Protein AF-0000000078876757 (afdb_homodimer)

Solvent-accessible surface area (backbone atoms only — not comparable to full-atom values): 39541 Å² total; per-residue (Å²): 136,83,80,78,78,80,78,71,71,75,78,81,67,54,73,62,61,52,65,45,79,47,78,39,29,64,59,44,20,57,41,38,52,50,45,84,80,40,67,88,52,38,46,27,33,30,34,22,31,94,86,46,46,77,45,71,38,46,57,52,55,44,28,59,64,14,67,51,46,26,49,72,75,57,61,70,75,78,78,68,70,75,80,66,67,74,87,60,65,72,76,56,68,78,54,65,88,70,84,47,101,62,93,73,88,78,74,100,69,81,93,70,77,76,80,73,86,48,55,77,44,78,47,67,90,42,48,50,69,18,49,50,39,50,50,39,25,63,56,16,18,32,36,73,42,34,64,88,34,37,59,48,32,38,49,47,23,60,72,36,59,30,64,74,62,33,53,53,42,51,53,56,49,62,74,52,68,41,76,88,37,41,47,60,51,51,51,56,33,59,75,41,50,87,36,70,71,35,41,54,50,46,52,51,50,50,52,52,42,22,68,41,25,64,64,41,52,70,36,73,58,47,36,70,45,51,69,70,57,50,38,57,58,53,47,42,87,74,44,51,56,54,45,54,56,50,49,53,32,49,49,53,25,22,56,49,47,27,72,77,35,76,89,47,50,55,39,68,62,31,48,75,45,56,74,41,49,54,58,55,71,32,57,66,68,51,44,62,67,51,48,55,71,64,64,50,60,59,64,66,59,57,49,50,19,52,40,30,66,73,36,60,79,73,36,71,83,64,77,71,71,70,66,74,60,72,74,47,75,59,73,74,52,75,59,80,82,70,73,76,73,121,136,84,79,79,78,81,77,72,73,75,77,80,70,54,72,64,62,51,65,46,79,47,76,40,28,63,60,44,22,56,43,37,52,49,47,84,79,39,69,89,51,38,47,28,36,29,34,22,31,93,86,47,46,78,47,71,39,48,55,52,55,44,29,59,67,14,67,51,46,28,48,73,74,58,61,71,75,79,77,63,67,75,80,63,68,74,84,60,68,71,69,61,65,68,68,61,50,76,81,57,65,78,78,52,73,97,69,98,73,79,89,71,73,77,80,75,85,49,53,76,44,78,47,66,89,42,48,50,70,18,48,50,40,51,50,39,26,64,57,17,18,30,38,74,42,35,63,88,34,36,60,48,31,40,50,47,24,60,70,37,58,29,63,73,60,32,53,52,41,50,54,54,49,62,74,53,68,40,75,89,39,40,45,59,51,50,51,56,33,59,76,42,50,87,36,69,71,36,41,55,50,46,52,52,51,50,52,51,44,23,68,42,24,63,64,43,53,69,37,76,59,48,36,71,46,52,70,70,57,52,39,56,57,53,46,42,86,73,44,50,55,54,45,54,56,50,49,53,33,49,49,53,26,21,53,48,46,27,70,77,35,76,87,48,50,54,40,68,60,31,48,75,45,56,74,41,47,55,57,55,70,34,57,66,67,51,44,61,67,51,48,56,72,66,65,53,60,60,64,66,60,55,48,50,20,52,41,30,66,74,36,60,78,72,36,72,82,64,77,69,70,67,65,75,58,71,73,48,76,60,73,72,52,76,57,83,81,69,76,74,72,119

pLDDT: mean 79.73, std 26.43, range [18.52, 98.75]

Sequence (684 aa):
MEARGADGTPDKGSKLDASRKHDNPAGLARDLSQLSSMPQLYDVYFTVGKAGTCIGGVKAILAMRSRVFFKMFYPNPDHAGRTASTNQSAQSKTQVIKHAFMLLKKEVSPKRDQKTDASTFHVGDLEPLAFSRLMEFLHGGSCDLDARTAVGLLAATDYFAIDDLQAAVLSFLETRITIELACYLLSEAEKYIQFKKIKALLSRLLEFTAKNACEILRLPAFCSLSRSVVRLILSRGDFNASEWDKFKAAQAWGVAYCRKNKETSLKEALEPLVECIAFNEVPAVLLMQNVRKLDVVPPHVIMEALAYQADPTSVASTPERGTNIRQTTDALDTREERSYKGMEARGADGTPDKGSKLDASRKHDNPAGLARDLSQLSSMPQLYDVYFTVGKAGTCIGGVKAILAMRSRVFFKMFYPNPDHAGRTASTNQSAQSKTQVIKHAFMLLKKEVSPKRDQKTDASTFHVGDLEPLAFSRLMEFLHGGSCDLDARTAVGLLAATDYFAIDDLQAAVLSFLETRITIELACYLLSEAEKYIQFKKIKALLSRLLEFTAKNACEILRLPAFCSLSRSVVRLILSRGDFNASEWDKFKAAQAWGVAYCRKNKETSLKEALEPLVECIAFNEVPAVLLMQNVRKLDVVPPHVIMEALAYQADPTSVASTPERGTNIRQTTDALDTREERSYKG

Organism: Nematostella vectensis (NCBI:txid45351)

Radius of gyration: 40.78 Å; Cα contacts (8 Å, |Δi|>4): 811; chains: 2; bounding box: 90×139×104 Å

Nearest PDB structures (foldseek):
  4j8z-assembly1_A  TM=6.776E-01  e=5.066E-07  Homo sapiens
  8vpq-assembly1_B  TM=5.629E-01  e=9.788E-06  Homo sapiens
  9etx-assembly1_A  TM=7.151E-01  e=5.672E-04  Homo sapiens
  9ety-assembly1_B  TM=6.516E-01  e=3.871E-04  Homo sapiens
  9etx-assembly1_B  TM=6.684E-01  e=4.259E-04  Homo sapiens

InterPro domains:
  IPR000210 BTB/POZ domain [PF00651] (112-175)
  IPR000210 BTB/POZ domain [PS50097] (42-147)
  IPR000210 BTB/POZ domain [SM00225] (42-177)
  IPR011333 SKP1/BTB/POZ domain superfamily [G3DSA:3.30.710.10] (14-209)
  IPR011333 SKP1/BTB/POZ domain superfamily [SSF54695] (25-174)
  IPR051481 BTB/POZ domain-containing protein and Galectin-3-binding [PTHR24410] (18-327)

Structure (mmCIF, N/CA/C/O backbone):
data_AF-0000000078876757-model_v1
#
loop_
_entity.id
_entity.type
_entity.pdbx_description
1 polymer 'BTB domain-containing protein'
#
loop_
_atom_site.group_PDB
_atom_site.id
_atom_site.type_symbol
_atom_site.label_atom_id
_atom_site.label_alt_id
_atom_site.label_comp_id
_atom_site.label_asym_id
_atom_site.label_entity_id
_atom_site.label_seq_id
_atom_site.pdbx_PDB_ins_code
_atom_site.Cartn_x
_atom_site.Cartn_y
_atom_site.Cartn_z
_atom_site.occupancy
_atom_site.B_iso_or_equiv
_atom_site.auth_seq_id
_atom_site.auth_comp_id
_atom_site.auth_asym_id
_atom_site.auth_atom_id
_atom_site.pdbx_PDB_model_num
ATOM 1 N N . MET A 1 1 ? -51.906 36.594 21.641 1 25.09 1 MET A N 1
ATOM 2 C CA . MET A 1 1 ? -51.062 36.5 20.438 1 25.09 1 MET A CA 1
ATOM 3 C C . MET A 1 1 ? -49.594 36.438 20.797 1 25.09 1 MET A C 1
ATOM 5 O O . MET A 1 1 ? -48.969 37.438 21.109 1 25.09 1 MET A O 1
ATOM 9 N N . GLU A 1 2 ? -49.094 35.406 21.531 1 27.88 2 GLU A N 1
ATOM 10 C CA . GLU A 1 2 ? -47.812 35.281 22.234 1 27.88 2 GLU A CA 1
ATOM 11 C C . GLU A 1 2 ? -46.688 35.062 21.25 1 27.88 2 GLU A C 1
ATOM 13 O O . GLU A 1 2 ? -46.75 34.219 20.375 1 27.88 2 GLU A O 1
ATOM 18 N N . ALA A 1 3 ? -45.812 36.125 20.953 1 25.42 3 ALA A N 1
ATOM 19 C CA . ALA A 1 3 ? -44.656 36.219 20.078 1 25.42 3 ALA A CA 1
ATOM 20 C C . ALA A 1 3 ? -43.625 35.156 20.406 1 25.42 3 ALA A C 1
ATOM 22 O O . ALA A 1 3 ? -43.031 35.188 21.484 1 25.42 3 ALA A O 1
ATOM 23 N N . ARG A 1 4 ? -43.75 33.969 19.922 1 30.05 4 ARG A N 1
ATOM 24 C CA . ARG A 1 4 ? -42.812 32.844 20.047 1 30.05 4 ARG A CA 1
ATOM 25 C C . ARG A 1 4 ? -41.406 33.25 19.531 1 30.05 4 ARG A C 1
ATOM 27 O O . ARG A 1 4 ? -41.25 33.656 18.375 1 30.05 4 ARG A O 1
ATOM 34 N N . GLY A 1 5 ? -40.594 33.906 20.469 1 25.23 5 GLY A N 1
ATOM 35 C CA . GLY A 1 5 ? -39.25 34.406 20.234 1 25.23 5 GLY A CA 1
ATOM 36 C C . GLY A 1 5 ? -38.344 33.375 19.625 1 25.23 5 GLY A C 1
ATOM 37 O O . GLY A 1 5 ? -38.156 32.281 20.156 1 25.23 5 GLY A O 1
ATOM 38 N N . ALA A 1 6 ? -38.156 33.219 18.234 1 33 6 ALA A N 1
ATOM 39 C CA . ALA A 1 6 ? -37.312 32.438 17.359 1 33 6 ALA A CA 1
ATOM 40 C C . ALA A 1 6 ? -35.844 32.594 17.75 1 33 6 ALA A C 1
ATOM 42 O O . ALA A 1 6 ? -35.188 33.594 17.391 1 33 6 ALA A O 1
ATOM 43 N N . ASP A 1 7 ? -35.469 32.375 19 1 30.23 7 ASP A N 1
ATOM 44 C CA . ASP A 1 7 ? -34.031 32.438 19.344 1 30.23 7 ASP A CA 1
ATOM 45 C C . ASP A 1 7 ? -33.25 31.422 18.531 1 30.23 7 ASP A C 1
ATOM 47 O O . ASP A 1 7 ? -33.156 30.25 18.906 1 30.23 7 ASP A O 1
ATOM 51 N N . GLY A 1 8 ? -33.344 31.312 17.203 1 33.28 8 GLY A N 1
ATOM 52 C CA . GLY A 1 8 ? -32.531 30.453 16.344 1 33.28 8 GLY A CA 1
ATOM 53 C C . GLY A 1 8 ? -31.047 30.656 16.547 1 33.28 8 GLY A C 1
ATOM 54 O O . GLY A 1 8 ? -30.438 31.5 15.891 1 33.28 8 GLY A O 1
ATOM 55 N N . THR A 1 9 ? -30.5 30.5 17.719 1 35.12 9 THR A N 1
ATOM 56 C CA . THR A 1 9 ? -29.047 30.5 17.797 1 35.12 9 THR A CA 1
ATOM 57 C C . THR A 1 9 ? -28.438 29.578 16.766 1 35.12 9 THR A C 1
ATOM 59 O O . THR A 1 9 ? -28.75 28.375 16.734 1 35.12 9 THR A O 1
ATOM 62 N N . PRO A 1 10 ? -28.109 30.016 15.602 1 38.06 10 PRO A N 1
ATOM 63 C CA . PRO A 1 10 ? -27.516 29.125 14.602 1 38.06 10 PRO A CA 1
ATOM 64 C C . PRO A 1 10 ? -26.453 28.203 15.195 1 38.06 10 PRO A C 1
ATOM 66 O O . PRO A 1 10 ? -25.75 28.578 16.141 1 38.06 10 PRO A O 1
ATOM 69 N N . ASP A 1 11 ? -26.469 26.906 15.141 1 38.16 11 ASP A N 1
ATOM 70 C CA . ASP A 1 11 ? -25.641 25.766 15.539 1 38.16 11 ASP A CA 1
ATOM 71 C C . ASP A 1 11 ? -24.188 25.984 15.141 1 38.16 11 ASP A C 1
ATOM 73 O O . ASP A 1 11 ? -23.844 25.891 13.953 1 38.16 11 ASP A O 1
ATOM 77 N N . LYS A 1 12 ? -23.344 26.922 15.602 1 43.22 12 LYS A N 1
ATOM 78 C CA . LYS A 1 12 ? -21.938 27.328 15.586 1 43.22 12 LYS A CA 1
ATOM 79 C C . LYS A 1 12 ? -21.016 26.109 15.438 1 43.22 12 LYS A C 1
ATOM 81 O O . LYS A 1 12 ? -19.844 26.25 15.109 1 43.22 12 LYS A O 1
ATOM 86 N N . GLY A 1 13 ? -21.281 24.859 15.914 1 44.16 13 GLY A N 1
ATOM 87 C CA . GLY A 1 13 ? -20.578 23.578 16.016 1 44.16 13 GLY A CA 1
ATOM 88 C C . GLY A 1 13 ? -20.344 22.922 14.68 1 44.16 13 GLY A C 1
ATOM 89 O O . GLY A 1 13 ? -19.609 21.938 14.594 1 44.16 13 GLY A O 1
ATOM 90 N N . SER A 1 14 ? -21.141 23.203 13.695 1 50.94 14 SER A N 1
ATOM 91 C CA . SER A 1 14 ? -21.344 22.344 12.539 1 50.94 14 SER A CA 1
ATOM 92 C C . SER A 1 14 ? -20.172 22.438 11.578 1 50.94 14 SER A C 1
ATOM 94 O O . SER A 1 14 ? -19.719 21.422 11.039 1 50.94 14 SER A O 1
ATOM 96 N N . LYS A 1 15 ? -19.578 23.609 11.391 1 55.19 15 LYS A N 1
ATOM 97 C CA . LYS A 1 15 ? -18.609 23.75 10.312 1 55.19 15 LYS A CA 1
ATOM 98 C C . LYS A 1 15 ? -17.234 23.203 10.734 1 55.19 15 LYS A C 1
ATOM 100 O O . LYS A 1 15 ? -16.453 22.797 9.883 1 55.19 15 LYS A O 1
ATOM 105 N N . LEU A 1 16 ? -16.938 23.375 11.977 1 57.97 16 LEU A N 1
ATOM 106 C CA . LEU A 1 16 ? -15.727 22.75 12.469 1 57.97 16 LEU A CA 1
ATOM 107 C C . LEU A 1 16 ? -15.82 21.219 12.383 1 57.97 16 LEU A C 1
ATOM 109 O O . LEU A 1 16 ? -14.805 20.531 12.297 1 57.97 16 LEU A O 1
ATOM 113 N N . ASP A 1 17 ? -17.016 20.766 12.25 1 63.62 17 ASP A N 1
ATOM 114 C CA . ASP A 1 17 ? -17.25 19.328 12.398 1 63.62 17 ASP A CA 1
ATOM 115 C C . ASP A 1 17 ? -17.188 18.609 11.055 1 63.62 17 ASP A C 1
ATOM 117 O O . ASP A 1 17 ? -17.156 17.391 10.992 1 63.62 17 ASP A O 1
ATOM 121 N N . ALA A 1 18 ? -17.047 19.469 10.031 1 80.5 18 ALA A N 1
ATOM 122 C CA . ALA A 1 18 ? -17.094 18.75 8.758 1 80.5 18 ALA A CA 1
ATOM 123 C C . ALA A 1 18 ? -15.75 18.109 8.43 1 80.5 18 ALA A C 1
ATOM 125 O O . ALA A 1 18 ? -14.711 18.75 8.555 1 80.5 18 ALA A O 1
ATOM 126 N N . SER A 1 19 ? -15.758 16.828 8.367 1 89.31 19 SER A N 1
ATOM 127 C CA . SER A 1 19 ? -14.57 16.062 7.984 1 89.31 19 SER A CA 1
ATOM 128 C C . SER A 1 19 ? -14.688 15.547 6.555 1 89.31 19 SER A C 1
ATOM 130 O O . SER A 1 19 ? -15.797 15.414 6.027 1 89.31 19 SER A O 1
ATOM 132 N N . ARG A 1 20 ? -13.578 15.547 5.871 1 94.12 20 ARG A N 1
ATOM 133 C CA . ARG A 1 20 ? -13.477 15.023 4.512 1 94.12 20 ARG A CA 1
ATOM 134 C C . ARG A 1 20 ? -12.406 13.945 4.418 1 94.12 20 ARG A C 1
ATOM 136 O O . ARG A 1 20 ? -11.305 14.109 4.949 1 94.12 20 ARG A O 1
ATOM 143 N N . LYS A 1 21 ? -12.812 12.883 3.775 1 96 21 LYS A N 1
ATOM 144 C CA . LYS A 1 21 ? -11.836 11.812 3.602 1 96 21 LYS A CA 1
ATOM 145 C C . LYS A 1 21 ? -10.992 12.039 2.346 1 96 21 LYS A C 1
ATOM 147 O O . LYS A 1 21 ? -11.531 12.359 1.283 1 96 21 LYS A O 1
ATOM 152 N N . HIS A 1 22 ? -9.695 12.023 2.498 1 97.62 22 HIS A N 1
ATOM 153 C CA . HIS A 1 22 ? -8.789 12.023 1.351 1 97.62 22 HIS A CA 1
ATOM 154 C C . HIS A 1 22 ? -8.234 10.625 1.097 1 97.62 22 HIS A C 1
ATOM 156 O O . HIS A 1 22 ? -7.676 10 2.004 1 97.62 22 HIS A O 1
ATOM 162 N N . ASP A 1 23 ? -8.414 10.117 -0.109 1 97.06 23 ASP A N 1
ATOM 163 C CA . ASP A 1 23 ? -8.031 8.758 -0.467 1 97.06 23 ASP A CA 1
ATOM 164 C C . ASP A 1 23 ? -7.203 8.742 -1.752 1 97.06 23 ASP A C 1
ATOM 166 O O . ASP A 1 23 ? -7.605 9.328 -2.76 1 97.06 23 ASP A O 1
ATOM 170 N N . ASN A 1 24 ? -6.008 8.102 -1.694 1 97.62 24 ASN A N 1
ATOM 171 C CA . ASN A 1 24 ? -5.156 7.941 -2.867 1 97.62 24 ASN A CA 1
ATOM 172 C C . ASN A 1 24 ? -4.488 6.57 -2.891 1 97.62 24 ASN A C 1
ATOM 174 O O . ASN A 1 24 ? -3.258 6.473 -2.871 1 97.62 24 ASN A O 1
ATOM 178 N N . PRO A 1 25 ? -5.309 5.488 -3.043 1 97.94 25 PRO A N 1
ATOM 179 C CA . PRO A 1 25 ? -4.738 4.141 -3.082 1 97.94 25 PRO A CA 1
ATOM 180 C C . PRO A 1 25 ? -3.777 3.938 -4.25 1 97.94 25 PRO A C 1
ATOM 182 O O . PRO A 1 25 ? -2.795 3.199 -4.125 1 97.94 25 PRO A O 1
ATOM 185 N N . ALA A 1 26 ? -4.051 4.535 -5.387 1 97.69 26 ALA A N 1
ATOM 186 C CA . ALA A 1 26 ? -3.178 4.406 -6.551 1 97.69 26 ALA A CA 1
ATOM 187 C C . ALA A 1 26 ? -1.782 4.945 -6.254 1 97.69 26 ALA A C 1
ATOM 189 O O . ALA A 1 26 ? -0.782 4.371 -6.691 1 97.69 26 ALA A O 1
ATOM 190 N N . GLY A 1 27 ? -1.718 6.129 -5.527 1 97.75 27 GLY A N 1
ATOM 191 C CA . GLY A 1 27 ? -0.43 6.68 -5.141 1 97.75 27 GLY A CA 1
ATOM 192 C C . GLY A 1 27 ? 0.35 5.777 -4.203 1 97.75 27 GLY A C 1
ATOM 193 O O . GLY A 1 27 ? 1.564 5.629 -4.348 1 97.75 27 GLY A O 1
ATOM 194 N N . LEU A 1 28 ? -0.368 5.191 -3.283 1 98.38 28 LEU A N 1
ATOM 195 C CA . LEU A 1 28 ? 0.249 4.23 -2.375 1 98.38 28 LEU A CA 1
ATOM 196 C C . LEU A 1 28 ? 0.848 3.061 -3.148 1 98.38 28 LEU A C 1
ATOM 198 O O . LEU A 1 28 ? 2.006 2.695 -2.932 1 98.38 28 LEU A O 1
ATOM 202 N N . ALA A 1 29 ? 0.064 2.469 -4.043 1 98.56 29 ALA A N 1
ATOM 203 C CA . ALA A 1 29 ? 0.493 1.318 -4.832 1 98.56 29 ALA A CA 1
ATOM 204 C C . ALA A 1 29 ? 1.697 1.669 -5.703 1 98.56 29 ALA A C 1
ATOM 206 O O . ALA A 1 29 ? 2.648 0.89 -5.801 1 98.56 29 ALA A O 1
ATOM 207 N N . ARG A 1 30 ? 1.645 2.824 -6.309 1 97.94 30 ARG A N 1
ATOM 208 C CA . ARG A 1 30 ? 2.736 3.279 -7.16 1 97.94 30 ARG A CA 1
ATOM 209 C C . ARG A 1 30 ? 4.039 3.379 -6.375 1 97.94 30 ARG A C 1
ATOM 211 O O . ARG A 1 30 ? 5.082 2.908 -6.832 1 97.94 30 ARG A O 1
ATOM 218 N N . ASP A 1 31 ? 3.998 3.945 -5.258 1 98.12 31 ASP A N 1
ATOM 219 C CA . ASP A 1 31 ? 5.191 4.105 -4.434 1 98.12 31 ASP A CA 1
ATOM 220 C C . ASP A 1 31 ? 5.746 2.748 -4.004 1 98.12 31 ASP A C 1
ATOM 222 O O . ASP A 1 31 ? 6.941 2.486 -4.141 1 98.12 31 ASP A O 1
ATOM 226 N N . LEU A 1 32 ? 4.879 1.876 -3.549 1 98.56 32 LEU A N 1
ATOM 227 C CA . LEU A 1 32 ? 5.324 0.612 -2.973 1 98.56 32 LEU A CA 1
ATOM 228 C C . LEU A 1 32 ? 5.758 -0.361 -4.062 1 98.56 32 LEU A C 1
ATOM 230 O O . LEU A 1 32 ? 6.508 -1.304 -3.799 1 98.56 32 LEU A O 1
ATOM 234 N N . SER A 1 33 ? 5.27 -0.195 -5.277 1 98.06 33 SER A N 1
ATOM 235 C CA . SER A 1 33 ? 5.699 -1.03 -6.395 1 98.06 33 SER A CA 1
ATOM 236 C C . SER A 1 33 ? 7.184 -0.842 -6.684 1 98.06 33 SER A C 1
ATOM 238 O O . SER A 1 33 ? 7.809 -1.688 -7.328 1 98.06 33 SER A O 1
ATOM 240 N N . GLN A 1 34 ? 7.754 0.26 -6.18 1 97.62 34 GLN A N 1
ATOM 241 C CA . GLN A 1 34 ? 9.164 0.558 -6.422 1 97.62 34 GLN A CA 1
ATOM 242 C C . GLN A 1 34 ? 10.055 -0.133 -5.395 1 97.62 34 GLN A C 1
ATOM 244 O O . GLN A 1 34 ? 11.281 -0.095 -5.504 1 97.62 34 GLN A O 1
ATOM 249 N N . LEU A 1 35 ? 9.484 -0.79 -4.461 1 97 35 LEU A N 1
ATOM 250 C CA . LEU A 1 35 ? 10.227 -1.453 -3.396 1 97 35 LEU A CA 1
ATOM 251 C C . LEU A 1 35 ? 11.234 -2.445 -3.975 1 97 35 LEU A C 1
ATOM 253 O O . LEU A 1 35 ? 12.32 -2.627 -3.42 1 97 35 LEU A O 1
ATOM 257 N N . SER A 1 36 ? 10.891 -3.133 -5.074 1 94.25 36 SER A N 1
ATOM 258 C CA . SER A 1 36 ? 11.758 -4.145 -5.672 1 94.25 36 SER A CA 1
ATOM 259 C C . SER A 1 36 ? 13.094 -3.545 -6.102 1 94.25 36 SER A C 1
ATOM 261 O O . SER A 1 36 ? 14.094 -4.258 -6.215 1 94.25 36 SER A O 1
ATOM 263 N N . SER A 1 37 ? 13.094 -2.252 -6.293 1 94.69 37 SER A N 1
ATOM 264 C CA . SER A 1 37 ? 14.32 -1.571 -6.707 1 94.69 37 SER A CA 1
ATOM 265 C C . SER A 1 37 ? 15.094 -1.043 -5.504 1 94.69 37 SER A C 1
ATOM 267 O O . SER A 1 37 ? 16.125 -0.398 -5.664 1 94.69 37 SER A O 1
ATOM 269 N N . MET A 1 38 ? 14.633 -1.312 -4.332 1 94.69 38 MET A N 1
ATOM 270 C CA . MET A 1 38 ? 15.266 -0.797 -3.121 1 94.69 38 MET A CA 1
ATOM 271 C C . MET A 1 38 ? 15.469 -1.909 -2.1 1 94.69 38 MET A C 1
ATOM 273 O O . MET A 1 38 ? 14.898 -1.867 -1.008 1 94.69 38 MET A O 1
ATOM 277 N N . PRO A 1 39 ? 16.422 -2.834 -2.363 1 93.25 39 PRO A N 1
ATOM 278 C CA . PRO A 1 39 ? 16.609 -3.996 -1.496 1 93.25 39 PRO A CA 1
ATOM 279 C C . PRO A 1 39 ? 17.07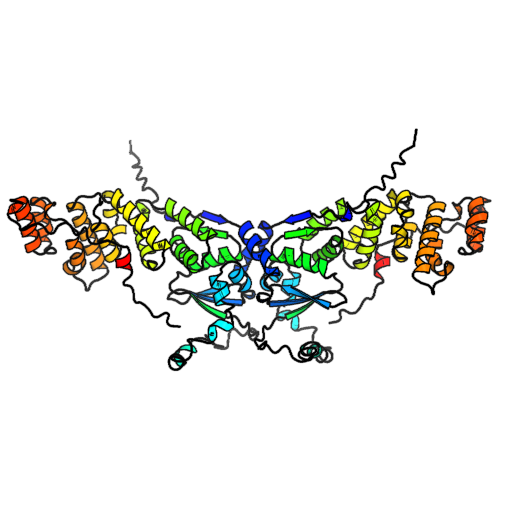8 -3.615 -0.092 1 93.25 39 PRO A C 1
ATOM 281 O O . PRO A 1 39 ? 16.922 -4.395 0.85 1 93.25 39 PRO A O 1
ATOM 284 N N . GLN A 1 40 ? 17.656 -2.387 0.106 1 92.25 40 GLN A N 1
ATOM 285 C CA . GLN A 1 40 ? 18.109 -1.937 1.421 1 92.25 40 GLN A CA 1
ATOM 286 C C . GLN A 1 40 ? 16.922 -1.821 2.389 1 92.25 40 GLN A C 1
ATOM 288 O O . GLN A 1 40 ? 17.125 -1.778 3.605 1 92.25 40 GLN A O 1
ATOM 293 N N . LEU A 1 41 ? 15.734 -1.833 1.818 1 95.25 41 LEU A N 1
ATOM 294 C CA . LEU A 1 41 ? 14.555 -1.661 2.658 1 95.25 41 LEU A CA 1
ATOM 295 C C . LEU A 1 41 ? 14.008 -3.012 3.111 1 95.25 41 LEU A C 1
ATOM 297 O O . LEU A 1 41 ? 13.133 -3.072 3.975 1 95.25 41 LEU A O 1
ATOM 301 N N . TYR A 1 42 ? 14.531 -4.082 2.557 1 95.12 42 TYR A N 1
ATOM 302 C CA . TYR A 1 42 ? 14.047 -5.41 2.908 1 95.12 42 TYR A CA 1
ATOM 303 C C . TYR A 1 42 ? 14.5 -5.801 4.312 1 95.12 42 TYR A C 1
ATOM 305 O O . TYR A 1 42 ? 15.594 -5.438 4.742 1 95.12 42 TYR A O 1
ATOM 313 N N . ASP A 1 43 ? 13.648 -6.441 4.984 1 94.12 43 ASP A N 1
ATOM 314 C CA . ASP A 1 43 ? 14.016 -6.914 6.312 1 94.12 43 ASP A CA 1
ATOM 315 C C . ASP A 1 43 ? 13.758 -8.414 6.457 1 94.12 43 ASP A C 1
ATOM 317 O O . ASP A 1 43 ? 13.844 -8.961 7.555 1 94.12 43 ASP A O 1
ATOM 321 N N . VAL A 1 44 ? 13.43 -9.102 5.383 1 95.56 44 VAL A N 1
ATOM 322 C CA . VAL A 1 44 ? 13.266 -10.555 5.359 1 95.56 44 VAL A CA 1
ATOM 323 C C . VAL A 1 44 ? 13.695 -11.102 4 1 95.56 44 VAL A C 1
ATOM 325 O O . VAL A 1 44 ? 13.57 -10.414 2.982 1 95.56 44 VAL A O 1
ATOM 328 N N . TYR A 1 45 ? 14.188 -12.273 3.975 1 95.31 45 TYR A N 1
ATOM 329 C CA . TYR A 1 45 ? 14.625 -12.922 2.744 1 95.31 45 TYR A CA 1
ATOM 330 C C . TYR A 1 45 ? 14.141 -14.367 2.686 1 95.31 45 TYR A C 1
ATOM 332 O O . TYR A 1 45 ? 14 -15.023 3.721 1 95.31 45 TYR A O 1
ATOM 340 N N . PHE A 1 46 ? 13.945 -14.859 1.46 1 94.94 46 PHE A N 1
ATOM 341 C CA . PHE A 1 46 ? 13.469 -16.219 1.196 1 94.94 46 PHE A CA 1
ATOM 342 C C . PHE A 1 46 ? 14.406 -16.938 0.236 1 94.94 46 PHE A C 1
ATOM 344 O O . PHE A 1 46 ? 14.891 -16.344 -0.732 1 94.94 46 PHE A O 1
ATOM 351 N N . THR A 1 47 ? 14.688 -18.125 0.56 1 94.5 47 THR A N 1
ATOM 352 C CA . THR A 1 47 ? 15.352 -19.016 -0.388 1 94.5 47 THR A CA 1
ATOM 353 C C . THR A 1 47 ? 14.328 -19.875 -1.137 1 94.5 47 THR A C 1
ATOM 355 O O . THR A 1 47 ? 13.602 -20.656 -0.526 1 94.5 47 THR A O 1
ATOM 358 N N . VAL A 1 48 ? 14.297 -19.703 -2.473 1 94.62 48 VAL A N 1
ATOM 359 C CA . VAL A 1 48 ? 13.211 -20.281 -3.252 1 94.62 48 VAL A CA 1
ATOM 360 C C . VAL A 1 48 ? 13.773 -21.203 -4.332 1 94.62 48 VAL A C 1
ATOM 362 O O . VAL A 1 48 ? 14.758 -20.859 -4.992 1 94.62 48 VAL A O 1
ATOM 365 N N . GLY A 1 49 ? 13.094 -22.344 -4.516 1 90.25 49 GLY A N 1
ATOM 366 C CA . GLY A 1 49 ? 13.453 -23.281 -5.562 1 90.25 49 GLY A CA 1
ATOM 367 C C . GLY A 1 49 ? 14.602 -24.188 -5.18 1 90.25 49 GLY A C 1
ATOM 368 O O . GLY A 1 49 ? 15.18 -24.047 -4.098 1 90.25 49 GLY A O 1
ATOM 369 N N . LYS A 1 50 ? 14.977 -25.047 -6.109 1 84.81 50 LYS A N 1
ATOM 370 C CA . LYS A 1 50 ? 16.031 -26.016 -5.895 1 84.81 50 LYS A CA 1
ATOM 371 C C . LYS A 1 50 ? 17.406 -25.344 -5.844 1 84.81 50 LYS A C 1
ATOM 373 O O . LYS A 1 50 ? 18.266 -25.734 -5.055 1 84.81 50 LYS A O 1
ATOM 378 N N . ALA A 1 51 ? 17.531 -24.266 -6.633 1 87.06 51 ALA A N 1
ATOM 379 C CA . ALA A 1 51 ? 18.797 -23.547 -6.691 1 87.06 51 ALA A CA 1
ATOM 380 C C . ALA A 1 51 ? 18.969 -22.609 -5.5 1 87.06 51 ALA A C 1
ATOM 382 O O . ALA A 1 51 ? 20.062 -22.094 -5.25 1 87.06 51 ALA A O 1
ATOM 383 N N . GLY A 1 52 ? 17.922 -22.422 -4.789 1 89.81 52 GLY A N 1
ATOM 384 C CA . GLY A 1 52 ? 17.984 -21.562 -3.615 1 89.81 52 GLY A CA 1
ATOM 385 C C . GLY A 1 52 ? 18.078 -20.094 -3.953 1 89.81 52 GLY A C 1
ATOM 386 O O . GLY A 1 52 ? 18.938 -19.391 -3.416 1 89.81 52 GLY A O 1
ATOM 387 N N . THR A 1 53 ? 17.281 -19.609 -4.828 1 93.38 53 THR A N 1
ATOM 388 C CA . THR A 1 53 ? 17.266 -18.188 -5.191 1 93.38 53 THR A CA 1
ATOM 389 C C . THR A 1 53 ? 16.797 -17.328 -4.02 1 93.38 53 THR A C 1
ATOM 391 O O . THR A 1 53 ? 15.781 -17.641 -3.389 1 93.38 53 THR A O 1
ATOM 394 N N . CYS A 1 54 ? 17.547 -16.297 -3.76 1 93.94 54 CYS A N 1
ATOM 395 C CA . CYS A 1 54 ? 17.234 -15.43 -2.637 1 93.94 54 CYS A CA 1
ATOM 396 C C . CYS A 1 54 ? 16.312 -14.289 -3.074 1 93.94 54 CYS A C 1
ATOM 398 O O . CYS A 1 54 ? 16.656 -13.547 -3.994 1 93.94 54 CYS A O 1
ATOM 400 N N . ILE A 1 55 ? 15.164 -14.172 -2.436 1 96.12 55 ILE A N 1
ATOM 401 C CA . ILE A 1 55 ? 14.203 -13.117 -2.729 1 96.12 55 ILE A CA 1
ATOM 402 C C . ILE A 1 55 ? 13.844 -12.375 -1.445 1 96.12 55 ILE A C 1
ATOM 404 O O . ILE A 1 55 ? 13.531 -12.992 -0.427 1 96.12 55 ILE A O 1
ATOM 408 N N . GLY A 1 56 ? 13.906 -11.062 -1.511 1 96.44 56 GLY A N 1
ATOM 409 C CA . GLY A 1 56 ? 13.672 -10.25 -0.329 1 96.44 56 GLY A CA 1
ATOM 410 C C . GLY A 1 56 ? 12.305 -9.594 -0.315 1 96.44 56 GLY A C 1
ATOM 411 O O . GLY A 1 56 ? 11.594 -9.609 -1.32 1 96.44 56 GLY A O 1
ATOM 412 N N . GLY A 1 57 ? 11.922 -9.094 0.892 1 97.5 57 GLY A N 1
ATOM 413 C CA . GLY A 1 57 ? 10.664 -8.383 1.062 1 97.5 57 GLY A CA 1
ATOM 414 C C . GLY A 1 57 ? 10.586 -7.617 2.367 1 97.5 57 GLY A C 1
ATOM 415 O O . GLY A 1 57 ? 11.578 -7.504 3.088 1 97.5 57 GLY A O 1
ATOM 416 N N . VAL A 1 58 ? 9.469 -7.008 2.559 1 97.88 58 VAL A N 1
ATOM 417 C CA . VAL A 1 58 ? 9.18 -6.27 3.783 1 97.88 58 VAL A CA 1
ATOM 418 C C . VAL A 1 58 ? 8.211 -7.074 4.652 1 97.88 58 VAL A C 1
ATOM 420 O O . VAL A 1 58 ? 7.059 -7.293 4.27 1 97.88 58 VAL A O 1
ATOM 423 N N . LYS A 1 59 ? 8.688 -7.414 5.789 1 97.19 59 LYS A N 1
ATOM 424 C CA . LYS A 1 59 ? 8.023 -8.352 6.688 1 97.19 59 LYS A CA 1
ATOM 425 C C . LYS A 1 59 ? 6.613 -7.875 7.027 1 97.19 59 LYS A C 1
ATOM 427 O O . LYS A 1 59 ? 5.652 -8.641 6.93 1 97.19 59 LYS A O 1
ATOM 432 N N . ALA A 1 60 ? 6.461 -6.645 7.434 1 97.81 60 ALA A N 1
ATOM 433 C CA . ALA A 1 60 ? 5.184 -6.105 7.891 1 97.81 60 ALA A CA 1
ATOM 434 C C . ALA A 1 60 ? 4.152 -6.125 6.766 1 97.81 60 ALA A C 1
ATOM 436 O O . ALA A 1 60 ? 2.979 -6.43 6.996 1 97.81 60 ALA A O 1
ATOM 437 N N . ILE A 1 61 ? 4.547 -5.758 5.512 1 98.62 61 ILE A N 1
ATOM 438 C CA . ILE A 1 61 ? 3.641 -5.75 4.371 1 98.62 61 ILE A CA 1
ATOM 439 C C . ILE A 1 61 ? 3.164 -7.172 4.078 1 98.62 61 ILE A C 1
ATOM 441 O O . ILE A 1 61 ? 1.968 -7.41 3.9 1 98.62 61 ILE A O 1
ATOM 445 N N . LEU A 1 62 ? 4.133 -8.102 4.07 1 98.25 62 LEU A N 1
ATOM 446 C CA . LEU A 1 62 ? 3.803 -9.492 3.791 1 98.25 62 LEU A CA 1
ATOM 447 C C . LEU A 1 62 ? 2.854 -10.047 4.848 1 98.25 62 LEU A C 1
ATOM 449 O O . LEU A 1 62 ? 1.871 -10.719 4.516 1 98.25 62 LEU A O 1
ATOM 453 N N . ALA A 1 63 ? 3.123 -9.727 6.109 1 97.81 63 ALA A N 1
ATOM 454 C CA . ALA A 1 63 ? 2.305 -10.203 7.219 1 97.81 63 ALA A CA 1
ATOM 455 C C . ALA A 1 63 ? 0.892 -9.633 7.145 1 97.81 63 ALA A C 1
ATOM 457 O O . ALA A 1 63 ? -0.078 -10.305 7.5 1 97.81 63 ALA A O 1
ATOM 458 N N . MET A 1 64 ? 0.736 -8.414 6.68 1 98 64 MET A N 1
ATOM 459 C CA . MET A 1 64 ? -0.568 -7.758 6.605 1 98 64 MET A CA 1
ATOM 460 C C . MET A 1 64 ? -1.424 -8.375 5.504 1 98 64 MET A C 1
ATOM 462 O O . MET A 1 64 ? -2.652 -8.398 5.605 1 98 64 MET A O 1
ATOM 466 N N . ARG A 1 65 ? -0.757 -8.938 4.473 1 98.25 65 ARG A N 1
ATOM 467 C CA . ARG A 1 65 ? -1.517 -9.289 3.279 1 98.25 65 ARG A CA 1
ATOM 468 C C . ARG A 1 65 ? -1.576 -10.805 3.1 1 98.25 65 ARG A C 1
ATOM 470 O O . ARG A 1 65 ? -2.129 -11.297 2.115 1 98.25 65 ARG A O 1
ATOM 477 N N . SER A 1 66 ? -1.017 -11.578 3.98 1 97.75 66 SER A N 1
ATOM 478 C CA . SER A 1 66 ? -1.072 -13.031 3.996 1 97.75 66 SER A CA 1
ATOM 479 C C . SER A 1 66 ? -1.033 -13.57 5.422 1 97.75 66 SER A C 1
ATOM 481 O O . SER A 1 66 ? -0.045 -13.383 6.137 1 97.75 66 SER A O 1
ATOM 483 N N . ARG A 1 67 ? -2.047 -14.305 5.848 1 96.25 67 ARG A N 1
ATOM 484 C CA . ARG A 1 67 ? -2.098 -14.898 7.18 1 96.25 67 ARG A CA 1
ATOM 485 C C . ARG A 1 67 ? -0.958 -15.891 7.383 1 96.25 67 ARG A C 1
ATOM 487 O O . ARG A 1 67 ? -0.439 -16.031 8.492 1 96.25 67 ARG A O 1
ATOM 494 N N . VAL A 1 68 ? -0.559 -16.562 6.34 1 95.94 68 VAL A N 1
ATOM 495 C CA . VAL A 1 68 ? 0.525 -17.547 6.41 1 95.94 68 VAL A CA 1
ATOM 496 C C . VAL A 1 68 ? 1.842 -16.828 6.715 1 95.94 68 VAL A C 1
ATOM 498 O O . VAL A 1 68 ? 2.586 -17.234 7.605 1 95.94 68 VAL A O 1
ATOM 501 N N . PHE A 1 69 ? 2.09 -15.727 6.027 1 96.56 69 PHE A N 1
ATOM 502 C CA . PHE A 1 69 ? 3.283 -14.945 6.328 1 96.56 69 PHE A CA 1
ATOM 503 C C . PHE A 1 69 ? 3.219 -14.383 7.746 1 96.56 69 PHE A C 1
ATOM 505 O O . PHE A 1 69 ? 4.234 -14.336 8.445 1 96.56 69 PHE A O 1
ATOM 512 N N . PHE A 1 70 ? 2.021 -13.922 8.164 1 96.5 70 PHE A N 1
ATOM 513 C CA . PHE A 1 70 ? 1.872 -13.406 9.516 1 96.5 70 PHE A CA 1
ATOM 514 C C . PHE A 1 70 ? 2.287 -14.453 10.547 1 96.5 70 PHE A C 1
ATOM 516 O O . PHE A 1 70 ? 3.084 -14.164 11.445 1 96.5 70 PHE A O 1
ATOM 523 N N . LYS A 1 71 ? 1.801 -15.648 10.414 1 94.12 71 LYS A N 1
ATOM 524 C CA . LYS A 1 71 ? 2.113 -16.734 11.344 1 94.12 71 LYS A CA 1
ATOM 525 C C . LYS A 1 71 ? 3.592 -17.109 11.273 1 94.12 71 LYS A C 1
ATOM 527 O O . LYS A 1 71 ? 4.199 -17.453 12.289 1 94.12 71 LYS A O 1
ATOM 532 N N . MET A 1 72 ? 4.141 -17.047 10.086 1 91.44 72 MET A N 1
ATOM 533 C CA . MET A 1 72 ? 5.547 -17.375 9.867 1 91.44 72 MET A CA 1
ATOM 534 C C . MET A 1 72 ? 6.457 -16.406 10.609 1 91.44 72 MET A C 1
ATOM 536 O O . MET A 1 72 ? 7.465 -16.812 11.188 1 91.44 72 MET A O 1
ATOM 540 N N . PHE A 1 73 ? 6.066 -15.125 10.625 1 92.25 73 PHE A N 1
ATOM 541 C CA . PHE A 1 73 ? 6.941 -14.086 11.156 1 92.25 73 PHE A CA 1
ATOM 542 C C . PHE A 1 73 ? 6.629 -13.812 12.617 1 92.25 73 PHE A C 1
ATOM 544 O O . PHE A 1 73 ? 7.508 -13.398 13.375 1 92.25 73 PHE A O 1
ATOM 551 N N . TYR A 1 74 ? 5.379 -13.93 12.992 1 89.56 74 TYR A N 1
ATOM 552 C CA . TYR A 1 74 ? 4.93 -13.555 14.328 1 89.56 74 TYR A CA 1
ATOM 553 C C . TYR A 1 74 ? 4.188 -14.711 14.992 1 89.56 74 TYR A C 1
ATOM 555 O O . TYR A 1 74 ? 2.998 -14.594 15.297 1 89.56 74 TYR A O 1
ATOM 563 N N . PRO A 1 75 ? 4.926 -15.734 15.312 1 82.06 75 PRO A N 1
ATOM 564 C CA . PRO A 1 75 ? 4.293 -16.906 15.914 1 82.06 75 PRO A CA 1
ATOM 565 C C . PRO A 1 75 ? 3.777 -16.641 17.328 1 82.06 75 PRO A C 1
ATOM 567 O O . PRO A 1 75 ? 4.344 -15.812 18.047 1 82.06 75 PRO A O 1
ATOM 570 N N . ASN A 1 76 ? 2.52 -16.938 17.719 1 70.56 76 ASN A N 1
ATOM 571 C CA . ASN A 1 76 ? 1.972 -16.812 19.078 1 70.56 76 ASN A CA 1
ATOM 572 C C . ASN A 1 76 ? 2.834 -17.547 20.094 1 70.56 76 ASN A C 1
ATOM 574 O O . ASN A 1 76 ? 3.213 -18.703 19.875 1 70.56 76 ASN A O 1
ATOM 578 N N . PRO A 1 77 ? 3.4 -16.859 21.109 1 59.12 77 PRO A N 1
ATOM 579 C CA . PRO A 1 77 ? 4.199 -17.547 22.125 1 59.12 77 PRO A CA 1
ATOM 580 C C . PRO A 1 77 ? 3.471 -18.75 22.734 1 59.12 77 PRO A C 1
ATOM 582 O O . PRO A 1 77 ? 4.109 -19.719 23.125 1 59.12 77 PRO A O 1
ATOM 585 N N . ASP A 1 78 ? 2.219 -18.812 23.094 1 51.94 78 ASP A N 1
ATOM 586 C CA . ASP A 1 78 ? 1.582 -19.828 23.922 1 51.94 78 ASP A CA 1
ATOM 587 C C . ASP A 1 78 ? 1.554 -21.172 23.188 1 51.94 78 ASP A C 1
ATOM 589 O O . ASP A 1 78 ? 1.378 -22.219 23.812 1 51.94 78 ASP A O 1
ATOM 593 N N . HIS A 1 79 ? 1.545 -21.422 21.969 1 42.78 79 HIS A N 1
ATOM 594 C CA . HIS A 1 79 ? 1.479 -22.766 21.391 1 42.78 79 HIS A CA 1
ATOM 595 C C . HIS A 1 79 ? 2.855 -23.422 21.375 1 42.78 79 HIS A C 1
ATOM 597 O O . HIS A 1 79 ? 3 -24.547 20.891 1 42.78 79 HIS A O 1
ATOM 603 N N . ALA A 1 80 ? 3.922 -22.922 21.734 1 38 80 ALA A N 1
ATOM 604 C CA . ALA A 1 80 ? 5.219 -23.578 21.859 1 38 80 ALA A CA 1
ATOM 605 C C . ALA A 1 80 ? 5.246 -24.5 23.078 1 38 80 ALA A C 1
ATOM 607 O O . ALA A 1 80 ? 6.227 -25.203 23.297 1 38 80 ALA A O 1
ATOM 608 N N . GLY A 1 81 ? 4.379 -24.609 24.125 1 35.72 81 GLY A N 1
ATOM 609 C CA . GLY A 1 81 ? 4.551 -25.469 25.281 1 35.72 81 GLY A CA 1
ATOM 610 C C . GLY A 1 81 ? 4.316 -26.938 24.984 1 35.72 81 GLY A C 1
ATOM 611 O O . GLY A 1 81 ? 4.707 -27.812 25.766 1 35.72 81 GLY A O 1
ATOM 612 N N . ARG A 1 82 ? 3.199 -27.484 24.422 1 32.56 82 ARG A N 1
ATOM 613 C CA . ARG A 1 82 ? 2.941 -28.906 24.656 1 32.56 82 ARG A CA 1
ATOM 614 C C . ARG A 1 82 ? 3.932 -29.781 23.906 1 32.56 82 ARG A C 1
ATOM 616 O O . ARG A 1 82 ? 4.379 -30.812 24.406 1 32.56 82 ARG A O 1
ATOM 623 N N . THR A 1 83 ? 3.906 -29.953 22.609 1 30.55 83 THR A N 1
ATOM 624 C CA . THR A 1 83 ? 4.453 -31.125 21.938 1 30.55 83 THR A CA 1
ATOM 625 C C . THR A 1 83 ? 5.969 -31.016 21.797 1 30.55 83 THR A C 1
ATOM 627 O O . THR A 1 83 ? 6.609 -31.891 21.219 1 30.55 83 THR A O 1
ATOM 630 N N . ALA A 1 84 ? 6.66 -29.953 22.047 1 32.78 84 ALA A N 1
ATOM 631 C CA . ALA A 1 84 ? 8.078 -29.953 21.703 1 32.78 84 ALA A CA 1
ATOM 632 C C . ALA A 1 84 ? 8.898 -30.688 22.75 1 32.78 84 ALA A C 1
ATOM 634 O O . ALA A 1 84 ? 10.133 -30.562 22.781 1 32.78 84 ALA A O 1
ATOM 635 N N . SER A 1 85 ? 8.43 -31.547 23.656 1 30.36 85 SER A N 1
ATOM 636 C CA . SER A 1 85 ? 9.461 -32.156 24.484 1 30.36 85 SER A CA 1
ATOM 637 C C . SER A 1 85 ? 10.445 -32.969 23.641 1 30.36 85 SER A C 1
ATOM 639 O O . SER A 1 85 ? 11.648 -32.969 23.906 1 30.36 85 SER A O 1
ATOM 641 N N . THR A 1 86 ? 9.93 -34.156 23 1 28.42 86 THR A N 1
ATOM 642 C CA . THR A 1 86 ? 10.875 -35.219 22.797 1 28.42 86 THR A CA 1
ATOM 643 C C . THR A 1 86 ? 11.984 -34.812 21.844 1 28.42 86 THR A C 1
ATOM 645 O O . THR A 1 86 ? 13.148 -35.156 22.047 1 28.42 86 THR A O 1
ATOM 648 N N . ASN A 1 87 ? 11.57 -34.812 20.531 1 26.41 87 ASN A N 1
ATOM 649 C CA . ASN A 1 87 ? 12.594 -35.031 19.5 1 26.41 87 ASN A CA 1
ATOM 650 C C . ASN A 1 87 ? 13.516 -33.812 19.375 1 26.41 87 ASN A C 1
ATOM 652 O O . ASN A 1 87 ? 13.336 -33 18.469 1 26.41 87 ASN A O 1
ATOM 656 N N . GLN A 1 88 ? 13.734 -33.156 20.5 1 27.97 88 GLN A N 1
ATOM 657 C CA . GLN A 1 88 ? 14.539 -31.938 20.516 1 27.97 88 GLN A CA 1
ATOM 658 C C . GLN A 1 88 ? 15.977 -32.219 20.078 1 27.97 88 GLN A C 1
ATOM 660 O O . GLN A 1 88 ? 16.781 -31.297 19.953 1 27.97 88 GLN A O 1
ATOM 665 N N . SER A 1 89 ? 16.422 -33.469 20.266 1 26.66 89 SER A N 1
ATOM 666 C CA . SER A 1 89 ? 17.859 -33.781 20.297 1 26.66 89 SER A CA 1
ATOM 667 C C . SER A 1 89 ? 18.484 -33.625 18.922 1 26.66 89 SER A C 1
ATOM 669 O O . SER A 1 89 ? 19.594 -33.156 18.781 1 26.66 89 SER A O 1
ATOM 671 N N . ALA A 1 90 ? 17.922 -34.531 18.047 1 25.58 90 ALA A N 1
ATOM 672 C CA . ALA A 1 90 ? 18.781 -34.875 16.906 1 25.58 90 ALA A CA 1
ATOM 673 C C . ALA A 1 90 ? 19.031 -33.656 16.047 1 25.58 90 ALA A C 1
ATOM 675 O O . ALA A 1 90 ? 20.125 -33.469 15.477 1 25.58 90 ALA A O 1
ATOM 676 N N . GLN A 1 91 ? 17.906 -33.156 15.586 1 24.98 91 GLN A N 1
ATOM 677 C CA . GLN A 1 91 ? 17.984 -32.312 14.391 1 24.98 91 GLN A CA 1
ATOM 678 C C . GLN A 1 91 ? 18.578 -30.938 14.727 1 24.98 91 GLN A C 1
ATOM 680 O O . GLN A 1 91 ? 17.984 -29.906 14.391 1 24.98 91 GLN A O 1
ATOM 685 N N . SER A 1 92 ? 19.234 -30.812 15.758 1 26.25 92 SER A N 1
ATOM 686 C CA . SER A 1 92 ? 20.016 -29.734 16.359 1 26.25 92 SER A CA 1
ATOM 687 C C . SER A 1 92 ? 21.047 -29.203 15.391 1 26.25 92 SER A C 1
ATOM 689 O O . SER A 1 92 ? 21.359 -28 15.406 1 26.25 92 SER A O 1
ATOM 691 N N . LYS A 1 93 ? 21.781 -30.25 14.883 1 25.08 93 LYS A N 1
ATOM 692 C CA . LYS A 1 93 ? 23.062 -30.078 14.195 1 25.08 93 LYS A CA 1
ATOM 693 C C . LYS A 1 93 ? 22.875 -29.438 12.828 1 25.08 93 LYS A C 1
ATOM 695 O O . LYS A 1 93 ? 23.766 -28.766 12.32 1 25.08 93 LYS A O 1
ATOM 700 N N . THR A 1 94 ? 21.969 -30.094 12.039 1 26.48 94 THR A N 1
ATOM 701 C CA . THR A 1 94 ? 21.812 -29.734 10.633 1 26.48 94 THR A CA 1
ATOM 702 C C . THR A 1 94 ? 21.094 -28.406 10.484 1 26.48 94 THR A C 1
ATOM 704 O O . THR A 1 94 ? 20.797 -27.969 9.375 1 26.48 94 THR A O 1
ATOM 707 N N . GLN A 1 95 ? 20.703 -27.766 11.5 1 25.56 95 GLN A N 1
ATOM 708 C CA . GLN A 1 95 ? 20 -26.594 12.008 1 25.56 95 GLN A CA 1
ATOM 709 C C . GLN A 1 95 ? 20.688 -25.297 11.57 1 25.56 95 GLN A C 1
ATOM 711 O O . GLN A 1 95 ? 20.016 -24.312 11.234 1 25.56 95 GLN A O 1
ATOM 716 N N . VAL A 1 96 ? 21.969 -25.406 11.906 1 24.3 96 VAL A N 1
ATOM 717 C CA . VAL A 1 96 ? 22.953 -24.328 11.836 1 24.3 96 VAL A CA 1
ATOM 718 C C . VAL A 1 96 ? 23.297 -24.031 10.383 1 24.3 96 VAL A C 1
ATOM 720 O O . VAL A 1 96 ? 24.219 -23.25 10.102 1 24.3 96 VAL A O 1
ATOM 723 N N . ILE A 1 97 ? 22.953 -24.891 9.398 1 27.69 97 ILE A N 1
ATOM 724 C CA . ILE A 1 97 ? 23.234 -24.75 7.977 1 27.69 97 ILE A CA 1
ATOM 725 C C . ILE A 1 97 ? 22.5 -23.547 7.414 1 27.69 97 ILE A C 1
ATOM 727 O O . ILE A 1 97 ? 22.078 -23.547 6.254 1 27.69 97 ILE A O 1
ATOM 731 N N . LYS A 1 98 ? 21.891 -22.375 8.016 1 27.67 98 LYS A N 1
ATOM 732 C CA . LYS A 1 98 ? 21.234 -21.344 8.797 1 27.67 98 LYS A CA 1
ATOM 733 C C . LYS A 1 98 ? 21.812 -19.969 8.477 1 27.67 98 LYS A C 1
ATOM 735 O O . LYS A 1 98 ? 21.062 -19.016 8.219 1 27.67 98 LYS A O 1
ATOM 740 N N . HIS A 1 99 ? 23.016 -19.281 9.531 1 22.72 99 HIS A N 1
ATOM 741 C CA . HIS A 1 99 ? 23.5 -17.953 9.914 1 22.72 99 HIS A CA 1
ATOM 742 C C . HIS A 1 99 ? 24.203 -17.266 8.742 1 22.72 99 HIS A C 1
ATOM 744 O O . HIS A 1 99 ? 23.953 -16.094 8.477 1 22.72 99 HIS A O 1
ATOM 750 N N . ALA A 1 100 ? 25.391 -17.969 8.391 1 20.66 100 ALA A N 1
ATOM 751 C CA . ALA A 1 100 ? 26.328 -17.266 7.512 1 20.66 100 ALA A CA 1
ATOM 752 C C . ALA A 1 100 ? 25.766 -17.125 6.102 1 20.66 100 ALA A C 1
ATOM 754 O O . ALA A 1 100 ? 25.938 -16.094 5.453 1 20.66 100 ALA A O 1
ATOM 755 N N . PHE A 1 101 ? 25.281 -17.828 5.086 1 24.33 101 PHE A N 1
ATOM 756 C CA . PHE A 1 101 ? 26.25 -17.797 3.994 1 24.33 101 PHE A CA 1
ATOM 757 C C . PHE A 1 101 ? 27.172 -16.578 4.133 1 24.33 101 PHE A C 1
ATOM 759 O O . PHE A 1 101 ? 26.719 -15.438 4.066 1 24.33 101 PHE A O 1
ATOM 766 N N . MET A 1 102 ? 28.109 -16.484 5.176 1 25.05 102 MET A N 1
ATOM 767 C CA . MET A 1 102 ? 28.969 -15.805 6.133 1 25.05 102 MET A CA 1
ATOM 768 C C . MET A 1 102 ? 29.422 -14.453 5.598 1 25.05 102 MET A C 1
ATOM 770 O O . MET A 1 102 ? 29.438 -14.234 4.383 1 25.05 102 MET A O 1
ATOM 774 N N . LEU A 1 103 ? 30.641 -13.812 6.129 1 25.19 103 LEU A N 1
ATOM 775 C CA . LEU A 1 103 ? 31.578 -12.703 6.09 1 25.19 103 LEU A CA 1
ATOM 776 C C . LEU A 1 103 ? 32.125 -12.492 4.676 1 25.19 103 LEU A C 1
ATOM 778 O O . LEU A 1 103 ? 32.219 -11.352 4.211 1 25.19 103 LEU A O 1
ATOM 782 N N . LEU A 1 104 ? 32.656 -13.508 3.949 1 27.52 104 LEU A N 1
ATOM 783 C CA . LEU A 1 104 ? 34 -13.781 3.426 1 27.52 104 LEU A CA 1
ATOM 784 C C . LEU A 1 104 ? 34.062 -13.461 1.938 1 27.52 104 LEU A C 1
ATOM 786 O O . LEU A 1 104 ? 33.094 -13.609 1.216 1 27.52 104 LEU A O 1
ATOM 790 N N . LYS A 1 105 ? 35.062 -13.672 1.366 1 27.73 105 LYS A N 1
ATOM 791 C CA . LYS A 1 105 ? 36.406 -13.062 1.448 1 27.73 105 LYS A CA 1
ATOM 792 C C . LYS A 1 105 ? 36.312 -11.539 1.372 1 27.73 105 LYS A C 1
ATOM 794 O O . LYS A 1 105 ? 35.312 -10.992 0.925 1 27.73 105 LYS A O 1
ATOM 799 N N . LYS A 1 106 ? 37.469 -10.414 1.433 1 27.91 106 LYS A N 1
ATOM 800 C CA . LYS A 1 106 ? 38.406 -9.312 1.396 1 27.91 106 LYS A CA 1
ATOM 801 C C . LYS A 1 106 ? 37.938 -8.211 0.454 1 27.91 106 LYS A C 1
ATOM 803 O O . LYS A 1 106 ? 38.219 -7.027 0.68 1 27.91 106 LYS A O 1
ATOM 808 N N . GLU A 1 107 ? 38.188 -8.336 -0.956 1 27.62 107 GLU A N 1
ATOM 809 C CA . GLU A 1 107 ? 38.656 -7.223 -1.767 1 27.62 107 GLU A CA 1
ATOM 810 C C . GLU A 1 107 ? 37.562 -6.223 -2.055 1 27.62 107 GLU A C 1
ATOM 812 O O . GLU A 1 107 ? 37.812 -5.055 -2.346 1 27.62 107 GLU A O 1
ATOM 817 N N . VAL A 1 108 ? 36.562 -6.465 -2.877 1 28.39 108 VAL A N 1
ATOM 818 C CA . VAL A 1 108 ? 35.844 -5.227 -3.168 1 28.39 108 VAL A CA 1
ATOM 819 C C . VAL A 1 108 ? 35 -4.82 -1.959 1 28.39 108 VAL A C 1
ATOM 821 O O . VAL A 1 108 ? 34.062 -5.535 -1.57 1 28.39 108 VAL A O 1
ATOM 824 N N . SER A 1 109 ? 35.531 -3.986 -0.615 1 29.06 109 SER A N 1
ATOM 825 C CA . SER A 1 109 ? 35.875 -3.42 0.69 1 29.06 109 SER A CA 1
ATOM 826 C C . SER A 1 109 ? 34.625 -2.785 1.336 1 29.06 109 SER A C 1
ATOM 828 O O . SER A 1 109 ? 34.719 -2.234 2.436 1 29.06 109 SER A O 1
ATOM 830 N N . PRO A 1 110 ? 33.406 -2.215 0.721 1 29.34 110 PRO A N 1
ATOM 831 C CA . PRO A 1 110 ? 32.812 -1.091 1.468 1 29.34 110 PRO A CA 1
ATOM 832 C C . PRO A 1 110 ? 32.156 -1.526 2.764 1 29.34 110 PRO A C 1
ATOM 834 O O . PRO A 1 110 ? 31.812 -2.703 2.924 1 29.34 110 PRO A O 1
ATOM 837 N N . LYS A 1 111 ? 31.844 -0.768 4.035 1 30.97 111 LYS A N 1
ATOM 838 C CA . LYS A 1 111 ? 31.531 -0.84 5.461 1 30.97 111 LYS A CA 1
ATOM 839 C C . LYS A 1 111 ? 30.234 -1.599 5.703 1 30.97 111 LYS A C 1
ATOM 841 O O . LYS A 1 111 ? 29.141 -1.033 5.57 1 30.97 111 LYS A O 1
ATOM 846 N N . ARG A 1 112 ? 29.875 -2.83 5.359 1 30.61 112 ARG A N 1
ATOM 847 C CA . ARG A 1 112 ? 28.797 -3.801 5.418 1 30.61 112 ARG A CA 1
ATOM 848 C C . ARG A 1 112 ? 28.375 -4.07 6.859 1 30.61 112 ARG A C 1
ATOM 850 O O . ARG A 1 112 ? 27.625 -5.012 7.129 1 30.61 112 ARG A O 1
ATOM 857 N N . ASP A 1 113 ? 29.094 -3.652 7.949 1 33.5 113 ASP A N 1
ATOM 858 C CA . ASP A 1 113 ? 28.812 -4.098 9.312 1 33.5 113 ASP A CA 1
ATOM 859 C C . ASP A 1 113 ? 27.344 -3.84 9.688 1 33.5 113 ASP A C 1
ATOM 861 O O . ASP A 1 113 ? 26.984 -3.91 10.859 1 33.5 113 ASP A O 1
ATOM 865 N N . GLN A 1 114 ? 26.547 -3.014 9.055 1 33.16 114 GLN A N 1
ATOM 866 C CA . GLN A 1 114 ? 25.297 -2.754 9.758 1 33.16 114 GLN A CA 1
ATOM 867 C C . GLN A 1 114 ? 24.422 -4.012 9.82 1 33.16 114 GLN A C 1
ATOM 869 O O . GLN A 1 114 ? 24.094 -4.59 8.789 1 33.16 114 GLN A O 1
ATOM 874 N N . LYS A 1 115 ? 24.438 -5.008 10.82 1 36.28 115 LYS A N 1
ATOM 875 C CA . LYS A 1 115 ? 23.688 -6.168 11.297 1 36.28 115 LYS A CA 1
ATOM 876 C C . LYS A 1 115 ? 22.219 -6.078 10.898 1 36.28 115 LYS A C 1
ATOM 878 O O . LYS A 1 115 ? 21.422 -5.422 11.578 1 36.28 115 LYS A O 1
ATOM 883 N N . THR A 1 116 ? 21.766 -5.875 9.688 1 42.22 116 THR A N 1
ATOM 884 C CA . THR A 1 116 ? 20.344 -5.941 9.383 1 42.22 116 THR A CA 1
ATOM 885 C C . THR A 1 116 ? 19.781 -7.312 9.742 1 42.22 116 THR A C 1
ATOM 887 O O . THR A 1 116 ? 20.25 -8.336 9.25 1 42.22 116 THR A O 1
ATOM 890 N N . ASP A 1 117 ? 19.344 -7.762 10.992 1 48.19 117 ASP A N 1
ATOM 891 C CA . ASP A 1 117 ? 18.672 -8.93 11.531 1 48.19 117 ASP A CA 1
ATOM 892 C C . ASP A 1 117 ? 17.578 -9.414 10.586 1 48.19 117 ASP A C 1
ATOM 894 O O . ASP A 1 117 ? 16.391 -9.391 10.93 1 48.19 117 ASP A O 1
ATOM 898 N N . ALA A 1 118 ? 17.922 -9.43 9.336 1 61.88 118 ALA A N 1
ATOM 899 C CA . ALA A 1 118 ? 16.859 -9.93 8.469 1 61.88 118 ALA A CA 1
ATOM 900 C C . ALA A 1 118 ? 16.719 -11.445 8.57 1 61.88 118 ALA A C 1
ATOM 902 O O . ALA A 1 118 ? 17.719 -12.164 8.594 1 61.88 118 ALA A O 1
ATOM 903 N N . SER A 1 119 ? 15.461 -12.062 8.797 1 70.56 119 SER A N 1
ATOM 904 C CA . SER A 1 119 ? 15.109 -13.477 8.859 1 70.56 119 SER A CA 1
ATOM 905 C C . SER A 1 119 ? 15.07 -14.102 7.469 1 70.56 119 SER A C 1
ATOM 907 O O . SER A 1 119 ? 14.734 -13.43 6.492 1 70.56 119 SER A O 1
ATOM 909 N N . THR A 1 120 ? 15.727 -15.297 7.336 1 72.81 120 THR A N 1
ATOM 910 C CA . THR A 1 120 ? 15.664 -16.031 6.078 1 72.81 120 THR A CA 1
ATOM 911 C C . THR A 1 120 ? 14.75 -17.25 6.207 1 72.81 120 THR A C 1
ATOM 913 O O . THR A 1 120 ? 14.836 -18 7.191 1 72.81 120 THR A O 1
ATOM 916 N N . PHE A 1 121 ? 13.797 -17.359 5.293 1 82.44 121 PHE A N 1
ATOM 917 C CA . PHE A 1 121 ? 12.836 -18.469 5.281 1 82.44 121 PHE A CA 1
ATOM 918 C C . PHE A 1 121 ? 12.977 -19.281 4.004 1 82.44 121 PHE A C 1
ATOM 920 O O . PHE A 1 121 ? 13.32 -18.75 2.949 1 82.44 121 PHE A O 1
ATOM 927 N N . HIS A 1 122 ? 12.805 -20.578 4.09 1 81.44 122 HIS A N 1
ATOM 928 C CA . HIS A 1 122 ? 12.773 -21.453 2.918 1 81.44 122 HIS A CA 1
ATOM 929 C C . HIS A 1 122 ? 11.344 -21.672 2.441 1 81.44 122 HIS A C 1
ATOM 931 O O . HIS A 1 122 ? 10.461 -22 3.242 1 81.44 122 HIS A O 1
ATOM 937 N N . VAL A 1 123 ? 11.172 -21.328 1.174 1 82.38 123 VAL A N 1
ATOM 938 C CA . VAL A 1 123 ? 9.852 -21.5 0.591 1 82.38 123 VAL A CA 1
ATOM 939 C C . VAL A 1 123 ? 9.844 -22.734 -0.313 1 82.38 123 VAL A C 1
ATOM 941 O O . VAL A 1 123 ? 10.523 -22.766 -1.339 1 82.38 123 VAL A O 1
ATOM 944 N N . GLY A 1 124 ? 9.484 -23.891 0.151 1 73.81 124 GLY A N 1
ATOM 945 C CA . GLY A 1 124 ? 9.32 -25.188 -0.495 1 73.81 124 GLY A CA 1
ATOM 946 C C . GLY A 1 124 ? 9.594 -25.141 -1.988 1 73.81 124 GLY A C 1
ATOM 947 O O . GLY A 1 124 ? 10.398 -24.344 -2.457 1 73.81 124 GLY A O 1
ATOM 948 N N . ASP A 1 125 ? 8.984 -25.922 -2.785 1 82 125 ASP A N 1
ATOM 949 C CA . ASP A 1 125 ? 9.258 -26.219 -4.188 1 82 125 ASP A CA 1
ATOM 950 C C . ASP A 1 125 ? 8.508 -25.25 -5.105 1 82 125 ASP A C 1
ATOM 952 O O . ASP A 1 125 ? 7.863 -25.672 -6.066 1 82 125 ASP A O 1
ATOM 956 N N . LEU A 1 126 ? 8.602 -23.984 -4.738 1 92.44 126 LEU A N 1
ATOM 957 C CA . LEU A 1 126 ? 8.023 -22.984 -5.641 1 92.44 126 LEU A CA 1
ATOM 958 C C . LEU A 1 126 ? 9.07 -22.469 -6.621 1 92.44 126 LEU A C 1
ATOM 960 O O . LEU A 1 126 ? 10.258 -22.438 -6.309 1 92.44 126 LEU A O 1
ATOM 964 N N . GLU A 1 127 ? 8.586 -22.172 -7.812 1 94.81 127 GLU A N 1
ATOM 965 C CA . GLU A 1 127 ? 9.469 -21.547 -8.789 1 94.81 127 GLU A CA 1
ATOM 966 C C . GLU A 1 127 ? 9.797 -20.109 -8.398 1 94.81 127 GLU A C 1
ATOM 968 O O . GLU A 1 127 ? 8.906 -19.344 -8.039 1 94.81 127 GLU A O 1
ATOM 973 N N . PRO A 1 128 ? 11.086 -19.719 -8.5 1 96.12 128 PRO A N 1
ATOM 974 C CA . PRO A 1 128 ? 11.508 -18.391 -8.07 1 96.12 128 PRO A CA 1
ATOM 975 C C . PRO A 1 128 ? 10.781 -17.281 -8.812 1 96.12 128 PRO A C 1
ATOM 977 O O . PRO A 1 128 ? 10.391 -16.281 -8.195 1 96.12 128 PRO A O 1
ATOM 980 N N . LEU A 1 129 ? 10.602 -17.406 -10.086 1 96.5 129 LEU A N 1
ATOM 981 C CA . LEU A 1 129 ? 9.953 -16.344 -10.859 1 96.5 129 LEU A CA 1
ATOM 982 C C . LEU A 1 129 ? 8.508 -16.172 -10.422 1 96.5 129 LEU A C 1
ATOM 984 O O . LEU A 1 129 ? 8.008 -15.039 -10.328 1 96.5 129 LEU A O 1
ATOM 988 N N . ALA A 1 130 ? 7.793 -17.266 -10.219 1 97.38 130 ALA A N 1
ATOM 989 C CA . ALA A 1 130 ? 6.418 -17.219 -9.727 1 97.38 130 ALA A CA 1
ATOM 990 C C . ALA A 1 130 ? 6.352 -16.547 -8.352 1 97.38 130 ALA A C 1
ATOM 992 O O . ALA A 1 130 ? 5.465 -15.734 -8.094 1 97.38 130 ALA A O 1
ATOM 993 N N . PHE A 1 131 ? 7.309 -16.891 -7.535 1 97.69 131 PHE A N 1
ATOM 994 C CA . PHE A 1 131 ? 7.359 -16.297 -6.207 1 97.69 131 PHE A CA 1
ATOM 995 C C . PHE A 1 131 ? 7.645 -14.805 -6.289 1 97.69 131 PHE A C 1
ATOM 997 O O . PHE A 1 131 ? 7.078 -14.016 -5.535 1 97.69 131 PHE A O 1
ATOM 1004 N N . SER A 1 132 ? 8.5 -14.438 -7.16 1 97.44 132 SER A N 1
ATOM 1005 C CA . SER A 1 132 ? 8.789 -13.023 -7.371 1 97.44 132 SER A CA 1
ATOM 1006 C C . SER A 1 132 ? 7.539 -12.258 -7.789 1 97.44 132 SER A C 1
ATOM 1008 O O . SER A 1 132 ? 7.324 -11.125 -7.348 1 97.44 132 SER A O 1
ATOM 1010 N N . ARG A 1 133 ? 6.711 -12.867 -8.648 1 98 133 ARG A N 1
ATOM 1011 C CA . ARG A 1 133 ? 5.453 -12.234 -9.047 1 98 133 ARG A CA 1
ATOM 1012 C C . ARG A 1 133 ? 4.516 -12.078 -7.855 1 98 133 ARG A C 1
ATOM 1014 O O . ARG A 1 133 ? 3.809 -11.078 -7.746 1 98 133 ARG A O 1
ATOM 1021 N N . LEU A 1 134 ? 4.512 -13.094 -7.043 1 98.44 134 LEU A N 1
ATOM 1022 C CA . LEU A 1 134 ? 3.723 -13.023 -5.82 1 98.44 134 LEU A CA 1
ATOM 1023 C C . LEU A 1 134 ? 4.168 -11.852 -4.949 1 98.44 134 LEU A C 1
ATOM 1025 O O . LEU A 1 134 ? 3.34 -11.086 -4.461 1 98.44 134 LEU A O 1
ATOM 1029 N N . MET A 1 135 ? 5.445 -11.727 -4.797 1 98.25 135 MET A N 1
ATOM 1030 C CA . MET A 1 135 ? 6.023 -10.664 -3.979 1 98.25 135 MET A CA 1
ATOM 1031 C C . MET A 1 135 ? 5.684 -9.289 -4.551 1 98.25 135 MET A C 1
ATOM 1033 O O . MET A 1 135 ? 5.395 -8.359 -3.803 1 98.25 135 MET A O 1
ATOM 1037 N N . GLU A 1 136 ? 5.758 -9.203 -5.824 1 98.31 136 GLU A N 1
ATOM 1038 C CA . GLU A 1 136 ? 5.391 -7.965 -6.496 1 98.31 136 GLU A CA 1
ATOM 1039 C C . GLU A 1 136 ? 3.953 -7.562 -6.168 1 98.31 136 GLU A C 1
ATOM 1041 O O . GLU A 1 136 ? 3.684 -6.402 -5.859 1 98.31 136 GLU A O 1
ATOM 1046 N N . PHE A 1 137 ? 3.084 -8.477 -6.223 1 98.75 137 PHE A N 1
ATOM 1047 C CA . PHE A 1 137 ? 1.678 -8.203 -5.949 1 98.75 137 PHE A CA 1
ATOM 1048 C C . PHE A 1 137 ? 1.473 -7.836 -4.484 1 98.75 137 PHE A C 1
ATOM 1050 O O . PHE A 1 137 ? 0.714 -6.914 -4.172 1 98.75 137 PHE A O 1
ATOM 1057 N N . LEU A 1 138 ? 2.076 -8.586 -3.641 1 98.69 138 LEU A N 1
ATOM 1058 C CA . LEU A 1 138 ? 1.895 -8.336 -2.215 1 98.69 138 LEU A CA 1
ATOM 1059 C C . LEU A 1 138 ? 2.414 -6.957 -1.83 1 98.69 138 LEU A C 1
ATOM 1061 O O . LEU A 1 138 ? 1.798 -6.262 -1.021 1 98.69 138 LEU A O 1
ATOM 1065 N N . HIS A 1 139 ? 3.502 -6.523 -2.402 1 98.56 139 HIS A N 1
ATOM 1066 C CA . HIS A 1 139 ? 4.105 -5.238 -2.053 1 98.56 139 HIS A CA 1
ATOM 1067 C C . HIS A 1 139 ? 3.396 -4.09 -2.758 1 98.56 139 HIS A C 1
ATOM 1069 O O . HIS A 1 139 ? 3.084 -3.07 -2.137 1 98.56 139 HIS A O 1
ATOM 1075 N N . GLY A 1 140 ? 3.152 -4.207 -3.953 1 98.12 140 GLY A N 1
ATOM 1076 C CA . GLY A 1 140 ? 2.73 -3.066 -4.75 1 98.12 140 GLY A CA 1
ATOM 1077 C C . GLY A 1 140 ? 1.277 -3.145 -5.18 1 98.12 140 GLY A C 1
ATOM 1078 O O . GLY A 1 140 ? 0.728 -2.176 -5.707 1 98.12 140 GLY A O 1
ATOM 1079 N N . GLY A 1 141 ? 0.632 -4.352 -5.051 1 98.25 141 GLY A N 1
ATOM 1080 C CA . GLY A 1 141 ? -0.773 -4.5 -5.391 1 98.25 141 GLY A CA 1
ATOM 1081 C C . GLY A 1 141 ? -0.999 -4.871 -6.844 1 98.25 141 GLY A C 1
ATOM 1082 O O . GLY A 1 141 ? -2.129 -4.816 -7.336 1 98.25 141 GLY A O 1
ATOM 1083 N N . SER A 1 142 ? 0.068 -5.172 -7.539 1 98.12 142 SER A N 1
ATOM 1084 C CA . SER A 1 142 ? -0.082 -5.539 -8.945 1 98.12 142 SER A CA 1
ATOM 1085 C C . SER A 1 142 ? 1.025 -6.488 -9.391 1 98.12 142 SER A C 1
ATOM 1087 O O . SER A 1 142 ? 2.084 -6.555 -8.758 1 98.12 142 SER A O 1
ATOM 1089 N N . CYS A 1 143 ? 0.727 -7.25 -10.43 1 97.75 143 CYS A N 1
ATOM 1090 C CA . CYS A 1 143 ? 1.738 -8.086 -11.062 1 97.75 143 CYS A CA 1
ATOM 1091 C C . CYS A 1 143 ? 1.296 -8.516 -12.453 1 97.75 143 CYS A C 1
ATOM 1093 O O . CYS A 1 143 ? 0.136 -8.328 -12.828 1 97.75 143 CYS A O 1
ATOM 1095 N N . ASP A 1 144 ? 2.215 -8.969 -13.188 1 97.38 144 ASP A N 1
ATOM 1096 C CA . ASP A 1 144 ? 1.93 -9.477 -14.523 1 97.38 144 ASP A CA 1
ATOM 1097 C C . ASP A 1 144 ? 1.617 -10.969 -14.492 1 97.38 144 ASP A C 1
ATOM 1099 O O . ASP A 1 144 ? 2.275 -11.734 -13.781 1 97.38 144 ASP A O 1
ATOM 1103 N N . LEU A 1 145 ? 0.556 -11.352 -15.203 1 97.81 145 LEU A N 1
ATOM 1104 C CA . LEU A 1 145 ? 0.207 -12.75 -15.398 1 97.81 145 LEU A CA 1
ATOM 1105 C C . LEU A 1 145 ? 0.643 -13.234 -16.781 1 97.81 145 LEU A C 1
ATOM 1107 O O . LEU A 1 145 ? 0.374 -12.57 -17.781 1 97.81 145 LEU A O 1
ATOM 1111 N N . ASP A 1 146 ? 1.37 -14.227 -16.844 1 96 146 ASP A N 1
ATOM 1112 C CA . ASP A 1 146 ? 1.799 -14.836 -18.094 1 96 146 ASP A CA 1
ATOM 1113 C C . ASP A 1 146 ? 1.812 -16.359 -17.984 1 96 146 ASP A C 1
ATOM 1115 O O . ASP A 1 146 ? 1.755 -16.906 -16.891 1 96 146 ASP A O 1
ATOM 1119 N N . ALA A 1 147 ? 1.863 -17.031 -19.078 1 93.5 147 ALA A N 1
ATOM 1120 C CA . ALA A 1 147 ? 1.726 -18.484 -19.109 1 93.5 147 ALA A CA 1
ATOM 1121 C C . ALA A 1 147 ? 2.895 -19.156 -18.406 1 93.5 147 ALA A C 1
ATOM 1123 O O . ALA A 1 147 ? 2.727 -20.219 -17.797 1 93.5 147 ALA A O 1
ATOM 1124 N N . ARG A 1 148 ? 4.004 -18.578 -18.438 1 93.75 148 ARG A N 1
ATOM 1125 C CA . ARG A 1 148 ? 5.223 -19.172 -17.906 1 93.75 148 ARG A CA 1
ATOM 1126 C C . ARG A 1 148 ? 5.164 -19.266 -16.391 1 93.75 148 ARG A C 1
ATOM 1128 O O . ARG A 1 148 ? 5.656 -20.234 -15.797 1 93.75 148 ARG A O 1
ATOM 1135 N N . THR A 1 149 ? 4.508 -18.25 -15.758 1 96.44 149 THR A N 1
ATOM 1136 C CA . THR A 1 149 ? 4.559 -18.188 -14.305 1 96.44 149 THR A CA 1
ATOM 1137 C C . THR A 1 149 ? 3.189 -18.484 -13.695 1 96.44 149 THR A C 1
ATOM 1139 O O . THR A 1 149 ? 3.07 -18.703 -12.492 1 96.44 149 THR A O 1
ATOM 1142 N N . ALA A 1 150 ? 2.201 -18.594 -14.492 1 97.75 150 ALA A N 1
ATOM 1143 C CA . ALA A 1 150 ? 0.825 -18.594 -14 1 97.75 150 ALA A CA 1
ATOM 1144 C C . ALA A 1 150 ? 0.552 -19.828 -13.133 1 97.75 150 ALA A C 1
ATOM 1146 O O . ALA A 1 150 ? -0.068 -19.703 -12.07 1 97.75 150 ALA A O 1
ATOM 1147 N N . VAL A 1 151 ? 1.001 -20.984 -13.523 1 97.75 151 VAL A N 1
ATOM 1148 C CA . VAL A 1 151 ? 0.716 -22.203 -12.758 1 97.75 151 VAL A CA 1
ATOM 1149 C C . VAL A 1 151 ? 1.457 -22.156 -11.422 1 97.75 151 VAL A C 1
ATOM 1151 O O . VAL A 1 151 ? 0.873 -22.422 -10.367 1 97.75 151 VAL A O 1
ATOM 1154 N N . GLY A 1 152 ? 2.75 -21.797 -11.477 1 97.62 152 GLY A N 1
ATOM 1155 C CA . GLY A 1 152 ? 3.502 -21.609 -10.242 1 97.62 152 GLY A CA 1
ATOM 1156 C C . GLY A 1 152 ? 2.912 -20.562 -9.336 1 97.62 152 GLY A C 1
ATOM 1157 O O . GLY A 1 152 ? 2.906 -20.719 -8.109 1 97.62 152 GLY A O 1
ATOM 1158 N N . LEU A 1 153 ? 2.432 -19.516 -9.906 1 98.31 153 LEU A N 1
ATOM 1159 C CA . LEU A 1 153 ? 1.802 -18.438 -9.148 1 98.31 153 LEU A CA 1
ATOM 1160 C C . LEU A 1 153 ? 0.516 -18.922 -8.484 1 98.31 153 LEU A C 1
ATOM 1162 O O . LEU A 1 153 ? 0.222 -18.562 -7.344 1 98.31 153 LEU A O 1
ATOM 1166 N N . LEU A 1 154 ? -0.266 -19.766 -9.211 1 98.19 154 LEU A N 1
ATOM 1167 C CA . LEU A 1 154 ? -1.464 -20.359 -8.625 1 98.19 154 LEU A CA 1
ATOM 1168 C C . LEU A 1 154 ? -1.112 -21.203 -7.406 1 98.19 154 LEU A C 1
ATOM 1170 O O . LEU A 1 154 ? -1.777 -21.109 -6.371 1 98.19 154 LEU A O 1
ATOM 1174 N N . ALA A 1 155 ? -0.065 -21.984 -7.52 1 97 155 ALA A N 1
ATOM 1175 C CA . ALA A 1 155 ? 0.404 -22.781 -6.395 1 97 155 ALA A CA 1
ATOM 1176 C C . ALA A 1 155 ? 0.81 -21.891 -5.219 1 97 155 ALA A C 1
ATOM 1178 O O . ALA A 1 155 ? 0.447 -22.172 -4.074 1 97 155 ALA A O 1
ATOM 1179 N N . ALA A 1 156 ? 1.502 -20.844 -5.508 1 97.38 156 ALA A N 1
ATOM 1180 C CA . ALA A 1 156 ? 1.975 -19.922 -4.473 1 97.38 156 ALA A CA 1
ATOM 1181 C C . ALA A 1 156 ? 0.805 -19.234 -3.773 1 97.38 156 ALA A C 1
ATOM 1183 O O . ALA A 1 156 ? 0.791 -19.109 -2.545 1 97.38 156 ALA A O 1
ATOM 1184 N N . THR A 1 157 ? -0.146 -18.719 -4.598 1 97.75 157 THR A N 1
ATOM 1185 C CA . THR A 1 157 ? -1.295 -18.047 -4.012 1 97.75 157 THR A CA 1
ATOM 1186 C C . THR A 1 157 ? -2.107 -19 -3.143 1 97.75 157 THR A C 1
ATOM 1188 O O . THR A 1 157 ? -2.691 -18.594 -2.139 1 97.75 157 THR A O 1
ATOM 1191 N N . ASP A 1 158 ? -2.137 -20.25 -3.537 1 95.38 158 ASP A N 1
ATOM 1192 C CA . ASP A 1 158 ? -2.809 -21.266 -2.73 1 95.38 158 ASP A CA 1
ATOM 1193 C C . ASP A 1 158 ? -2.076 -21.5 -1.411 1 95.38 158 ASP A C 1
ATOM 1195 O O . ASP A 1 158 ? -2.699 -21.547 -0.35 1 95.38 158 ASP A O 1
ATOM 1199 N N . TYR A 1 159 ? -0.821 -21.609 -1.466 1 94 159 TYR A N 1
ATOM 1200 C CA . TYR A 1 159 ? 0.002 -21.859 -0.289 1 94 159 TYR A CA 1
ATOM 1201 C C . TYR A 1 159 ? -0.068 -20.688 0.687 1 94 159 TYR A C 1
ATOM 1203 O O . TYR A 1 159 ? -0.233 -20.891 1.893 1 94 159 TYR A O 1
ATOM 1211 N N . PHE A 1 160 ? -0.011 -19.484 0.214 1 96.31 160 PHE A N 1
ATOM 1212 C CA . PHE A 1 160 ? 0.085 -18.312 1.082 1 96.31 160 PHE A CA 1
ATOM 1213 C C . PHE A 1 160 ? -1.287 -17.688 1.304 1 96.31 160 PHE A C 1
ATOM 1215 O O . PHE A 1 160 ? -1.399 -16.625 1.915 1 96.31 160 PHE A O 1
ATOM 1222 N N . ALA A 1 161 ? -2.322 -18.266 0.812 1 96.12 161 ALA A N 1
ATOM 1223 C CA . ALA A 1 161 ? -3.717 -17.906 1.046 1 96.12 161 ALA A CA 1
ATOM 1224 C C . ALA A 1 161 ? -3.992 -16.469 0.579 1 96.12 161 ALA A C 1
ATOM 1226 O O . ALA A 1 161 ? -4.496 -15.648 1.345 1 96.12 161 ALA A O 1
ATOM 1227 N N . ILE A 1 162 ? -3.703 -16.203 -0.672 1 97.88 162 ILE A N 1
ATOM 1228 C CA . ILE A 1 162 ? -3.967 -14.906 -1.277 1 97.88 162 ILE A CA 1
ATOM 1229 C C . ILE A 1 162 ? -5.148 -15.016 -2.24 1 97.88 162 ILE A C 1
ATOM 1231 O O . ILE A 1 162 ? -4.957 -15.164 -3.449 1 97.88 162 ILE A O 1
ATOM 1235 N N . ASP A 1 163 ? -6.324 -14.734 -1.78 1 97 163 ASP A N 1
ATOM 1236 C CA . ASP A 1 163 ? -7.559 -15.07 -2.479 1 97 163 ASP A CA 1
ATOM 1237 C C . ASP A 1 163 ? -7.738 -14.203 -3.725 1 97 163 ASP A C 1
ATOM 1239 O O . ASP A 1 163 ? -8.117 -14.703 -4.785 1 97 163 ASP A O 1
ATOM 1243 N N . ASP A 1 164 ? -7.527 -12.898 -3.57 1 97 164 ASP A N 1
ATOM 1244 C CA . ASP A 1 164 ? -7.742 -11.984 -4.684 1 97 164 ASP A CA 1
ATOM 1245 C C . ASP A 1 164 ? -6.867 -12.352 -5.879 1 97 164 ASP A C 1
ATOM 1247 O O . ASP A 1 164 ? -7.359 -12.477 -7 1 97 164 ASP A O 1
ATOM 1251 N N . LEU A 1 165 ? -5.637 -12.523 -5.672 1 98.38 165 LEU A N 1
ATOM 1252 C CA . LEU A 1 165 ? -4.711 -12.875 -6.742 1 98.38 165 LEU A CA 1
ATOM 1253 C C . LEU A 1 165 ? -4.98 -14.281 -7.258 1 98.38 165 LEU A C 1
ATOM 1255 O O . LEU A 1 165 ? -4.855 -14.539 -8.453 1 98.38 165 LEU A O 1
ATOM 1259 N N . GLN A 1 166 ? -5.34 -15.227 -6.371 1 98.31 166 GLN A N 1
ATOM 1260 C CA . GLN A 1 166 ? -5.66 -16.594 -6.758 1 98.31 166 GLN A CA 1
ATOM 1261 C C . GLN A 1 166 ? -6.785 -16.625 -7.789 1 98.31 166 GLN A C 1
ATOM 1263 O O . GLN A 1 166 ? -6.691 -17.312 -8.797 1 98.31 166 GLN A O 1
ATOM 1268 N N . ALA A 1 167 ? -7.789 -15.836 -7.516 1 97.94 167 ALA A N 1
ATOM 1269 C CA . ALA A 1 167 ? -8.93 -15.773 -8.43 1 97.94 167 ALA A CA 1
ATOM 1270 C C . ALA A 1 167 ? -8.516 -15.219 -9.789 1 97.94 167 ALA A C 1
ATOM 1272 O O . ALA A 1 167 ? -8.961 -15.711 -10.828 1 97.94 167 ALA A O 1
ATOM 1273 N N . ALA A 1 168 ? -7.668 -14.227 -9.781 1 97.94 168 ALA A N 1
ATOM 1274 C CA . ALA A 1 168 ? -7.207 -13.617 -11.023 1 97.94 168 ALA A CA 1
ATOM 1275 C C . ALA A 1 168 ? -6.375 -14.594 -11.836 1 97.94 168 ALA A C 1
ATOM 1277 O O . ALA A 1 168 ? -6.527 -14.688 -13.062 1 97.94 168 ALA A O 1
ATOM 1278 N N . VAL A 1 169 ? -5.516 -15.312 -11.219 1 98.31 169 VAL A N 1
ATOM 1279 C CA . VAL A 1 169 ? -4.641 -16.266 -11.898 1 98.31 169 VAL A CA 1
ATOM 1280 C C . VAL A 1 169 ? -5.473 -17.422 -12.461 1 98.31 169 VAL A C 1
ATOM 1282 O O . VAL A 1 169 ? -5.238 -17.859 -13.586 1 98.31 169 VAL A O 1
ATOM 1285 N N . LEU A 1 170 ? -6.434 -17.906 -11.688 1 97.38 170 LEU A N 1
ATOM 1286 C CA . LEU A 1 170 ? -7.312 -18.984 -12.148 1 97.38 170 LEU A CA 1
ATOM 1287 C C . LEU A 1 170 ? -8.078 -18.562 -13.398 1 97.38 170 LEU A C 1
ATOM 1289 O O . LEU A 1 170 ? -8.156 -19.312 -14.367 1 97.38 170 LEU A O 1
ATOM 1293 N N . SER A 1 171 ? -8.617 -17.359 -13.328 1 96.69 171 SER A N 1
ATOM 1294 C CA . SER A 1 171 ? -9.328 -16.828 -14.492 1 96.69 171 SER A CA 1
ATOM 1295 C C . SER A 1 171 ? -8.414 -16.734 -15.703 1 96.69 171 SER A C 1
ATOM 1297 O O . SER A 1 171 ? -8.812 -17.062 -16.828 1 96.69 171 SER A O 1
ATOM 1299 N N . PHE A 1 172 ? -7.258 -16.234 -15.516 1 97.44 172 PHE A N 1
ATOM 1300 C CA . PHE A 1 172 ? -6.266 -16.109 -16.578 1 97.44 172 PHE A CA 1
ATOM 1301 C C . PHE A 1 172 ? -5.969 -17.469 -17.203 1 97.44 172 PHE A C 1
ATOM 1303 O O . PHE A 1 172 ? -5.98 -17.609 -18.422 1 97.44 172 PHE A O 1
ATOM 1310 N N . LEU A 1 173 ? -5.75 -18.531 -16.391 1 97.06 173 LEU A N 1
ATOM 1311 C CA . LEU A 1 173 ? -5.406 -19.859 -16.844 1 97.06 173 LEU A CA 1
ATOM 1312 C C . LEU A 1 173 ? -6.578 -20.516 -17.578 1 97.06 173 LEU A C 1
ATOM 1314 O O . LEU A 1 173 ? -6.391 -21.203 -18.578 1 97.06 173 LEU A O 1
ATOM 1318 N N . GLU A 1 174 ? -7.727 -20.266 -17.062 1 94.56 174 GLU A N 1
ATOM 1319 C CA . GLU A 1 174 ? -8.922 -20.844 -17.688 1 94.56 174 GLU A CA 1
ATOM 1320 C C . GLU A 1 174 ? -9.062 -20.391 -19.125 1 94.56 174 GLU A C 1
ATOM 1322 O O . GLU A 1 174 ? -9.484 -21.156 -19.984 1 94.56 174 GLU A O 1
ATOM 1327 N N . THR A 1 175 ? -8.688 -19.156 -19.359 1 93.12 175 THR A N 1
ATOM 1328 C CA . THR A 1 175 ? -8.805 -18.625 -20.703 1 93.12 175 THR A CA 1
ATOM 1329 C C . THR A 1 175 ? -7.672 -19.125 -21.594 1 93.12 175 THR A C 1
ATOM 1331 O O . THR A 1 175 ? -7.727 -18.984 -22.812 1 93.12 175 THR A O 1
ATOM 1334 N N . ARG A 1 176 ? -6.707 -19.781 -21.031 1 92.81 176 ARG A N 1
ATOM 1335 C CA . ARG A 1 176 ? -5.527 -20.203 -21.781 1 92.81 176 ARG A CA 1
ATOM 1336 C C . ARG A 1 176 ? -5.535 -21.719 -22 1 92.81 176 ARG A C 1
ATOM 1338 O O . ARG A 1 176 ? -4.578 -22.266 -22.531 1 92.81 176 ARG A O 1
ATOM 1345 N N . ILE A 1 177 ? -6.586 -22.359 -21.516 1 95.56 177 ILE A N 1
ATOM 1346 C CA . ILE A 1 177 ? -6.738 -23.766 -21.828 1 95.56 177 ILE A CA 1
ATOM 1347 C C . ILE A 1 177 ? -7.16 -23.938 -23.281 1 95.56 177 ILE A C 1
ATOM 1349 O O . ILE A 1 177 ? -8.344 -23.844 -23.609 1 95.56 177 ILE A O 1
ATOM 1353 N N . THR A 1 178 ? -6.234 -24.156 -24.156 1 95.44 178 THR A N 1
ATOM 1354 C CA . THR A 1 178 ? -6.391 -24.359 -25.594 1 95.44 178 THR A CA 1
ATOM 1355 C C . THR A 1 178 ? -5.645 -25.625 -26.047 1 95.44 178 THR A C 1
ATOM 1357 O O . THR A 1 178 ? -4.863 -26.188 -25.281 1 95.44 178 THR A O 1
ATOM 1360 N N . ILE A 1 179 ? -5.91 -26.031 -27.219 1 96.56 179 ILE A N 1
ATOM 1361 C CA . ILE A 1 179 ? -5.285 -27.234 -27.766 1 96.56 179 ILE A CA 1
ATOM 1362 C C . ILE A 1 179 ? -3.768 -27.062 -27.766 1 96.56 179 ILE A C 1
ATOM 1364 O O . ILE A 1 179 ? -3.039 -27.969 -27.344 1 96.56 179 ILE A O 1
ATOM 1368 N N . GLU A 1 180 ? -3.268 -25.922 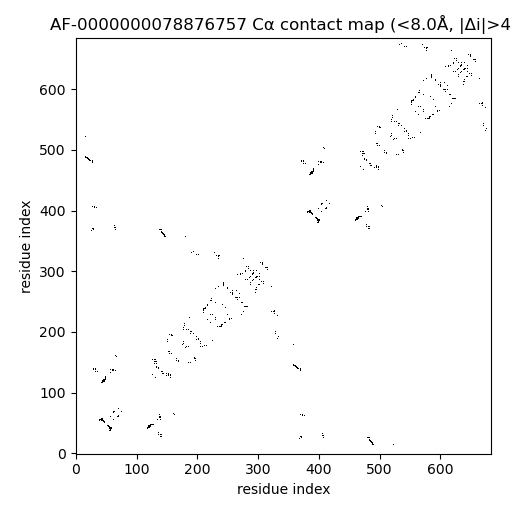-28.094 1 94.31 180 GLU A N 1
ATOM 1369 C CA . GLU A 1 180 ? -1.842 -25.641 -28.25 1 94.31 180 GLU A CA 1
ATOM 1370 C C . GLU A 1 180 ? -1.14 -25.594 -26.891 1 94.31 180 GLU A C 1
ATOM 1372 O O . GLU A 1 180 ? 0.037 -25.953 -26.781 1 94.31 180 GLU A O 1
ATOM 1377 N N . LEU A 1 181 ? -1.919 -25.281 -25.828 1 95.19 181 LEU A N 1
ATOM 1378 C CA . LEU A 1 181 ? -1.263 -25.031 -24.547 1 95.19 181 LEU A CA 1
ATOM 1379 C C . LEU A 1 181 ? -1.576 -26.141 -23.547 1 95.19 181 LEU A C 1
ATOM 1381 O O . LEU A 1 181 ? -0.979 -26.203 -22.469 1 95.19 181 LEU A O 1
ATOM 1385 N N . ALA A 1 182 ? -2.354 -27.047 -23.922 1 96.69 182 ALA A N 1
ATOM 1386 C CA . ALA A 1 182 ? -2.85 -28.062 -23 1 96.69 182 ALA A CA 1
ATOM 1387 C C . ALA A 1 182 ? -1.705 -28.906 -22.438 1 96.69 182 ALA A C 1
ATOM 1389 O O . ALA A 1 182 ? -1.587 -29.078 -21.219 1 96.69 182 ALA A O 1
ATOM 1390 N N . CYS A 1 183 ? -0.825 -29.375 -23.312 1 97.19 183 CYS A N 1
ATOM 1391 C CA . CYS A 1 183 ? 0.26 -30.25 -22.859 1 97.19 183 CYS A CA 1
ATOM 1392 C C . CYS A 1 183 ? 1.233 -29.484 -21.969 1 97.19 183 CYS A C 1
ATOM 1394 O O . CYS A 1 183 ? 1.713 -30.016 -20.969 1 97.19 183 CYS A O 1
ATOM 1396 N N . TYR A 1 184 ? 1.482 -28.266 -22.344 1 96.19 184 TYR A N 1
ATOM 1397 C CA . TYR A 1 184 ? 2.357 -27.422 -21.531 1 96.19 184 TYR A CA 1
ATOM 1398 C C . TYR A 1 184 ? 1.783 -27.234 -20.125 1 96.19 184 TYR A C 1
ATOM 1400 O O . TYR A 1 184 ? 2.486 -27.406 -19.141 1 96.19 184 TYR A O 1
ATOM 1408 N N . LEU A 1 185 ? 0.522 -26.906 -20.047 1 97.25 185 LEU A N 1
ATOM 1409 C CA . LEU A 1 185 ? -0.141 -26.641 -18.766 1 97.25 185 LEU A CA 1
ATOM 1410 C C . LEU A 1 185 ? -0.204 -27.922 -17.922 1 97.25 185 LEU A C 1
ATOM 1412 O O . LEU A 1 185 ? -0.041 -27.859 -16.703 1 97.25 185 LEU A O 1
ATOM 1416 N N . LEU A 1 186 ? -0.408 -29.031 -18.578 1 97.56 186 LEU A N 1
ATOM 1417 C CA . LEU A 1 186 ? -0.412 -30.312 -17.875 1 97.56 186 LEU A CA 1
ATOM 1418 C C . LEU A 1 186 ? 0.948 -30.594 -17.25 1 97.56 186 LEU A C 1
ATOM 1420 O O . LEU A 1 186 ? 1.028 -30.984 -16.078 1 97.56 186 LEU A O 1
ATOM 1424 N N . SER A 1 187 ? 1.969 -30.344 -18.031 1 97.12 187 SER A N 1
ATOM 1425 C CA . SER A 1 187 ? 3.326 -30.578 -17.547 1 97.12 187 SER A CA 1
ATOM 1426 C C . SER A 1 187 ? 3.65 -29.656 -16.375 1 97.12 187 SER A C 1
ATOM 1428 O O . SER A 1 187 ? 4.23 -30.094 -15.375 1 97.12 187 SER A O 1
ATOM 1430 N N . GLU A 1 188 ? 3.297 -28.406 -16.453 1 96.12 188 GLU A N 1
ATOM 1431 C CA . GLU A 1 188 ? 3.551 -27.438 -15.391 1 96.12 188 GLU A CA 1
ATOM 1432 C C . GLU A 1 188 ? 2.748 -27.766 -14.133 1 96.12 188 GLU A C 1
ATOM 1434 O O . GLU A 1 188 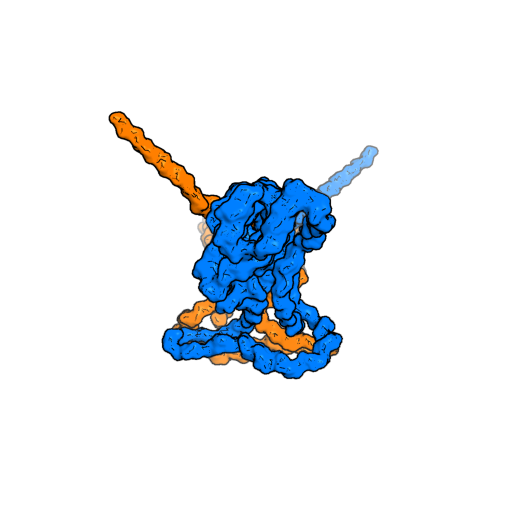? 3.27 -27.688 -13.023 1 96.12 188 GLU A O 1
ATOM 1439 N N . ALA A 1 189 ? 1.47 -28.125 -14.305 1 96.62 189 ALA A N 1
ATOM 1440 C CA . ALA A 1 189 ? 0.587 -28.422 -13.18 1 96.62 189 ALA A CA 1
ATOM 1441 C C . ALA A 1 189 ? 1.066 -29.641 -12.414 1 96.62 189 ALA A C 1
ATOM 1443 O O . ALA A 1 189 ? 0.934 -29.719 -11.188 1 96.62 189 ALA A O 1
ATOM 1444 N N . GLU A 1 190 ? 1.623 -30.578 -13.125 1 95.81 190 GLU A N 1
ATOM 1445 C CA . GLU A 1 190 ? 2.105 -31.812 -12.508 1 95.81 190 GLU A CA 1
ATOM 1446 C C . GLU A 1 190 ? 3.143 -31.516 -11.43 1 95.81 190 GLU A C 1
ATOM 1448 O O . GLU A 1 190 ? 3.197 -32.188 -10.406 1 95.81 190 GLU A O 1
ATOM 1453 N N . LYS A 1 191 ? 3.922 -30.469 -11.617 1 94 191 LYS A N 1
ATOM 1454 C CA . LYS A 1 191 ? 4.988 -30.094 -10.695 1 94 191 LYS A CA 1
ATOM 1455 C C . LYS A 1 191 ? 4.426 -29.672 -9.344 1 94 191 LYS A C 1
ATOM 1457 O O . LYS A 1 191 ? 5.137 -29.688 -8.336 1 94 191 LYS A O 1
ATOM 1462 N N . TYR A 1 192 ? 3.143 -29.297 -9.383 1 94.69 192 TYR A N 1
ATOM 1463 C CA . TYR A 1 192 ? 2.547 -28.734 -8.18 1 94.69 192 TYR A CA 1
ATOM 1464 C C . TYR A 1 192 ? 1.294 -29.5 -7.777 1 94.69 192 TYR A C 1
ATOM 1466 O O . TYR A 1 192 ? 0.335 -28.906 -7.27 1 94.69 192 TYR A O 1
ATOM 1474 N N . ILE A 1 193 ? 1.252 -30.734 -8.008 1 92.69 193 ILE A N 1
ATOM 1475 C CA . ILE A 1 193 ? 0.054 -31.547 -7.863 1 92.69 193 ILE A CA 1
ATOM 1476 C C . ILE A 1 193 ? -0.351 -31.625 -6.395 1 92.69 193 ILE A C 1
ATOM 1478 O O . ILE A 1 193 ? -1.501 -31.938 -6.074 1 92.69 193 ILE A O 1
ATOM 1482 N N . GLN A 1 194 ? 0.542 -31.281 -5.453 1 90.62 194 GLN A N 1
ATOM 1483 C CA . GLN A 1 194 ? 0.254 -31.359 -4.027 1 90.62 194 GLN A CA 1
ATOM 1484 C C . GLN A 1 194 ? -0.732 -30.281 -3.605 1 90.62 194 GLN A C 1
ATOM 1486 O O . GLN A 1 194 ? -1.331 -30.359 -2.531 1 90.62 194 GLN A O 1
ATOM 1491 N N . PHE A 1 195 ? -0.891 -29.25 -4.398 1 92 195 PHE A N 1
ATOM 1492 C CA . PHE A 1 195 ? -1.759 -28.141 -4.047 1 92 195 PHE A CA 1
ATOM 1493 C C . PHE A 1 195 ? -3.176 -28.375 -4.555 1 92 195 PHE A C 1
ATOM 1495 O O . PHE A 1 195 ? -3.367 -28.828 -5.684 1 92 195 PHE A O 1
ATOM 1502 N N . LYS A 1 196 ? -4.16 -28.016 -3.787 1 93.25 196 LYS A N 1
ATOM 1503 C CA . LYS A 1 196 ? -5.566 -28.297 -4.059 1 93.25 196 LYS A CA 1
ATOM 1504 C C .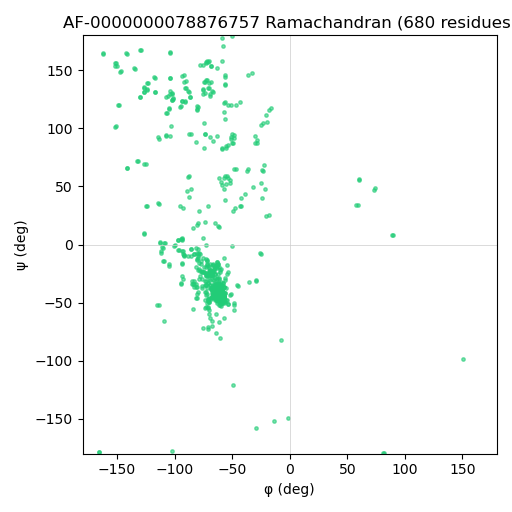 LYS A 1 196 ? -6.027 -27.625 -5.348 1 93.25 196 LYS A C 1
ATOM 1506 O O . LYS A 1 196 ? -6.688 -28.25 -6.18 1 93.25 196 LYS A O 1
ATOM 1511 N N . LYS A 1 197 ? -5.695 -26.359 -5.488 1 94.56 197 LYS A N 1
ATOM 1512 C CA . LYS A 1 197 ? -6.164 -25.625 -6.652 1 94.56 197 LYS A CA 1
ATOM 1513 C C . LYS A 1 197 ? -5.516 -26.125 -7.934 1 94.56 197 LYS A C 1
ATOM 1515 O O . LYS A 1 197 ? -6.105 -26.047 -9.016 1 94.56 197 LYS A O 1
ATOM 1520 N N . ILE A 1 198 ? -4.391 -26.656 -7.785 1 96.25 198 ILE A N 1
ATOM 1521 C CA . ILE A 1 198 ? -3.703 -27.219 -8.945 1 96.25 198 ILE A CA 1
ATOM 1522 C C . ILE A 1 198 ? -4.379 -28.531 -9.359 1 96.25 198 ILE A C 1
ATOM 1524 O O . ILE A 1 198 ? -4.527 -28.797 -10.547 1 96.25 198 ILE A O 1
ATOM 1528 N N . LYS A 1 199 ? -4.766 -29.344 -8.398 1 95.44 199 LYS A N 1
ATOM 1529 C CA . LYS A 1 199 ? -5.492 -30.578 -8.695 1 95.44 199 LYS A CA 1
ATOM 1530 C C . LYS A 1 199 ? -6.762 -30.281 -9.492 1 95.44 199 LYS A C 1
ATOM 1532 O O . LYS A 1 199 ? -7.074 -31 -10.453 1 95.44 199 LYS A O 1
ATOM 1537 N N . ALA A 1 200 ? -7.387 -29.266 -9.07 1 95.56 200 ALA A N 1
ATOM 1538 C CA . ALA A 1 200 ? -8.594 -28.875 -9.781 1 95.56 200 ALA A CA 1
ATOM 1539 C C . ALA A 1 200 ? -8.281 -28.453 -11.211 1 95.56 200 ALA A C 1
ATOM 1541 O O . ALA A 1 200 ? -9.008 -28.797 -12.141 1 95.56 200 ALA A O 1
ATOM 1542 N N . LEU A 1 201 ? -7.25 -27.703 -11.375 1 96.31 201 LEU A N 1
ATOM 1543 C CA . LEU A 1 201 ? -6.812 -27.281 -12.695 1 96.31 201 LEU A CA 1
ATOM 1544 C C . LEU A 1 201 ? -6.434 -28.5 -13.555 1 96.31 201 LEU A C 1
ATOM 1546 O O . LEU A 1 201 ? -6.785 -28.562 -14.734 1 96.31 201 LEU A O 1
ATOM 1550 N N . LEU A 1 202 ? -5.746 -29.422 -12.945 1 96.06 202 LEU A N 1
ATOM 1551 C CA . LEU A 1 202 ? -5.336 -30.625 -13.648 1 96.06 202 LEU A CA 1
ATOM 1552 C C . LEU A 1 202 ? -6.547 -31.422 -14.125 1 96.06 202 LEU A C 1
ATOM 1554 O O . LEU A 1 202 ? -6.562 -31.906 -15.258 1 96.06 202 LEU A O 1
ATOM 1558 N N . SER A 1 203 ? -7.484 -31.547 -13.297 1 94.81 203 SER A N 1
ATOM 1559 C CA . SER A 1 203 ? -8.711 -32.25 -13.664 1 94.81 203 SER A CA 1
ATOM 1560 C C . SER A 1 203 ? -9.375 -31.609 -14.875 1 94.81 203 SER A C 1
ATOM 1562 O O . SER A 1 203 ? -9.797 -32.312 -15.797 1 94.81 203 SER A O 1
ATOM 1564 N N . ARG A 1 204 ? -9.461 -30.344 -14.836 1 96.19 204 ARG A N 1
ATOM 1565 C CA . ARG A 1 204 ? -10.055 -29.625 -15.961 1 96.19 204 ARG A CA 1
ATOM 1566 C C . ARG A 1 204 ? -9.234 -29.828 -17.234 1 96.19 204 ARG A C 1
ATOM 1568 O O . ARG A 1 204 ? -9.797 -29.984 -18.312 1 96.19 204 ARG A O 1
ATOM 1575 N N . LEU A 1 205 ? -7.996 -29.75 -17.109 1 97.06 205 LEU A N 1
ATOM 1576 C CA . LEU A 1 205 ? -7.102 -29.953 -18.25 1 97.06 205 LEU A CA 1
ATOM 1577 C C . LEU A 1 205 ? -7.254 -31.344 -18.828 1 97.06 205 LEU A C 1
ATOM 1579 O O . LEU A 1 205 ? -7.254 -31.531 -20.047 1 97.06 205 LEU A O 1
ATOM 1583 N N . LEU A 1 206 ? -7.352 -32.312 -17.969 1 95.94 206 LEU A N 1
ATOM 1584 C CA . LEU A 1 206 ? -7.527 -33.688 -18.422 1 95.94 206 LEU A CA 1
ATOM 1585 C C . LEU A 1 206 ? -8.852 -33.844 -19.156 1 95.94 206 LEU A C 1
ATOM 1587 O O . LEU A 1 206 ? -8.906 -34.531 -20.203 1 95.94 206 LEU A O 1
ATOM 1591 N N . GLU A 1 207 ? -9.844 -33.25 -18.641 1 95.5 207 GLU A N 1
ATOM 1592 C CA . GLU A 1 207 ? -11.141 -33.281 -19.312 1 95.5 207 GLU A CA 1
ATOM 1593 C C . GLU A 1 207 ? -11.07 -32.625 -20.688 1 95.5 207 GLU A C 1
ATOM 1595 O O . GLU A 1 207 ? -11.602 -33.156 -21.656 1 95.5 207 GLU A O 1
ATOM 1600 N N . PHE A 1 208 ? -10.492 -31.484 -20.75 1 97.12 208 PHE A N 1
ATOM 1601 C CA . PHE A 1 208 ? -10.336 -30.781 -22.016 1 97.12 208 PHE A CA 1
ATOM 1602 C C . PHE A 1 208 ? -9.555 -31.609 -23.016 1 97.12 208 PHE A C 1
ATOM 1604 O O . PHE A 1 208 ? -9.914 -31.688 -24.188 1 97.12 208 PHE A O 1
ATOM 1611 N N . THR A 1 209 ? -8.508 -32.219 -22.547 1 96.62 209 THR A N 1
ATOM 1612 C CA . THR A 1 209 ? -7.668 -33.031 -23.406 1 96.62 209 THR A CA 1
ATOM 1613 C C . THR A 1 209 ? -8.453 -34.25 -23.938 1 96.62 209 THR A C 1
ATOM 1615 O O . THR A 1 209 ? -8.32 -34.625 -25.094 1 96.62 209 THR A O 1
ATOM 1618 N N . ALA A 1 210 ? -9.242 -34.844 -23.062 1 94.44 210 ALA A N 1
ATOM 1619 C CA . ALA A 1 210 ? -10.078 -35.969 -23.484 1 94.44 210 ALA A CA 1
ATOM 1620 C C . ALA A 1 210 ? -11.047 -35.562 -24.578 1 94.44 210 ALA A C 1
ATOM 1622 O O . ALA A 1 210 ? -11.242 -36.281 -25.547 1 94.44 210 ALA A O 1
ATOM 1623 N N . LYS A 1 211 ? -11.609 -34.406 -24.422 1 95.19 211 LYS A N 1
ATOM 1624 C CA . LYS A 1 211 ? -12.578 -33.906 -25.391 1 95.19 211 LYS A CA 1
ATOM 1625 C C . LYS A 1 211 ? -11.906 -33.562 -26.719 1 95.19 211 LYS A C 1
ATOM 1627 O O . LYS A 1 211 ? -12.523 -33.688 -27.766 1 95.19 211 LYS A O 1
ATOM 1632 N N . ASN A 1 212 ? -10.672 -33.156 -26.672 1 96.69 212 ASN A N 1
ATOM 1633 C CA . ASN A 1 212 ? -9.938 -32.781 -27.875 1 96.69 212 ASN A CA 1
ATOM 1634 C C . ASN A 1 212 ? -8.789 -33.719 -28.156 1 96.69 212 ASN A C 1
ATOM 1636 O O . ASN A 1 212 ? -7.727 -33.312 -28.625 1 96.69 212 ASN A O 1
ATOM 1640 N N . ALA A 1 213 ? -8.969 -34.969 -27.875 1 95.5 213 ALA A N 1
ATOM 1641 C CA . ALA A 1 213 ? -7.926 -35.969 -27.875 1 95.5 213 ALA A CA 1
ATOM 1642 C C . ALA A 1 213 ? -7.309 -36.125 -29.266 1 95.5 213 ALA A C 1
ATOM 1644 O O . ALA A 1 213 ? -6.082 -36.219 -29.406 1 95.5 213 ALA A O 1
ATOM 1645 N N . CYS A 1 214 ? -8.055 -36.125 -30.312 1 93.25 214 CYS A N 1
ATOM 1646 C CA . CYS A 1 214 ? -7.582 -36.375 -31.672 1 93.25 214 CYS A CA 1
ATOM 1647 C C . CYS A 1 214 ? -6.508 -35.375 -32.062 1 93.25 214 CYS A C 1
ATOM 1649 O O . CYS A 1 214 ? -5.5 -35.719 -32.656 1 93.25 214 CYS A O 1
ATOM 1651 N N . GLU A 1 215 ? -6.746 -34.156 -31.688 1 96 215 GLU A N 1
ATOM 1652 C CA . GLU A 1 215 ? -5.809 -33.094 -32.062 1 96 215 GLU A CA 1
ATOM 1653 C C . GLU A 1 215 ? -4.613 -33.094 -31.109 1 96 215 GLU A C 1
ATOM 1655 O O . GLU A 1 215 ? -3.467 -32.969 -31.547 1 96 215 GLU A O 1
ATOM 1660 N N . ILE A 1 216 ? -4.82 -33.25 -29.797 1 97.12 216 ILE A N 1
ATOM 1661 C CA . ILE A 1 216 ? -3.797 -33.062 -28.781 1 97.12 216 ILE A CA 1
ATOM 1662 C C . ILE A 1 216 ? -2.797 -34.219 -28.828 1 97.12 216 ILE A C 1
ATOM 1664 O O . ILE A 1 216 ? -1.592 -34 -28.672 1 97.12 216 ILE A O 1
ATOM 1668 N N . LEU A 1 217 ? -3.215 -35.406 -29.125 1 95.75 217 LEU A N 1
ATOM 1669 C CA . LEU A 1 217 ? -2.357 -36.594 -29.156 1 95.75 217 LEU A CA 1
ATOM 1670 C C . LEU A 1 217 ? -1.337 -36.5 -30.281 1 95.75 217 LEU A C 1
ATOM 1672 O O . LEU A 1 217 ? -0.285 -37.156 -30.234 1 95.75 217 LEU A O 1
ATOM 1676 N N . ARG A 1 218 ? -1.631 -35.75 -31.25 1 94.5 218 ARG A N 1
ATOM 1677 C CA . ARG A 1 218 ? -0.779 -35.688 -32.438 1 94.5 218 ARG A CA 1
ATOM 1678 C C . ARG A 1 218 ? 0.257 -34.562 -32.281 1 94.5 218 ARG A C 1
ATOM 1680 O O . ARG A 1 218 ? 1.161 -34.438 -33.125 1 94.5 218 ARG A O 1
ATOM 1687 N N . LEU A 1 219 ? 0.095 -33.781 -31.281 1 95.19 219 LEU A N 1
ATOM 1688 C CA . LEU A 1 219 ? 1.028 -32.688 -31.062 1 95.19 219 LEU A CA 1
ATOM 1689 C C . LEU A 1 219 ? 2.363 -33.219 -30.531 1 95.19 219 LEU A C 1
ATOM 1691 O O . LEU A 1 219 ? 2.396 -34.125 -29.703 1 95.19 219 LEU A O 1
ATOM 1695 N N . PRO A 1 220 ? 3.488 -32.656 -31.016 1 95.94 220 PRO A N 1
ATOM 1696 C CA . PRO A 1 220 ? 4.801 -33 -30.484 1 95.94 220 PRO A CA 1
ATOM 1697 C C . PRO A 1 220 ? 4.902 -32.781 -28.969 1 95.94 220 PRO A C 1
ATOM 1699 O O . PRO A 1 220 ? 5.605 -33.5 -28.281 1 95.94 220 PRO A O 1
ATOM 1702 N N . ALA A 1 221 ? 4.148 -31.812 -28.516 1 96.62 221 ALA A N 1
ATOM 1703 C CA . ALA A 1 221 ? 4.176 -31.453 -27.094 1 96.62 221 ALA A CA 1
ATOM 1704 C C . ALA A 1 221 ? 3.654 -32.594 -26.234 1 96.62 221 ALA A C 1
ATOM 1706 O O . ALA A 1 221 ? 4.055 -32.75 -25.078 1 96.62 221 ALA A O 1
ATOM 1707 N N . PHE A 1 222 ? 2.842 -33.438 -26.766 1 97.62 222 PHE A N 1
ATOM 1708 C CA . PHE A 1 222 ? 2.314 -34.594 -26.047 1 97.62 222 PHE A CA 1
ATOM 1709 C C . PHE A 1 222 ? 3.438 -35.531 -25.672 1 97.62 222 PHE A C 1
ATOM 1711 O O . PHE A 1 222 ? 3.412 -36.125 -24.578 1 97.62 222 PHE A O 1
ATOM 1718 N N . CYS A 1 223 ? 4.477 -35.562 -26.453 1 97.12 223 CYS A N 1
ATOM 1719 C CA . CYS A 1 223 ? 5.574 -36.5 -26.266 1 97.12 223 CYS A CA 1
ATOM 1720 C C . CYS A 1 223 ? 6.52 -36.031 -25.172 1 97.12 223 CYS A C 1
ATOM 1722 O O . CYS A 1 223 ? 7.375 -36.781 -24.703 1 97.12 223 CYS A O 1
ATOM 1724 N N . SER A 1 224 ? 6.297 -34.844 -24.719 1 95.88 224 SER A N 1
ATOM 1725 C CA . SER A 1 224 ? 7.156 -34.281 -23.672 1 95.88 224 SER A CA 1
ATOM 1726 C C . SER A 1 224 ? 6.543 -34.469 -22.297 1 95.88 224 SER A C 1
ATOM 1728 O O . SER A 1 224 ? 7.18 -34.188 -21.281 1 95.88 224 SER A O 1
ATOM 1730 N N . LEU A 1 225 ? 5.34 -35 -22.266 1 97.44 225 LEU A N 1
ATOM 1731 C CA . LEU A 1 225 ? 4.652 -35.219 -21 1 97.44 225 LEU A CA 1
ATOM 1732 C C . LEU A 1 225 ? 5.277 -36.375 -20.234 1 97.44 225 LEU A C 1
ATOM 1734 O O . LEU A 1 225 ? 5.949 -37.219 -20.828 1 97.44 225 LEU A O 1
ATOM 1738 N N . SER A 1 226 ? 5.09 -36.344 -18.953 1 96.44 226 SER A N 1
ATOM 1739 C CA . SER A 1 226 ? 5.562 -37.469 -18.141 1 96.44 226 SER A CA 1
ATOM 1740 C C . SER A 1 226 ? 4.73 -38.719 -18.375 1 96.44 226 SER A C 1
ATOM 1742 O O . SER A 1 226 ? 3.594 -38.625 -18.844 1 96.44 226 SER A O 1
ATOM 1744 N N . ARG A 1 227 ? 5.336 -39.812 -18.062 1 96 227 ARG A N 1
ATOM 1745 C CA . ARG A 1 227 ? 4.648 -41.094 -18.234 1 96 227 ARG A CA 1
ATOM 1746 C C . ARG A 1 227 ? 3.348 -41.125 -17.438 1 96 227 ARG A C 1
ATOM 1748 O O . ARG A 1 227 ? 2.334 -41.625 -17.906 1 96 227 ARG A O 1
ATOM 1755 N N . SER A 1 228 ? 3.42 -40.594 -16.25 1 94.94 228 SER A N 1
ATOM 1756 C CA . SER A 1 228 ? 2.262 -40.594 -15.359 1 94.94 228 SER A CA 1
ATOM 1757 C C . SER A 1 228 ? 1.104 -39.781 -15.961 1 94.94 228 SER A C 1
ATOM 1759 O O . SER A 1 228 ? -0.048 -40.219 -15.898 1 94.94 228 SER A O 1
ATOM 1761 N N . VAL A 1 229 ? 1.379 -38.688 -16.562 1 95.94 229 VAL A N 1
ATOM 1762 C CA . VAL A 1 229 ? 0.338 -37.844 -17.156 1 95.94 229 VAL A CA 1
ATOM 1763 C C . VAL A 1 229 ? -0.227 -38.5 -18.406 1 95.94 229 VAL A C 1
ATOM 1765 O O . VAL A 1 229 ? -1.44 -38.5 -18.625 1 95.94 229 VAL A O 1
ATOM 1768 N N . VAL A 1 230 ? 0.636 -39.062 -19.219 1 96.62 230 VAL A N 1
ATOM 1769 C CA . VAL A 1 230 ? 0.205 -39.75 -20.422 1 96.62 230 VAL A CA 1
ATOM 1770 C C . VAL A 1 230 ? -0.716 -40.906 -20.047 1 96.62 230 VAL A C 1
ATOM 1772 O O . VAL A 1 230 ? -1.748 -41.125 -20.688 1 96.62 230 VAL A O 1
ATOM 1775 N N . ARG A 1 231 ? -0.299 -41.625 -19.094 1 95.5 231 ARG A N 1
ATOM 1776 C CA . ARG A 1 231 ? -1.12 -42.75 -18.625 1 95.5 231 ARG A CA 1
ATOM 1777 C C . ARG A 1 231 ? -2.506 -42.281 -18.203 1 95.5 231 ARG A C 1
ATOM 1779 O O . ARG A 1 231 ? -3.514 -42.875 -18.531 1 95.5 231 ARG A O 1
ATOM 1786 N N . LEU A 1 232 ? -2.562 -41.219 -17.5 1 93.44 232 LEU A N 1
ATOM 1787 C CA . LEU A 1 232 ? -3.826 -40.656 -17.031 1 93.44 232 LEU A CA 1
ATOM 1788 C C . LEU A 1 232 ? -4.711 -40.25 -18.203 1 93.44 232 LEU A C 1
ATOM 1790 O O . LEU A 1 232 ? -5.934 -40.406 -18.141 1 93.44 232 LEU A O 1
ATOM 1794 N N . ILE A 1 233 ? -4.105 -39.656 -19.156 1 95.19 233 ILE A N 1
ATOM 1795 C CA . ILE A 1 233 ? -4.848 -39.219 -20.344 1 95.19 233 ILE A CA 1
ATOM 1796 C C . ILE A 1 233 ? -5.418 -40.438 -21.062 1 95.19 233 ILE A C 1
ATOM 1798 O O . ILE A 1 233 ? -6.609 -40.469 -21.391 1 95.19 233 ILE A O 1
ATOM 1802 N N . LEU A 1 234 ? -4.621 -41.438 -21.297 1 94.25 234 LEU A N 1
ATOM 1803 C CA . LEU A 1 234 ? -4.996 -42.594 -22.109 1 94.25 234 LEU A CA 1
ATOM 1804 C C . LEU A 1 234 ? -5.969 -43.469 -21.344 1 94.25 234 LEU A C 1
ATOM 1806 O O . LEU A 1 234 ? -6.723 -44.25 -21.969 1 94.25 234 LEU A O 1
ATOM 1810 N N . SER A 1 235 ? -5.984 -43.438 -20.094 1 91.81 235 SER A N 1
ATOM 1811 C CA . SER A 1 235 ? -6.82 -44.312 -19.281 1 91.81 235 SER A CA 1
ATOM 1812 C C . SER A 1 235 ? -8.234 -43.75 -19.141 1 91.81 235 SER A C 1
ATOM 1814 O O . SER A 1 235 ? -9.109 -44.406 -18.578 1 91.81 235 SER A O 1
ATOM 1816 N N . ARG A 1 236 ? -8.406 -42.625 -19.578 1 89.12 236 ARG A N 1
ATOM 1817 C CA . ARG A 1 236 ? -9.703 -42 -19.406 1 89.12 236 ARG A CA 1
ATOM 1818 C C . ARG A 1 236 ? -10.773 -42.688 -20.234 1 89.12 236 ARG A C 1
ATOM 1820 O O . ARG A 1 236 ? -10.516 -43.094 -21.375 1 89.12 236 ARG A O 1
ATOM 1827 N N . GLY A 1 237 ? -11.969 -42.844 -19.656 1 82 237 GLY A N 1
ATOM 1828 C CA . GLY A 1 237 ? -13.078 -43.531 -20.312 1 82 237 GLY A CA 1
ATOM 1829 C C . GLY A 1 237 ? -13.773 -42.625 -21.328 1 82 237 GLY A C 1
ATOM 1830 O O . GLY A 1 237 ? -14.414 -43.125 -22.25 1 82 237 GLY A O 1
ATOM 1831 N N . ASP A 1 238 ? -13.766 -41.344 -21.109 1 82.88 238 ASP A N 1
ATOM 1832 C CA . ASP A 1 238 ? -14.438 -40.375 -21.984 1 82.88 238 ASP A CA 1
ATOM 1833 C C . ASP A 1 238 ? -13.484 -39.844 -23.047 1 82.88 238 ASP A C 1
ATOM 1835 O O . ASP A 1 238 ? -13.672 -38.75 -23.562 1 82.88 238 ASP A O 1
ATOM 1839 N N . PHE A 1 239 ? -12.578 -40.656 -23.438 1 83.06 239 PHE A N 1
ATOM 1840 C CA . PHE A 1 239 ? -11.539 -40.25 -24.375 1 83.06 239 PHE A CA 1
ATOM 1841 C C . PHE A 1 239 ? -12.07 -40.281 -25.812 1 83.06 239 PHE A C 1
ATOM 1843 O O . PHE A 1 239 ? -12.555 -41.312 -26.281 1 83.06 239 PHE A O 1
ATOM 1850 N N . ASN A 1 240 ? -12.039 -39.125 -26.391 1 86.12 240 ASN A N 1
ATOM 1851 C CA . ASN A 1 240 ? -12.586 -38.969 -27.734 1 86.12 240 ASN A CA 1
ATOM 1852 C C . ASN A 1 240 ? -11.547 -39.281 -28.812 1 86.12 240 ASN A C 1
ATOM 1854 O O . ASN A 1 240 ? -11.219 -38.406 -29.625 1 86.12 240 ASN A O 1
ATOM 1858 N N . ALA A 1 241 ? -10.969 -40.375 -28.922 1 91.38 241 ALA A N 1
ATOM 1859 C CA . ALA A 1 241 ? -10.039 -40.875 -29.938 1 91.38 241 ALA A CA 1
ATOM 1860 C C . ALA A 1 241 ? -10.141 -42.375 -30.062 1 91.38 241 ALA A C 1
ATOM 1862 O O . ALA A 1 241 ? -10.578 -43.062 -29.141 1 91.38 241 ALA A O 1
ATOM 1863 N N . SER A 1 242 ? -9.812 -42.906 -31.219 1 93.44 242 SER A N 1
ATOM 1864 C CA . SER A 1 242 ? -9.82 -44.344 -31.438 1 93.44 242 SER A CA 1
ATOM 1865 C C . SER A 1 242 ? -8.719 -45.031 -30.641 1 93.44 242 SER A C 1
ATOM 1867 O O . SER A 1 242 ? -7.73 -44.406 -30.266 1 93.44 242 SER A O 1
ATOM 1869 N N . GLU A 1 243 ? -8.953 -46.312 -30.328 1 94.5 243 GLU A N 1
ATOM 1870 C CA . GLU A 1 243 ? -7.938 -47.062 -29.609 1 94.5 243 GLU A CA 1
ATOM 1871 C C . GLU A 1 243 ? -6.645 -47.156 -30.406 1 94.5 243 GLU A C 1
ATOM 1873 O O . GLU A 1 243 ? -5.551 -47.219 -29.844 1 94.5 243 GLU A O 1
ATOM 1878 N N . TRP A 1 244 ? -6.84 -47.125 -31.688 1 94.75 244 TRP A N 1
ATOM 1879 C CA . TRP A 1 244 ? -5.668 -47.125 -32.562 1 94.75 244 TRP A CA 1
ATOM 1880 C C . TRP A 1 244 ? -4.879 -45.844 -32.406 1 94.75 244 TRP A C 1
ATOM 1882 O O . TRP A 1 244 ? -3.648 -45.844 -32.344 1 94.75 244 TRP A O 1
ATOM 1892 N N . ASP A 1 245 ? -5.602 -44.688 -32.375 1 94.75 245 ASP A N 1
ATOM 1893 C CA . ASP A 1 245 ? -4.961 -43.406 -32.188 1 94.75 245 ASP A CA 1
ATOM 1894 C C . ASP A 1 245 ? -4.262 -43.312 -30.828 1 94.75 245 ASP A C 1
ATOM 1896 O O . ASP A 1 245 ? -3.188 -42.719 -30.719 1 94.75 245 ASP A O 1
ATOM 1900 N N . LYS A 1 246 ? -4.875 -43.938 -29.812 1 95.56 246 LYS A N 1
ATOM 1901 C CA . LYS A 1 246 ? -4.242 -44.031 -28.5 1 95.56 246 LYS A CA 1
ATOM 1902 C C . LYS A 1 246 ? -2.896 -44.75 -28.578 1 95.56 246 LYS A C 1
ATOM 1904 O O . LYS A 1 246 ? -1.897 -44.25 -28.031 1 95.56 246 LYS A O 1
ATOM 1909 N N . PHE A 1 247 ? -2.936 -45.844 -29.266 1 96.19 247 PHE A N 1
ATOM 1910 C CA . PHE A 1 247 ? -1.724 -46.656 -29.391 1 96.19 247 PHE A CA 1
ATOM 1911 C C . PHE A 1 247 ? -0.635 -45.875 -30.125 1 96.19 247 PHE A C 1
ATOM 1913 O O . PHE A 1 247 ? 0.523 -45.875 -29.703 1 96.19 247 PHE A O 1
ATOM 1920 N N . LYS A 1 248 ? -0.997 -45.281 -31.203 1 95.94 248 LYS A N 1
ATOM 1921 C CA . LYS A 1 248 ? -0.035 -44.5 -31.984 1 95.94 248 LYS A CA 1
ATOM 1922 C C . LYS A 1 248 ? 0.598 -43.406 -31.141 1 95.94 248 LYS A C 1
ATOM 1924 O O . LYS A 1 248 ? 1.808 -43.156 -31.203 1 95.94 248 LYS A O 1
ATOM 1929 N N . ALA A 1 249 ? -0.27 -42.75 -30.422 1 96.69 249 ALA A N 1
ATOM 1930 C CA . ALA A 1 249 ? 0.221 -41.656 -29.547 1 96.69 249 ALA A CA 1
ATOM 1931 C C . ALA A 1 249 ? 1.164 -42.219 -28.484 1 96.69 249 ALA A C 1
ATOM 1933 O O . ALA A 1 249 ? 2.209 -41.625 -28.203 1 96.69 249 ALA A O 1
ATOM 1934 N N . ALA A 1 250 ? 0.793 -43.344 -27.844 1 97.25 250 ALA A N 1
ATOM 1935 C CA . ALA A 1 250 ? 1.644 -44 -26.844 1 97.25 250 ALA A CA 1
ATOM 1936 C C . ALA A 1 250 ? 2.99 -44.375 -27.453 1 97.25 250 ALA A C 1
ATOM 1938 O O . ALA A 1 250 ? 4.035 -44.188 -26.812 1 97.25 250 ALA A O 1
ATOM 1939 N N . GLN A 1 251 ? 2.91 -44.906 -28.609 1 97 251 GLN A N 1
ATOM 1940 C CA . GLN A 1 251 ? 4.133 -45.281 -29.312 1 97 251 GLN A CA 1
ATOM 1941 C C . GLN A 1 251 ? 5.043 -44.094 -29.547 1 97 251 GLN A C 1
ATOM 1943 O O . GLN A 1 251 ? 6.242 -44.156 -29.281 1 97 251 GLN A O 1
ATOM 1948 N N . ALA A 1 252 ? 4.48 -43.094 -30.125 1 97 252 ALA A N 1
ATOM 1949 C CA . ALA A 1 252 ? 5.25 -41.875 -30.391 1 97 252 ALA A CA 1
ATOM 1950 C C . ALA A 1 252 ? 5.867 -41.344 -29.094 1 97 252 ALA A C 1
ATOM 1952 O O . ALA A 1 252 ? 7.031 -40.938 -29.078 1 97 252 ALA A O 1
ATOM 1953 N N . TRP A 1 253 ? 5.059 -41.281 -28.094 1 97.81 253 TRP A N 1
ATOM 1954 C CA . TRP A 1 253 ? 5.555 -40.844 -26.781 1 97.81 253 TRP A CA 1
ATOM 1955 C C . TRP A 1 253 ? 6.703 -41.719 -26.312 1 97.81 253 TRP A C 1
ATOM 1957 O O . TRP A 1 253 ? 7.723 -41.219 -25.828 1 97.81 253 TRP A O 1
ATOM 1967 N N . GLY A 1 254 ? 6.586 -43.062 -26.422 1 97.44 254 GLY A N 1
ATOM 1968 C CA . GLY A 1 254 ? 7.605 -44.031 -26.016 1 97.44 254 GLY A CA 1
ATOM 1969 C C . GLY A 1 254 ? 8.93 -43.812 -26.719 1 97.44 254 GLY A C 1
ATOM 1970 O O . GLY A 1 254 ? 9.992 -43.875 -26.094 1 97.44 254 GLY A O 1
ATOM 1971 N N . VAL A 1 255 ? 8.82 -43.594 -27.984 1 96.62 255 VAL A N 1
ATOM 1972 C CA . VAL A 1 255 ? 10.023 -43.344 -28.781 1 96.62 255 VAL A CA 1
ATOM 1973 C C . VAL A 1 255 ? 10.742 -42.094 -28.266 1 96.62 255 VAL A C 1
ATOM 1975 O O . VAL A 1 255 ? 11.961 -42.094 -28.078 1 96.62 255 VAL A O 1
ATOM 1978 N N . ALA A 1 256 ? 10.008 -41.062 -28.078 1 97 256 ALA A N 1
ATOM 1979 C CA . ALA A 1 256 ? 10.578 -39.812 -27.562 1 97 256 ALA A CA 1
ATOM 1980 C C . ALA A 1 256 ? 11.156 -40.031 -26.156 1 97 256 ALA A C 1
ATOM 1982 O O . ALA A 1 256 ? 12.219 -39.469 -25.844 1 97 256 ALA A O 1
ATOM 1983 N N . TYR A 1 257 ? 10.438 -40.75 -25.312 1 96.88 257 TYR A N 1
ATOM 1984 C CA . TYR A 1 257 ? 10.883 -41.031 -23.953 1 96.88 257 TYR A CA 1
ATOM 1985 C C . TYR A 1 257 ? 12.211 -41.781 -23.969 1 96.88 257 TYR A C 1
ATOM 1987 O O . TYR A 1 257 ? 13.102 -41.469 -23.172 1 96.88 257 TYR A O 1
ATOM 1995 N N . CYS A 1 258 ? 12.406 -42.688 -24.844 1 96.12 258 CYS A N 1
ATOM 1996 C CA . CYS A 1 258 ? 13.617 -43.5 -24.938 1 96.12 258 CYS A CA 1
ATOM 1997 C C . CYS A 1 258 ? 14.789 -42.688 -25.469 1 96.12 258 CYS A C 1
ATOM 1999 O O . CYS A 1 258 ? 15.945 -42.938 -25.141 1 96.12 258 CYS A O 1
ATOM 2001 N N . ARG A 1 259 ? 14.477 -41.75 -26.297 1 95.81 259 ARG A N 1
ATOM 2002 C CA . ARG A 1 259 ? 15.523 -40.875 -26.781 1 95.81 259 ARG A CA 1
ATOM 2003 C C . ARG A 1 259 ? 16.125 -40.062 -25.641 1 95.81 259 ARG A C 1
ATOM 2005 O O . ARG A 1 259 ? 17.328 -39.781 -25.609 1 95.81 259 ARG A O 1
ATOM 2012 N N . LYS A 1 260 ? 15.289 -39.719 -24.719 1 94.44 260 LYS A N 1
ATOM 2013 C CA . LYS A 1 260 ? 15.727 -38.906 -23.562 1 94.44 260 LYS A CA 1
ATOM 2014 C C . LYS A 1 260 ? 16.328 -39.812 -22.484 1 94.44 260 LYS A C 1
ATOM 2016 O O . LYS A 1 260 ? 17.203 -39.375 -21.734 1 94.44 260 LYS A O 1
ATOM 2021 N N . ASN A 1 261 ? 15.734 -41.031 -22.422 1 94.31 261 ASN A N 1
ATOM 2022 C CA . ASN A 1 261 ? 16.188 -42.031 -21.469 1 94.31 261 ASN A CA 1
ATOM 2023 C C . ASN A 1 261 ? 16.812 -43.25 -22.156 1 94.31 261 ASN A C 1
ATOM 2025 O O . ASN A 1 261 ? 16.172 -44.281 -22.281 1 94.31 261 ASN A O 1
ATOM 2029 N N . LYS A 1 262 ? 18.078 -43.25 -22.375 1 92.25 262 LYS A N 1
ATOM 2030 C CA . LYS A 1 262 ? 18.75 -44.219 -23.219 1 92.25 262 LYS A CA 1
ATOM 2031 C C . LYS A 1 262 ? 18.812 -45.594 -22.562 1 92.25 262 LYS A C 1
ATOM 2033 O O . LYS A 1 262 ? 18.922 -46.625 -23.234 1 92.25 262 LYS A O 1
ATOM 2038 N N . GLU A 1 263 ? 18.625 -45.656 -21.359 1 94.12 263 GLU A N 1
ATOM 2039 C CA . GLU A 1 263 ? 18.766 -46.906 -20.641 1 94.12 263 GLU A CA 1
ATOM 2040 C C . GLU A 1 263 ? 17.438 -47.688 -20.641 1 94.12 263 GLU A C 1
ATOM 2042 O O . GLU A 1 263 ? 17.406 -48.875 -20.328 1 94.12 263 GLU A O 1
ATOM 2047 N N . THR A 1 264 ? 16.422 -47.062 -21.078 1 93.94 264 THR A N 1
ATOM 2048 C CA . THR A 1 264 ? 15.109 -47.688 -21.016 1 93.94 264 THR A CA 1
ATOM 2049 C C . THR A 1 264 ? 14.688 -48.188 -22.391 1 93.94 264 THR A C 1
ATOM 2051 O O . THR A 1 264 ? 14.805 -47.469 -23.391 1 93.94 264 THR A O 1
ATOM 2054 N N . SER A 1 265 ? 14.242 -49.375 -22.453 1 94.62 265 SER A N 1
ATOM 2055 C CA . SER A 1 265 ? 13.734 -49.938 -23.703 1 94.62 265 SER A CA 1
ATOM 2056 C C . SER A 1 265 ? 12.328 -49.438 -24 1 94.62 265 SER A C 1
ATOM 2058 O O . SER A 1 265 ? 11.609 -49 -23.078 1 94.62 265 SER A O 1
ATOM 2060 N N . LEU A 1 266 ? 11.992 -49.438 -25.281 1 95.69 266 LEU A N 1
ATOM 2061 C CA . LEU A 1 266 ? 10.664 -49 -25.688 1 95.69 266 LEU A CA 1
ATOM 2062 C C . LEU A 1 266 ? 9.578 -49.844 -25.031 1 95.69 266 LEU A C 1
ATOM 2064 O O . LEU A 1 266 ? 8.531 -49.344 -24.625 1 95.69 266 LEU A O 1
ATOM 2068 N N . LYS A 1 267 ? 9.812 -51.125 -24.906 1 95.38 267 LYS A N 1
ATOM 2069 C CA . LYS A 1 267 ? 8.875 -52.031 -24.266 1 95.38 267 LYS A CA 1
ATOM 2070 C C . LYS A 1 267 ? 8.641 -51.656 -22.812 1 95.38 267 LYS A C 1
ATOM 2072 O O . LYS A 1 267 ? 7.5 -51.625 -22.344 1 95.38 267 LYS A O 1
ATOM 2077 N N . GLU A 1 268 ? 9.703 -51.375 -22.156 1 95.56 268 GLU A N 1
ATOM 2078 C CA . GLU A 1 268 ? 9.617 -50.969 -20.766 1 95.56 268 GLU A CA 1
ATOM 2079 C C . GLU A 1 268 ? 8.875 -49.625 -20.609 1 95.56 268 GLU A C 1
ATOM 2081 O O . GLU A 1 268 ? 8.086 -49.469 -19.672 1 95.56 268 GLU A O 1
ATOM 2086 N N . ALA A 1 269 ? 9.164 -48.719 -21.516 1 95.88 269 ALA A N 1
ATOM 2087 C CA . ALA A 1 269 ? 8.547 -47.406 -21.469 1 95.88 269 ALA A CA 1
ATOM 2088 C C . ALA A 1 269 ? 7.039 -47.5 -21.688 1 95.88 269 ALA A C 1
ATOM 2090 O O . ALA A 1 269 ? 6.266 -46.75 -21.078 1 95.88 269 ALA A O 1
ATOM 2091 N N . LEU A 1 270 ? 6.57 -48.406 -22.5 1 96.81 270 LEU A N 1
ATOM 2092 C CA . LEU A 1 270 ? 5.18 -48.469 -22.953 1 96.81 270 LEU A CA 1
ATOM 2093 C C . LEU A 1 270 ? 4.367 -49.406 -22.047 1 96.81 270 LEU A C 1
ATOM 2095 O O . LEU A 1 270 ? 3.135 -49.406 -22.094 1 96.81 270 LEU A O 1
ATOM 2099 N N . GLU A 1 271 ? 5.004 -50.188 -21.297 1 94.81 271 GLU A N 1
ATOM 2100 C CA . GLU A 1 271 ? 4.359 -51.25 -20.516 1 94.81 271 GLU A CA 1
ATOM 2101 C C . GLU A 1 271 ? 3.156 -50.719 -19.75 1 94.81 271 GLU A C 1
ATOM 2103 O O . GLU A 1 271 ? 2.049 -51.25 -19.859 1 94.81 271 GLU A O 1
ATOM 2108 N N . PRO A 1 272 ? 3.357 -49.625 -18.984 1 94.19 272 PRO A N 1
ATOM 2109 C CA . PRO A 1 272 ? 2.211 -49.125 -18.234 1 94.19 272 PRO A CA 1
ATOM 2110 C C . PRO A 1 272 ? 1.141 -48.5 -19.141 1 94.19 272 PRO A C 1
ATOM 2112 O O . PRO A 1 272 ? -0.024 -48.406 -18.75 1 94.19 272 PRO A O 1
ATOM 2115 N N . LEU A 1 273 ? 1.477 -48.094 -20.359 1 96.19 273 LEU A N 1
ATOM 2116 C CA . LEU A 1 273 ? 0.543 -47.438 -21.25 1 96.19 273 LEU A CA 1
ATOM 2117 C C . LEU A 1 273 ? -0.289 -48.438 -22.031 1 96.19 273 LEU A C 1
ATOM 2119 O O . LEU A 1 273 ? -1.438 -48.156 -22.375 1 96.19 273 LEU A O 1
ATOM 2123 N N . VAL A 1 274 ? 0.327 -49.562 -22.297 1 94.56 274 VAL A N 1
ATOM 2124 C CA . VAL A 1 274 ? -0.332 -50.625 -23.031 1 94.56 274 VAL A CA 1
ATOM 2125 C C . VAL A 1 274 ? -1.592 -51.062 -22.297 1 94.56 274 VAL A C 1
ATOM 2127 O O . VAL A 1 274 ? -2.598 -51.406 -22.922 1 94.56 274 VAL A O 1
ATOM 2130 N N . GLU A 1 275 ? -1.556 -51.031 -21.031 1 92.12 275 GLU A N 1
ATOM 2131 C CA . GLU A 1 275 ? -2.68 -51.438 -20.203 1 92.12 275 GLU A CA 1
ATOM 2132 C C . GLU A 1 275 ? -3.859 -50.469 -20.344 1 92.12 275 GLU A C 1
ATOM 2134 O O . GLU A 1 275 ? -4.996 -50.844 -20.016 1 92.12 275 GLU A O 1
ATOM 2139 N N . CYS A 1 276 ? -3.562 -49.312 -20.859 1 93.69 276 CYS A N 1
ATOM 2140 C CA . CYS A 1 276 ? -4.594 -48.312 -20.969 1 93.69 276 CYS A CA 1
ATOM 2141 C C . CYS A 1 276 ? -5.289 -48.344 -22.328 1 93.69 276 CYS A C 1
ATOM 2143 O O . CYS A 1 276 ? -6.219 -47.594 -22.578 1 93.69 276 CYS A O 1
ATOM 2145 N N . ILE A 1 277 ? -4.996 -49.281 -23.156 1 95 277 ILE A N 1
ATOM 2146 C CA . ILE A 1 277 ? -5.512 -49.344 -24.516 1 95 277 ILE A CA 1
ATOM 2147 C C . ILE A 1 277 ? -6.367 -50.594 -24.688 1 95 277 ILE A C 1
ATOM 2149 O O . ILE A 1 277 ? -5.969 -51.688 -24.266 1 95 277 ILE A O 1
ATOM 2153 N N . ALA A 1 278 ? -7.527 -50.469 -25.234 1 93.94 278 ALA A N 1
ATOM 2154 C CA . ALA A 1 278 ? -8.398 -51.594 -25.547 1 93.94 278 ALA A CA 1
ATOM 2155 C C . ALA A 1 278 ? -8.078 -52.156 -26.922 1 93.94 278 ALA A C 1
ATOM 2157 O O . ALA A 1 278 ? -8.695 -51.812 -27.922 1 93.94 278 ALA A O 1
ATOM 2158 N N . PHE A 1 279 ? -7.277 -53.156 -26.953 1 95.25 279 PHE A N 1
ATOM 2159 C CA . PHE A 1 279 ? -6.766 -53.688 -28.219 1 95.25 279 PHE A CA 1
ATOM 2160 C C . PHE A 1 279 ? -7.844 -54.469 -28.953 1 95.25 279 PHE A C 1
ATOM 2162 O O . PHE A 1 279 ? -7.734 -54.688 -30.156 1 95.25 279 PHE A O 1
ATOM 2169 N N . ASN A 1 280 ? -8.859 -54.969 -28.172 1 94.12 280 ASN A N 1
ATOM 2170 C CA . ASN A 1 280 ? -9.969 -55.656 -28.828 1 94.12 280 ASN A CA 1
ATOM 2171 C C . ASN A 1 280 ? -10.734 -54.75 -29.75 1 94.12 280 ASN A C 1
ATOM 2173 O O . ASN A 1 280 ? -11.477 -55.188 -30.625 1 94.12 280 ASN A O 1
ATOM 2177 N N . GLU A 1 281 ? -10.516 -53.438 -29.562 1 94.31 281 GLU A N 1
ATOM 2178 C CA . GLU A 1 281 ? -11.211 -52.438 -30.406 1 94.31 281 GLU A CA 1
ATOM 2179 C C . GLU A 1 281 ? -10.312 -51.938 -31.516 1 94.31 281 GLU A C 1
ATOM 2181 O O . GLU A 1 281 ? -10.734 -51.094 -32.344 1 94.31 281 GLU A O 1
ATOM 2186 N N . VAL A 1 282 ? -9.148 -52.375 -31.609 1 95.81 282 VAL A N 1
ATOM 2187 C CA . VAL A 1 282 ? -8.234 -52.094 -32.719 1 95.81 282 VAL A CA 1
ATOM 2188 C C . VAL A 1 282 ? -8.43 -53.125 -33.812 1 95.81 282 VAL A C 1
ATOM 2190 O O . VAL A 1 282 ? -8.43 -54.312 -33.562 1 95.81 282 VAL A O 1
ATOM 2193 N N . PRO A 1 283 ? -8.562 -52.656 -35.062 1 96.12 283 PRO A N 1
ATOM 2194 C CA . PRO A 1 283 ? -8.758 -53.594 -36.156 1 96.12 283 PRO A CA 1
ATOM 2195 C C . PRO A 1 283 ? -7.648 -54.656 -36.25 1 96.12 283 PRO A C 1
ATOM 2197 O O . PRO A 1 283 ? -6.473 -54.312 -36.062 1 96.12 283 PRO A O 1
ATOM 2200 N N . ALA A 1 284 ? -8.023 -55.875 -36.656 1 96.06 284 ALA A N 1
ATOM 2201 C CA . ALA A 1 284 ? -7.117 -57.031 -36.688 1 96.06 284 ALA A CA 1
ATOM 2202 C C . ALA A 1 284 ? -5.953 -56.781 -37.625 1 96.06 284 ALA A C 1
ATOM 2204 O O . ALA A 1 284 ? -4.82 -57.188 -37.375 1 96.06 284 ALA A O 1
ATOM 2205 N N . VAL A 1 285 ? -6.223 -56.094 -38.719 1 96.31 285 VAL A N 1
ATOM 2206 C CA . VAL A 1 285 ? -5.191 -55.812 -39.688 1 96.31 285 VAL A CA 1
ATOM 2207 C C . VAL A 1 285 ? -4.086 -54.969 -39.062 1 96.31 285 VAL A C 1
ATOM 2209 O O . VAL A 1 285 ? -2.9 -55.219 -39.281 1 96.31 285 VAL A O 1
ATOM 2212 N N . LEU A 1 286 ? -4.508 -54 -38.281 1 96.06 286 LEU A N 1
ATOM 2213 C CA . LEU A 1 286 ? -3.553 -53.125 -37.656 1 96.06 286 LEU A CA 1
ATOM 2214 C C . LEU A 1 286 ? -2.807 -53.812 -36.531 1 96.06 286 LEU A C 1
ATOM 2216 O O . LEU A 1 286 ? -1.608 -53.594 -36.344 1 96.06 286 LEU A O 1
ATOM 2220 N N . LEU A 1 287 ? -3.475 -54.719 -35.781 1 96.31 287 LEU A N 1
ATOM 2221 C CA . LEU A 1 287 ? -2.842 -55.469 -34.719 1 96.31 287 LEU A CA 1
ATOM 2222 C C . LEU A 1 287 ? -1.728 -56.344 -35.281 1 96.31 287 LEU A C 1
ATOM 2224 O O . LEU A 1 287 ? -0.622 -56.375 -34.719 1 96.31 287 LEU A O 1
ATOM 2228 N N . MET A 1 288 ? -1.962 -56.969 -36.344 1 95.75 288 MET A N 1
ATOM 2229 C CA . MET A 1 288 ? -1.055 -57.969 -36.906 1 95.75 288 MET A CA 1
ATOM 2230 C C . MET A 1 288 ? 0.07 -57.312 -37.688 1 95.75 288 MET A C 1
ATOM 2232 O O . MET A 1 288 ? 1.216 -57.75 -37.656 1 95.75 288 MET A O 1
ATOM 2236 N N . GLN A 1 289 ? -0.225 -56.219 -38.375 1 95.5 289 GLN A N 1
ATOM 2237 C CA . GLN A 1 289 ? 0.754 -55.656 -39.281 1 95.5 289 GLN A CA 1
ATOM 2238 C C . GLN A 1 289 ? 1.583 -54.562 -38.594 1 95.5 289 GLN A C 1
ATOM 2240 O O . GLN A 1 289 ? 2.727 -54.312 -39 1 95.5 289 GLN A O 1
ATOM 2245 N N . ASN A 1 290 ? 1.035 -53.938 -37.625 1 94.81 290 ASN A N 1
ATOM 2246 C CA . ASN A 1 290 ? 1.717 -52.781 -37.031 1 94.81 290 ASN A CA 1
ATOM 2247 C C . ASN A 1 290 ? 2.084 -53.094 -35.562 1 94.81 290 ASN A C 1
ATOM 2249 O O . ASN A 1 290 ? 3.25 -52.969 -35.188 1 94.81 290 ASN A O 1
ATOM 2253 N N . VAL A 1 291 ? 1.167 -53.531 -34.719 1 95.94 291 VAL A N 1
ATOM 2254 C CA . VAL A 1 291 ? 1.377 -53.688 -33.281 1 95.94 291 VAL A CA 1
ATOM 2255 C C . VAL A 1 291 ? 2.311 -54.844 -33.031 1 95.94 291 VAL A C 1
ATOM 2257 O O . VAL A 1 291 ? 3.291 -54.719 -32.312 1 95.94 291 VAL A O 1
ATOM 2260 N N . ARG A 1 292 ? 2.02 -56 -33.656 1 95.31 292 ARG A N 1
ATOM 2261 C CA . ARG A 1 292 ? 2.783 -57.219 -33.438 1 95.31 292 ARG A CA 1
ATOM 2262 C C . ARG A 1 292 ? 4.238 -57.031 -33.844 1 95.31 292 ARG A C 1
ATOM 2264 O O . ARG A 1 292 ? 5.148 -57.531 -33.156 1 95.31 292 ARG A O 1
ATOM 2271 N N . LYS A 1 293 ? 4.488 -56.312 -34.906 1 93.94 293 LYS A N 1
ATOM 2272 C CA . LYS A 1 293 ? 5.824 -56.156 -35.469 1 93.94 293 LYS A CA 1
ATOM 2273 C C . LYS A 1 293 ? 6.715 -55.344 -34.562 1 93.94 293 LYS A C 1
ATOM 2275 O O . LYS A 1 293 ? 7.934 -55.5 -34.531 1 93.94 293 LYS A O 1
ATOM 2280 N N . LEU A 1 294 ? 6.117 -54.5 -33.75 1 92.94 294 LEU A N 1
ATOM 2281 C CA . LEU A 1 294 ? 6.867 -53.625 -32.844 1 92.94 294 LEU A CA 1
ATOM 2282 C C . LEU A 1 294 ? 7.352 -54.375 -31.625 1 92.94 294 LEU A C 1
ATOM 2284 O O . LEU A 1 294 ? 8.305 -53.938 -30.969 1 92.94 294 LEU A O 1
ATOM 2288 N N . ASP A 1 295 ? 6.723 -55.469 -31.266 1 93.06 295 ASP A N 1
ATOM 2289 C CA . ASP A 1 295 ? 7.086 -56.375 -30.172 1 93.06 295 ASP A CA 1
ATOM 2290 C C . ASP A 1 295 ? 7.102 -55.625 -28.844 1 93.06 295 ASP A C 1
ATOM 2292 O O . ASP A 1 295 ? 8.016 -55.812 -28.031 1 93.06 295 ASP A O 1
ATOM 2296 N N . VAL A 1 296 ? 6.219 -54.656 -28.703 1 94.88 296 VAL A N 1
ATOM 2297 C CA . VAL A 1 296 ? 6.145 -53.906 -27.469 1 94.88 296 VAL A CA 1
ATOM 2298 C C . VAL A 1 296 ? 4.93 -54.344 -26.656 1 94.88 296 VAL A C 1
ATOM 2300 O O . VAL A 1 296 ? 4.863 -54.094 -25.453 1 94.88 296 VAL A O 1
ATOM 2303 N N . VAL A 1 297 ? 4.008 -54.969 -27.297 1 96.31 297 VAL A N 1
ATOM 2304 C CA . VAL A 1 297 ? 2.807 -55.5 -26.656 1 96.31 297 VAL A CA 1
ATOM 2305 C C . VAL A 1 297 ? 2.943 -57.031 -26.469 1 96.31 297 VAL A C 1
ATOM 2307 O O . VAL A 1 297 ? 3.289 -57.75 -27.406 1 96.31 297 VAL A O 1
ATOM 2310 N N . PRO A 1 298 ? 2.701 -57.5 -25.312 1 94.5 298 PRO A N 1
ATOM 2311 C CA . PRO A 1 298 ? 2.773 -58.938 -25.094 1 94.5 298 PRO A CA 1
ATOM 2312 C C . PRO A 1 298 ? 1.864 -59.75 -26.031 1 94.5 298 PRO A C 1
ATOM 2314 O O . PRO A 1 298 ? 0.722 -59.344 -26.266 1 94.5 298 PRO A O 1
ATOM 2317 N N . PRO A 1 299 ? 2.375 -60.781 -26.516 1 94.62 299 PRO A N 1
ATOM 2318 C CA . PRO A 1 299 ? 1.62 -61.594 -27.5 1 94.62 299 PRO A CA 1
ATOM 2319 C C . PRO A 1 299 ? 0.263 -62.031 -26.969 1 94.62 299 PRO A C 1
ATOM 2321 O O . PRO A 1 299 ? -0.707 -62.125 -27.719 1 94.62 299 PRO A O 1
ATOM 2324 N N . HIS A 1 300 ? 0.241 -62.344 -25.719 1 93.44 300 HIS A N 1
ATOM 2325 C CA . HIS A 1 300 ? -1.025 -62.812 -25.188 1 93.44 300 HIS A CA 1
ATOM 2326 C C . HIS A 1 300 ? -2.105 -61.75 -25.266 1 93.44 300 HIS A C 1
ATOM 2328 O O . HIS A 1 300 ? -3.285 -62.062 -25.438 1 93.44 300 HIS A O 1
ATOM 2334 N N . VAL A 1 301 ? -1.717 -60.5 -25.125 1 94.38 301 VAL A N 1
ATOM 2335 C CA . VAL A 1 301 ? -2.666 -59.406 -25.203 1 94.38 301 VAL A CA 1
ATOM 2336 C C . VAL A 1 301 ? -3.221 -59.312 -26.625 1 94.38 301 VAL A C 1
ATOM 2338 O O . VAL A 1 301 ? -4.422 -59.125 -26.828 1 94.38 301 VAL A O 1
ATOM 2341 N N . ILE A 1 302 ? -2.385 -59.438 -27.641 1 95.06 302 ILE A N 1
ATOM 2342 C CA . ILE A 1 302 ? -2.791 -59.406 -29.031 1 95.06 302 ILE A CA 1
ATOM 2343 C C . ILE A 1 302 ? -3.701 -60.594 -29.328 1 95.06 302 ILE A C 1
ATOM 2345 O O . ILE A 1 302 ? -4.75 -60.438 -29.969 1 95.06 302 ILE A O 1
ATOM 2349 N N . MET A 1 303 ? -3.307 -61.75 -28.781 1 94.5 303 MET A N 1
ATOM 2350 C CA . MET A 1 303 ? -4.082 -62.969 -28.984 1 94.5 303 MET A CA 1
ATOM 2351 C C . MET A 1 303 ? -5.484 -62.812 -28.406 1 94.5 303 MET A C 1
ATOM 2353 O O . MET A 1 303 ? -6.469 -63.188 -29.047 1 94.5 303 MET A O 1
ATOM 2357 N N . GLU A 1 304 ? -5.523 -62.375 -27.297 1 94 304 GLU A N 1
ATOM 2358 C CA . GLU A 1 304 ? -6.812 -62.188 -26.625 1 94 304 GLU A CA 1
ATOM 2359 C C . GLU A 1 304 ? -7.695 -61.219 -27.375 1 94 304 GLU A C 1
ATOM 2361 O O . GLU A 1 304 ? -8.914 -61.406 -27.469 1 94 304 GLU A O 1
ATOM 2366 N N . ALA A 1 305 ? -7.117 -60.156 -27.875 1 94.56 305 ALA A N 1
ATOM 2367 C CA . ALA A 1 305 ? -7.855 -59.156 -28.625 1 94.56 305 ALA A CA 1
ATOM 2368 C C . ALA A 1 305 ? -8.445 -59.781 -29.906 1 94.56 305 ALA A C 1
ATOM 2370 O O . ALA A 1 305 ? -9.617 -59.531 -30.219 1 94.56 305 ALA A O 1
ATOM 2371 N N . LEU A 1 306 ? -7.652 -60.562 -30.609 1 95.06 306 LEU A N 1
ATOM 2372 C CA . LEU A 1 306 ? -8.086 -61.219 -31.844 1 95.06 306 LEU A CA 1
ATOM 2373 C C . LEU A 1 306 ? -9.172 -62.25 -31.562 1 95.06 306 LEU A C 1
ATOM 2375 O O . LEU A 1 306 ? -10.141 -62.344 -32.312 1 95.06 306 LEU A O 1
ATOM 2379 N N . ALA A 1 307 ? -8.938 -62.969 -30.438 1 94.44 307 ALA A N 1
ATOM 2380 C CA . ALA A 1 307 ? -9.93 -63.938 -30.031 1 94.44 307 ALA A CA 1
ATOM 2381 C C . ALA A 1 307 ? -11.281 -63.281 -29.75 1 94.44 307 ALA A C 1
ATOM 2383 O O . ALA A 1 307 ? -12.328 -63.812 -30.141 1 94.44 307 ALA A O 1
ATOM 2384 N N . TYR A 1 308 ? -11.227 -62.25 -29.094 1 93.56 308 TYR A N 1
ATOM 2385 C CA . TYR A 1 308 ? -12.445 -61.5 -28.766 1 93.56 308 TYR A CA 1
ATOM 2386 C C . TYR A 1 308 ? -13.141 -61.031 -30.031 1 93.56 308 TYR A C 1
ATOM 2388 O O . TYR A 1 308 ? -14.367 -61.062 -30.125 1 93.56 308 TYR A O 1
ATOM 2396 N N . GLN A 1 309 ? -12.398 -60.5 -30.953 1 93.06 309 GLN A N 1
ATOM 2397 C CA . GLN A 1 309 ? -12.961 -60 -32.219 1 93.06 309 GLN A CA 1
ATOM 2398 C C . GLN A 1 309 ? -13.594 -61.125 -33 1 93.06 309 GLN A C 1
ATOM 2400 O O . GLN A 1 309 ? -14.594 -60.938 -33.688 1 93.06 309 GLN A O 1
ATOM 2405 N N . ALA A 1 310 ? -12.906 -62.281 -32.906 1 93.56 310 ALA A N 1
ATOM 2406 C CA . ALA A 1 310 ? -13.422 -63.438 -33.594 1 93.56 310 ALA A CA 1
ATOM 2407 C C . ALA A 1 310 ? -14.695 -63.969 -32.938 1 93.56 310 ALA A C 1
ATOM 2409 O O . ALA A 1 310 ? -15.648 -64.312 -33.625 1 93.56 310 ALA A O 1
ATOM 2410 N N . ASP A 1 311 ? -14.602 -64.125 -31.688 1 91.94 311 ASP A N 1
ATOM 2411 C CA . ASP A 1 311 ? -15.734 -64.625 -30.891 1 91.94 311 ASP A CA 1
ATOM 2412 C C . ASP A 1 311 ? -15.656 -64.062 -29.469 1 91.94 311 ASP A C 1
ATOM 2414 O O . ASP A 1 311 ? -14.93 -64.625 -28.641 1 91.94 311 ASP A O 1
ATOM 2418 N N . PRO A 1 312 ? -16.453 -63.031 -29.141 1 89.19 312 PRO A N 1
ATOM 2419 C CA . PRO A 1 312 ? -16.406 -62.406 -27.812 1 89.19 312 PRO A CA 1
ATOM 2420 C C . PRO A 1 312 ? -16.594 -63.406 -26.688 1 89.19 312 PRO A C 1
ATOM 2422 O O . PRO A 1 312 ? -16.125 -63.188 -25.562 1 89.19 312 PRO A O 1
ATOM 2425 N N . THR A 1 313 ? -17.219 -64.438 -26.938 1 88.56 313 THR A N 1
ATOM 2426 C CA . THR A 1 313 ? -17.5 -65.438 -25.906 1 88.56 313 THR A CA 1
ATOM 2427 C C . THR A 1 313 ? -16.281 -66.312 -25.656 1 88.56 313 THR A C 1
ATOM 2429 O O . THR A 1 313 ? -16.234 -67.062 -24.672 1 88.56 313 THR A O 1
ATOM 2432 N N . SER A 1 314 ? -15.484 -66.312 -26.625 1 88.06 314 SER A N 1
ATOM 2433 C CA . SER A 1 314 ? -14.305 -67.188 -26.562 1 88.06 314 SER A CA 1
ATOM 2434 C C . SER A 1 314 ? -13.328 -66.75 -25.5 1 88.06 314 SER A C 1
ATOM 2436 O O . SER A 1 314 ? -12.414 -67.438 -25.125 1 88.06 314 SER A O 1
ATOM 2438 N N . VAL A 1 315 ? -13.383 -65.562 -25.172 1 79.31 315 VAL A N 1
ATOM 2439 C CA . VAL A 1 315 ? -12.453 -65.062 -24.188 1 79.31 315 VAL A CA 1
ATOM 2440 C C . VAL A 1 315 ? -13.195 -64.812 -22.875 1 79.31 315 VAL A C 1
ATOM 2442 O O . VAL A 1 315 ? -14.367 -64.438 -22.875 1 79.31 315 VAL A O 1
ATOM 2445 N N . ALA A 1 316 ? -12.891 -65.562 -21.859 1 62.19 316 ALA A N 1
ATOM 2446 C CA . ALA A 1 316 ? -13.5 -65.25 -20.562 1 62.19 316 ALA A CA 1
ATOM 2447 C C . ALA A 1 316 ? -13.727 -63.781 -20.359 1 62.19 316 ALA A C 1
ATOM 2449 O O . ALA A 1 316 ? -13.055 -62.969 -20.984 1 62.19 316 ALA A O 1
ATOM 2450 N N . SER A 1 317 ? -14.859 -63.375 -19.578 1 52.78 317 SER A N 1
ATOM 2451 C CA . SER A 1 317 ? -15.375 -62.031 -19.328 1 52.78 317 SER A CA 1
ATOM 2452 C C . SER A 1 317 ? -14.25 -61 -19.359 1 52.78 317 SER A C 1
ATOM 2454 O O . SER A 1 317 ? -13.211 -61.188 -18.719 1 52.78 317 SER A O 1
ATOM 2456 N N . THR A 1 318 ? -14.102 -60.5 -20.438 1 46.78 318 THR A N 1
ATOM 2457 C CA . THR A 1 318 ? -13.258 -59.344 -20.719 1 46.78 318 THR A CA 1
ATOM 2458 C C . THR A 1 318 ? -13.086 -58.5 -19.484 1 46.78 318 THR A C 1
ATOM 2460 O O . THR A 1 318 ? -14.062 -58.156 -18.797 1 46.78 318 THR A O 1
ATOM 2463 N N . PRO A 1 319 ? -12 -58.562 -18.828 1 39.75 319 PRO A N 1
ATOM 2464 C CA . PRO A 1 319 ? -11.773 -57.594 -17.75 1 39.75 319 PRO A CA 1
ATOM 2465 C C . PRO A 1 319 ? -12.5 -56.25 -18 1 39.75 319 PRO A C 1
ATOM 2467 O O . PRO A 1 319 ? -12.508 -55.75 -19.125 1 39.75 319 PRO A O 1
ATOM 2470 N N . GLU A 1 320 ? -13.852 -56.188 -17.531 1 38.66 320 GLU A N 1
ATOM 2471 C CA . GLU A 1 320 ? -14.445 -54.844 -17.469 1 38.66 320 GLU A CA 1
ATOM 2472 C C . GLU A 1 320 ? -13.367 -53.75 -17.5 1 38.66 320 GLU A C 1
ATOM 2474 O O . GLU A 1 320 ? -12.281 -53.938 -16.938 1 38.66 320 GLU A O 1
ATOM 2479 N N . ARG A 1 321 ? -13.328 -52.969 -18.453 1 38.19 321 ARG A N 1
ATOM 2480 C CA . ARG A 1 321 ? -12.594 -51.719 -18.578 1 38.19 321 ARG A CA 1
ATOM 2481 C C . ARG A 1 321 ? -12.219 -51.156 -17.219 1 38.19 321 ARG A C 1
ATOM 2483 O O . ARG A 1 321 ? -13.008 -51.219 -16.281 1 38.19 321 ARG A O 1
ATOM 2490 N N . GLY A 1 322 ? -10.969 -51.156 -16.891 1 35.38 322 GLY A N 1
ATOM 2491 C CA . GLY A 1 322 ? -10.297 -50.375 -15.852 1 35.38 322 GLY A CA 1
ATOM 2492 C C . GLY A 1 322 ? -11.062 -49.125 -15.43 1 35.38 322 GLY A C 1
ATOM 2493 O O . GLY A 1 322 ? -10.633 -48 -15.68 1 35.38 322 GLY A O 1
ATOM 2494 N N . THR A 1 323 ? -12.375 -49.156 -15.641 1 35.75 323 THR A N 1
ATOM 2495 C CA . THR A 1 323 ? -13.078 -48 -15.117 1 35.75 323 THR A CA 1
ATOM 2496 C C . THR A 1 323 ? -12.602 -47.688 -13.703 1 35.75 323 THR A C 1
ATOM 2498 O O . THR A 1 323 ? -12.992 -46.656 -13.125 1 35.75 323 THR A O 1
ATOM 2501 N N . ASN A 1 324 ? -12.297 -48.75 -12.969 1 33.84 324 ASN A N 1
ATOM 2502 C CA . ASN A 1 324 ? -12.055 -48.5 -11.547 1 33.84 324 ASN A CA 1
ATOM 2503 C C . ASN A 1 324 ? -10.828 -47.594 -11.336 1 33.84 324 ASN A C 1
ATOM 2505 O O . ASN A 1 324 ? -10.266 -47.562 -10.242 1 33.84 324 ASN A O 1
ATOM 2509 N N . ILE A 1 325 ? -9.984 -47.562 -12.383 1 35.69 325 ILE A N 1
ATOM 2510 C CA . ILE A 1 325 ? -8.93 -46.656 -11.938 1 35.69 325 ILE A CA 1
ATOM 2511 C C . ILE A 1 325 ? -9.531 -45.312 -11.547 1 35.69 325 ILE A C 1
ATOM 2513 O O . ILE A 1 325 ? -10.023 -44.562 -12.398 1 35.69 325 ILE A O 1
ATOM 2517 N N . ARG A 1 326 ? -10.391 -45.344 -10.641 1 35.84 326 ARG A N 1
ATOM 2518 C CA . ARG A 1 326 ? -10.672 -44.062 -9.984 1 35.84 326 ARG A CA 1
ATOM 2519 C C . ARG A 1 326 ? -9.484 -43.094 -10.102 1 35.84 326 ARG A C 1
ATOM 2521 O O . ARG A 1 326 ? -8.461 -43.281 -9.438 1 35.84 326 ARG A O 1
ATOM 2528 N N . GLN A 1 327 ? -9.172 -42.719 -11.273 1 44.03 327 GLN A N 1
ATOM 2529 C CA . GLN A 1 327 ? -8.156 -41.844 -11.82 1 44.03 327 GLN A CA 1
ATOM 2530 C C . GLN A 1 327 ? -8.031 -40.562 -10.984 1 44.03 327 GLN A C 1
ATOM 2532 O O . GLN A 1 327 ? -8.602 -39.531 -11.32 1 44.03 327 GLN A O 1
ATOM 2537 N N . THR A 1 328 ? -8.242 -40.688 -9.758 1 43.47 328 THR A N 1
ATOM 2538 C CA . THR A 1 328 ? -8.039 -39.5 -8.938 1 43.47 328 THR A CA 1
ATOM 2539 C C . THR A 1 328 ? -6.621 -38.969 -9.109 1 43.47 328 THR A C 1
ATOM 2541 O O . THR A 1 328 ? -5.691 -39.75 -9.375 1 43.47 328 THR A O 1
ATOM 2544 N N . THR A 1 329 ? -6.504 -37.75 -9.523 1 51.59 329 THR A N 1
ATOM 2545 C CA . THR A 1 329 ? -5.27 -36.969 -9.43 1 51.59 329 THR A CA 1
ATOM 2546 C C . THR A 1 329 ? -4.391 -37.5 -8.297 1 51.59 329 THR A C 1
ATOM 2548 O O . THR A 1 329 ? -3.236 -37.062 -8.156 1 51.59 329 THR A O 1
ATOM 2551 N N . ASP A 1 330 ? -4.977 -38.438 -7.5 1 49.81 330 ASP A N 1
ATOM 2552 C CA . ASP A 1 330 ? -4.23 -38.969 -6.363 1 49.81 330 ASP A CA 1
ATOM 2553 C C . ASP A 1 330 ? -3.072 -39.844 -6.832 1 49.81 330 ASP A C 1
ATOM 2555 O O . ASP A 1 330 ? -2.066 -39.969 -6.129 1 49.81 330 ASP A O 1
ATOM 2559 N N . ALA A 1 331 ? -3.172 -40.312 -7.984 1 48.56 331 ALA A N 1
ATOM 2560 C CA . ALA A 1 331 ? -2.105 -41.188 -8.477 1 48.56 331 ALA A CA 1
ATOM 2561 C C . ALA A 1 331 ? -0.826 -40.406 -8.727 1 48.56 331 ALA A C 1
ATOM 2563 O O . ALA A 1 331 ? 0.271 -40.969 -8.727 1 48.56 331 ALA A O 1
ATOM 2564 N N . LEU A 1 332 ? -1.002 -39.156 -8.969 1 52.34 332 LEU A N 1
ATOM 2565 C CA . LEU A 1 332 ? 0.165 -38.312 -9.188 1 52.34 332 LEU A CA 1
ATOM 2566 C C . LEU A 1 332 ? 0.818 -37.938 -7.859 1 52.34 332 LEU A C 1
ATOM 2568 O O . LEU A 1 332 ? 1.971 -37.5 -7.832 1 52.34 332 LEU A O 1
ATOM 2572 N N . ASP A 1 333 ? 0.029 -38.156 -6.688 1 48.16 333 ASP A N 1
ATOM 2573 C CA . ASP A 1 333 ? 0.474 -37.688 -5.371 1 48.16 333 ASP A CA 1
ATOM 2574 C C . ASP A 1 333 ? 1.566 -38.625 -4.82 1 48.16 333 ASP A C 1
ATOM 2576 O O . ASP A 1 333 ? 2.143 -38.344 -3.768 1 48.16 333 ASP A O 1
ATOM 2580 N N . THR A 1 334 ? 1.793 -39.781 -5.34 1 35.03 334 THR A N 1
ATOM 2581 C CA . THR A 1 334 ? 2.746 -40.625 -4.617 1 35.03 334 THR A CA 1
ATOM 2582 C C . THR A 1 334 ? 4.121 -39.969 -4.57 1 35.03 334 THR A C 1
ATOM 2584 O O . THR A 1 334 ? 5.141 -40.656 -4.488 1 35.03 334 THR A O 1
ATOM 2587 N N . ARG A 1 335 ? 4.227 -38.688 -4.852 1 33.5 335 ARG A N 1
ATOM 2588 C CA . ARG A 1 335 ? 5.539 -38.156 -4.48 1 33.5 335 ARG A CA 1
ATOM 2589 C C . ARG A 1 335 ? 5.801 -38.344 -2.99 1 33.5 335 ARG A C 1
ATOM 2591 O O . ARG A 1 335 ? 4.863 -38.469 -2.199 1 33.5 335 ARG A O 1
ATOM 2598 N N . GLU A 1 336 ? 7.25 -38.344 -2.451 1 29.41 336 GLU A N 1
ATOM 2599 C CA . GLU A 1 336 ? 7.895 -38.531 -1.156 1 29.41 336 GLU A CA 1
ATOM 2600 C C . GLU A 1 336 ? 7.25 -37.656 -0.084 1 29.41 336 GLU A C 1
ATOM 2602 O O . GLU A 1 336 ? 7.051 -36.469 -0.292 1 29.41 336 GLU A O 1
ATOM 2607 N N . GLU A 1 337 ? 6.309 -38.031 0.737 1 31.19 337 GLU A N 1
ATOM 2608 C CA . GLU A 1 337 ? 6.152 -37.5 2.088 1 31.19 337 GLU A CA 1
ATOM 2609 C C . GLU A 1 337 ? 7.461 -36.906 2.598 1 31.19 337 GLU A C 1
ATOM 2611 O O . GLU A 1 337 ? 8.297 -37.594 3.158 1 31.19 337 GLU A O 1
ATOM 2616 N N . ARG A 1 338 ? 8.148 -36.094 1.86 1 29.56 338 ARG A N 1
ATOM 2617 C CA . ARG A 1 338 ? 9.219 -35.469 2.645 1 29.56 338 ARG A CA 1
ATOM 2618 C C . ARG A 1 338 ? 8.648 -34.75 3.869 1 29.56 338 ARG A C 1
ATOM 2620 O O . ARG A 1 338 ? 7.66 -34.031 3.771 1 29.56 338 ARG A O 1
ATOM 2627 N N . SER A 1 339 ? 8.859 -35.312 5.129 1 27.95 339 SER A N 1
ATOM 2628 C CA . SER A 1 339 ? 8.648 -34.969 6.531 1 27.95 339 SER A CA 1
ATOM 2629 C C . SER A 1 339 ? 8.875 -33.469 6.781 1 27.95 339 SER A C 1
ATOM 2631 O O . SER A 1 339 ? 9.992 -32.969 6.641 1 27.95 339 SER A O 1
ATOM 2633 N N . TYR A 1 340 ? 8.141 -32.688 6.262 1 24.02 340 TYR A N 1
ATOM 2634 C CA . TYR A 1 340 ? 8.156 -31.375 6.938 1 24.02 340 TYR A CA 1
ATOM 2635 C C . TYR A 1 340 ? 7.984 -31.547 8.445 1 24.02 340 TYR A C 1
ATOM 2637 O O . TYR A 1 340 ? 6.879 -31.391 8.969 1 24.02 340 TYR A O 1
ATOM 2645 N N . LYS A 1 341 ? 8.445 -32.719 9.031 1 25.16 341 LYS A N 1
ATOM 2646 C CA . LYS A 1 341 ? 8.578 -32.688 10.484 1 25.16 341 LYS A CA 1
ATOM 2647 C C . LYS A 1 341 ? 9.5 -31.547 10.922 1 25.16 341 LYS A C 1
ATOM 2649 O O . LYS A 1 341 ? 10.727 -31.672 10.852 1 25.16 341 LYS A O 1
ATOM 2654 N N . GLY A 1 342 ? 9.492 -30.172 10.516 1 18.52 342 GLY A N 1
ATOM 2655 C CA . GLY A 1 342 ? 9.844 -29.438 11.719 1 18.52 342 GLY A CA 1
ATOM 2656 C C . GLY A 1 342 ? 8.758 -29.438 12.766 1 18.52 342 GLY A C 1
ATOM 2657 O O . GLY A 1 342 ? 7.582 -29.656 12.453 1 18.52 342 GLY A O 1
ATOM 2658 N N . MET B 1 1 ? 3.355 -16.234 -64.75 1 25.25 1 MET B N 1
ATOM 2659 C CA . MET B 1 1 ? 2.4 -15.773 -63.75 1 25.25 1 MET B CA 1
ATOM 2660 C C . MET B 1 1 ? 2.666 -16.438 -62.406 1 25.25 1 MET B C 1
ATOM 2662 O O . MET B 1 1 ? 2.359 -17.609 -62.219 1 25.25 1 MET B O 1
ATOM 2666 N N . GLU B 1 2 ? 3.791 -16.156 -61.625 1 20.73 2 GLU B N 1
ATOM 2667 C CA . GLU B 1 2 ? 4.484 -16.906 -60.594 1 20.73 2 GLU B CA 1
ATOM 2668 C C . GLU B 1 2 ? 3.764 -16.75 -59.25 1 20.73 2 GLU B C 1
ATOM 2670 O O . GLU B 1 2 ? 3.559 -15.633 -58.75 1 20.73 2 GLU B O 1
ATOM 2675 N N . ALA B 1 3 ? 2.734 -17.656 -58.938 1 25.67 3 ALA B N 1
ATOM 2676 C CA . ALA B 1 3 ? 1.909 -17.703 -57.719 1 25.67 3 ALA B CA 1
ATOM 2677 C C . ALA B 1 3 ? 2.773 -17.688 -56.469 1 25.67 3 ALA B C 1
ATOM 2679 O O . ALA B 1 3 ? 3.613 -18.562 -56.281 1 25.67 3 ALA B O 1
ATOM 2680 N N . ARG B 1 4 ? 3.08 -16.484 -55.906 1 27.77 4 ARG B N 1
ATOM 2681 C CA . ARG B 1 4 ? 3.77 -16.25 -54.625 1 27.77 4 ARG B CA 1
ATOM 2682 C C . ARG B 1 4 ? 3.145 -17.078 -53.5 1 27.77 4 ARG B C 1
ATOM 2684 O O . ARG B 1 4 ? 1.938 -17 -53.281 1 27.77 4 ARG B O 1
ATOM 2691 N N . GLY B 1 5 ? 3.592 -18.312 -53.312 1 27.06 5 GLY B N 1
ATOM 2692 C CA . GLY B 1 5 ? 3.195 -19.312 -52.344 1 27.06 5 GLY B CA 1
ATOM 2693 C C . GLY B 1 5 ? 3.166 -18.766 -50.906 1 27.06 5 GLY B C 1
ATOM 2694 O O . GLY B 1 5 ? 4.18 -18.281 -50.406 1 27.06 5 GLY B O 1
ATOM 2695 N N . ALA B 1 6 ? 2.01 -18.141 -50.406 1 34.16 6 ALA B N 1
ATOM 2696 C CA . ALA B 1 6 ? 1.681 -17.594 -49.062 1 34.16 6 ALA B CA 1
ATOM 2697 C C . ALA B 1 6 ? 1.936 -18.625 -47.969 1 34.16 6 ALA B C 1
ATOM 2699 O O . ALA B 1 6 ? 1.136 -19.547 -47.781 1 34.16 6 ALA B O 1
ATOM 2700 N N . ASP B 1 7 ? 3.096 -19.188 -47.844 1 31.05 7 ASP B N 1
ATOM 2701 C CA . ASP B 1 7 ? 3.416 -20.078 -46.719 1 31.05 7 ASP B CA 1
ATOM 2702 C C . ASP B 1 7 ? 3.174 -19.391 -45.406 1 31.05 7 ASP B C 1
ATOM 2704 O O . ASP B 1 7 ? 4.035 -18.656 -44.906 1 31.05 7 ASP B O 1
ATOM 2708 N N . GLY B 1 8 ? 2.014 -18.781 -45.094 1 33.88 8 GLY B N 1
ATOM 2709 C CA . GLY B 1 8 ? 1.641 -18.172 -43.812 1 33.88 8 GLY B CA 1
ATOM 2710 C C . GLY B 1 8 ? 1.795 -19.125 -42.656 1 33.88 8 GLY B C 1
ATOM 2711 O O . GLY B 1 8 ? 0.87 -19.859 -42.312 1 33.88 8 GLY B O 1
ATOM 2712 N N . THR B 1 9 ? 2.947 -19.688 -42.344 1 35.47 9 THR B N 1
ATOM 2713 C CA . THR B 1 9 ? 3.107 -20.422 -41.094 1 35.47 9 THR B CA 1
ATOM 2714 C C . THR B 1 9 ? 2.572 -19.625 -39.906 1 35.47 9 THR B C 1
ATOM 2716 O O . THR B 1 9 ? 2.986 -18.484 -39.688 1 35.47 9 THR B O 1
ATOM 2719 N N . PRO B 1 10 ? 1.366 -19.797 -39.469 1 38.84 10 PRO B N 1
ATOM 2720 C CA . PRO B 1 10 ? 0.837 -19.016 -38.344 1 38.84 10 PRO B CA 1
ATOM 2721 C C . PRO B 1 10 ? 1.806 -18.953 -37.188 1 38.84 10 PRO B C 1
ATOM 2723 O O . PRO B 1 10 ? 2.52 -19.922 -36.906 1 38.84 10 PRO B O 1
ATOM 2726 N N . ASP B 1 11 ? 2.314 -17.859 -36.688 1 38.75 11 ASP B N 1
ATOM 2727 C CA . ASP B 1 11 ? 3.203 -17.453 -35.594 1 38.75 11 ASP B CA 1
ATOM 2728 C C . ASP B 1 11 ? 2.803 -18.109 -34.281 1 38.75 11 ASP B C 1
ATOM 2730 O O . ASP B 1 11 ? 1.79 -17.734 -33.688 1 38.75 11 ASP B O 1
ATOM 2734 N N . LYS B 1 12 ? 2.826 -19.438 -33.969 1 43.38 12 L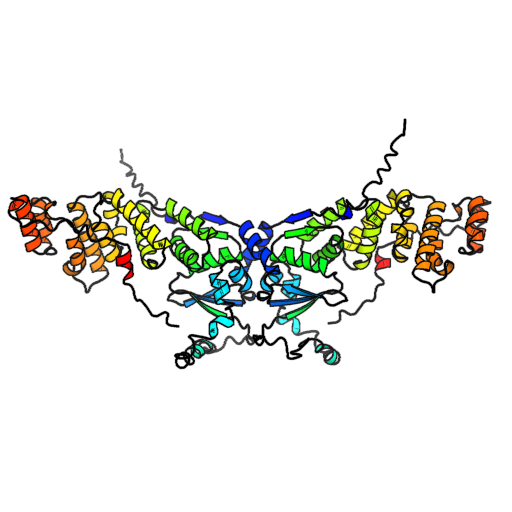YS B N 1
ATOM 2735 C CA . LYS B 1 12 ? 2.691 -20.375 -32.844 1 43.38 12 LYS B CA 1
ATOM 2736 C C . LYS B 1 12 ? 3.145 -19.734 -31.531 1 43.38 12 LYS B C 1
ATOM 2738 O O . LYS B 1 12 ? 2.855 -20.25 -30.453 1 43.38 12 LYS B O 1
ATOM 2743 N N . GLY B 1 13 ? 4.109 -18.781 -31.406 1 44.59 13 GLY B N 1
ATOM 2744 C CA . GLY B 1 13 ? 4.77 -18.047 -30.344 1 44.59 13 GLY B CA 1
ATOM 2745 C C . GLY B 1 13 ? 3.836 -17.109 -29.594 1 44.59 13 GLY B C 1
ATOM 2746 O O . GLY B 1 13 ? 4.219 -16.531 -28.578 1 44.59 13 GLY B O 1
ATOM 2747 N N . SER B 1 14 ? 2.773 -16.719 -30.203 1 50.81 14 SER B N 1
ATOM 2748 C CA . SER B 1 14 ? 2.039 -15.508 -29.828 1 50.81 14 SER B CA 1
ATOM 2749 C C . SER B 1 14 ? 1.208 -15.727 -28.578 1 50.81 14 SER B C 1
ATOM 2751 O O . SER B 1 14 ? 1.143 -14.852 -27.703 1 50.81 14 SER B O 1
ATOM 2753 N N . LYS B 1 15 ? 0.628 -16.906 -28.375 1 55.34 15 LYS B N 1
ATOM 2754 C CA . LYS B 1 15 ? -0.347 -17.062 -27.312 1 55.34 15 LYS B CA 1
ATOM 2755 C C . LYS B 1 15 ? 0.345 -17.25 -25.953 1 55.34 15 LYS B C 1
ATOM 2757 O O . LYS B 1 15 ? -0.208 -16.906 -24.922 1 55.34 15 LYS B O 1
ATOM 2762 N N . LEU B 1 16 ? 1.452 -17.953 -26 1 58.69 16 LEU B N 1
ATOM 2763 C CA . LEU B 1 16 ? 2.23 -18.047 -24.766 1 58.69 16 LEU B CA 1
ATOM 2764 C C . LEU B 1 16 ? 2.729 -16.672 -24.344 1 58.69 16 LEU B C 1
ATOM 2766 O O . LEU B 1 16 ? 2.979 -16.438 -23.156 1 58.69 16 LEU B O 1
ATOM 2770 N N . ASP B 1 17 ? 2.713 -15.773 -25.25 1 63.88 17 ASP B N 1
ATOM 2771 C CA . ASP B 1 17 ? 3.381 -14.5 -25.031 1 63.88 17 ASP B CA 1
ATOM 2772 C C . ASP B 1 17 ? 2.404 -13.461 -24.484 1 63.88 17 ASP B C 1
ATOM 2774 O O . ASP B 1 17 ? 2.818 -12.391 -24.031 1 63.88 17 ASP B O 1
ATOM 2778 N N . ALA B 1 18 ? 1.139 -13.93 -24.453 1 80.56 18 ALA B N 1
ATOM 2779 C CA . ALA B 1 18 ? 0.222 -12.875 -24.016 1 80.56 18 ALA B CA 1
ATOM 2780 C C . ALA B 1 18 ? 0.24 -12.719 -22.5 1 80.56 18 ALA B C 1
ATOM 2782 O O . ALA B 1 18 ? 0.155 -13.703 -21.766 1 80.56 18 ALA B O 1
ATOM 2783 N N . SER B 1 19 ? 0.676 -11.586 -22.062 1 89.69 19 SER B N 1
ATOM 2784 C CA . SER B 1 19 ? 0.677 -11.25 -20.641 1 89.69 19 SER B CA 1
ATOM 2785 C C . SER B 1 19 ? -0.458 -10.289 -20.312 1 89.69 19 SER B C 1
ATOM 2787 O O . SER B 1 19 ? -0.971 -9.586 -21.188 1 89.69 19 SER B O 1
ATOM 2789 N N . ARG B 1 20 ? -1.022 -10.477 -19.156 1 94.25 20 ARG B N 1
ATOM 2790 C CA . ARG B 1 20 ? -2.074 -9.617 -18.625 1 94.25 20 ARG B CA 1
ATOM 2791 C C . ARG B 1 20 ? -1.69 -9.055 -17.25 1 94.25 20 ARG B C 1
ATOM 2793 O O . ARG B 1 20 ? -1.188 -9.789 -16.406 1 94.25 20 ARG B O 1
ATOM 2800 N N . LYS B 1 21 ? -1.919 -7.777 -17.156 1 96.12 21 LYS B N 1
ATOM 2801 C CA . LYS B 1 21 ? -1.618 -7.16 -15.875 1 96.12 21 LYS B CA 1
ATOM 2802 C C . LYS B 1 21 ? -2.811 -7.262 -14.922 1 96.12 21 LYS B C 1
ATOM 2804 O O . LYS B 1 21 ? -3.947 -6.992 -15.312 1 96.12 21 LYS B O 1
ATOM 2809 N N . HIS B 1 22 ? -2.576 -7.781 -13.742 1 97.62 22 HIS B N 1
ATOM 2810 C CA . HIS B 1 22 ? -3.578 -7.738 -12.68 1 97.62 22 HIS B CA 1
ATOM 2811 C C . HIS B 1 22 ? -3.254 -6.652 -11.656 1 97.62 22 HIS B C 1
ATOM 2813 O O . HIS B 1 22 ? -2.146 -6.617 -11.117 1 97.62 22 HIS B O 1
ATOM 2819 N N . ASP B 1 23 ? -4.188 -5.762 -11.43 1 97.12 23 ASP B N 1
ATOM 2820 C CA . ASP B 1 23 ? -3.984 -4.609 -10.555 1 97.12 23 ASP B CA 1
ATOM 2821 C C . ASP B 1 23 ? -5.113 -4.484 -9.539 1 97.12 23 ASP B C 1
ATOM 2823 O O . ASP B 1 23 ? -6.293 -4.52 -9.898 1 97.12 23 ASP B O 1
ATOM 2827 N N . ASN B 1 24 ? -4.746 -4.395 -8.227 1 97.69 24 ASN B N 1
ATOM 2828 C CA . ASN B 1 24 ? -5.715 -4.188 -7.156 1 97.69 24 ASN B CA 1
ATOM 2829 C C . ASN B 1 24 ? -5.176 -3.244 -6.082 1 97.69 24 ASN B C 1
ATOM 2831 O O . ASN B 1 24 ? -5.047 -3.627 -4.922 1 97.69 24 ASN B O 1
ATOM 2835 N N . PRO B 1 25 ? -4.965 -1.949 -6.461 1 98 25 PRO B N 1
ATOM 2836 C CA . PRO B 1 25 ? -4.457 -0.981 -5.488 1 98 25 PRO B CA 1
ATOM 2837 C C . PRO B 1 25 ? -5.395 -0.788 -4.301 1 98 25 PRO B C 1
ATOM 2839 O O . PRO B 1 25 ? -4.938 -0.559 -3.178 1 98 25 PRO B O 1
ATOM 2842 N N . ALA B 1 26 ? -6.684 -0.823 -4.52 1 97.69 26 ALA B N 1
ATOM 2843 C CA . ALA B 1 26 ? -7.656 -0.66 -3.443 1 97.69 26 ALA B CA 1
ATOM 2844 C C . ALA B 1 26 ? -7.496 -1.75 -2.389 1 97.69 26 ALA B C 1
ATOM 2846 O O . ALA B 1 26 ? -7.621 -1.485 -1.19 1 97.69 26 ALA B O 1
ATOM 2847 N N . GLY B 1 27 ? -7.254 -3.037 -2.852 1 97.75 27 GLY B N 1
ATOM 2848 C CA . GLY B 1 27 ? -7.02 -4.129 -1.92 1 97.75 27 GLY B CA 1
ATOM 2849 C C . GLY B 1 27 ? -5.762 -3.941 -1.089 1 97.75 27 GLY B C 1
ATOM 2850 O O . GLY B 1 27 ? -5.758 -4.223 0.112 1 97.75 27 GLY B O 1
ATOM 2851 N N . LEU B 1 28 ? -4.742 -3.461 -1.752 1 98.31 28 LEU B N 1
ATOM 2852 C CA . LEU B 1 28 ? -3.502 -3.152 -1.049 1 98.31 28 LEU B CA 1
ATOM 2853 C C . LEU B 1 28 ? -3.738 -2.111 0.039 1 98.31 28 LEU B C 1
ATOM 2855 O O . LEU B 1 28 ? -3.326 -2.301 1.186 1 98.31 28 LEU B O 1
ATOM 2859 N N . ALA B 1 29 ? -4.395 -1.008 -0.313 1 98.56 29 ALA B N 1
ATOM 2860 C CA . ALA B 1 29 ? -4.668 0.087 0.615 1 98.56 29 ALA B CA 1
ATOM 2861 C C . ALA B 1 29 ? -5.523 -0.387 1.786 1 98.56 29 ALA B C 1
ATOM 2863 O O . ALA B 1 29 ? -5.258 -0.035 2.938 1 98.56 29 ALA B O 1
ATOM 2864 N N . ARG B 1 30 ? -6.52 -1.181 1.484 1 97.94 30 ARG B N 1
ATOM 2865 C CA . ARG B 1 30 ? -7.406 -1.707 2.516 1 97.94 30 ARG B CA 1
ATOM 2866 C C . ARG B 1 30 ? -6.629 -2.539 3.533 1 97.94 30 ARG B C 1
ATOM 2868 O O . ARG B 1 30 ? -6.809 -2.373 4.742 1 97.94 30 ARG B O 1
ATOM 2875 N N . ASP B 1 31 ? -5.812 -3.379 3.088 1 98.06 31 ASP B N 1
ATOM 2876 C CA . ASP B 1 31 ? -5.027 -4.23 3.977 1 98.06 31 ASP B CA 1
ATOM 2877 C C . ASP B 1 31 ? -4.082 -3.4 4.844 1 98.06 31 ASP B C 1
ATOM 2879 O O . ASP B 1 31 ? -4.035 -3.576 6.062 1 98.06 31 ASP B O 1
ATOM 2883 N N . LEU B 1 32 ? -3.395 -2.461 4.23 1 98.56 32 LEU B N 1
ATOM 2884 C CA . LEU B 1 32 ? -2.359 -1.718 4.941 1 98.56 32 LEU B CA 1
ATOM 2885 C C . LEU B 1 32 ? -2.975 -0.682 5.875 1 98.56 32 LEU B C 1
ATOM 2887 O O . LEU B 1 32 ? -2.328 -0.234 6.824 1 98.56 32 LEU B O 1
ATOM 2891 N N . SER B 1 33 ? -4.191 -0.244 5.617 1 98.06 33 SER B N 1
ATOM 2892 C CA . SER B 1 33 ? -4.883 0.68 6.508 1 98.06 33 SER B CA 1
ATOM 2893 C C . SER B 1 33 ? -5.121 0.053 7.879 1 98.06 33 SER B C 1
ATOM 2895 O O . SER B 1 33 ? -5.359 0.761 8.859 1 98.06 33 SER B O 1
ATOM 2897 N N . GLN B 1 34 ? -5.023 -1.285 7.941 1 97.69 34 GLN B N 1
ATOM 2898 C CA . GLN B 1 34 ? -5.262 -1.994 9.195 1 97.69 34 GLN B CA 1
ATOM 2899 C C . GLN B 1 34 ? -3.992 -2.059 10.039 1 97.69 34 GLN B C 1
ATOM 2901 O O . GLN B 1 34 ? -4.027 -2.51 11.188 1 97.69 34 GLN B O 1
ATOM 2906 N N . LEU B 1 35 ? -2.926 -1.577 9.539 1 97.06 35 LEU B N 1
ATOM 2907 C CA . LEU B 1 35 ? -1.645 -1.621 10.234 1 97.06 35 LEU B CA 1
ATOM 2908 C C . LEU B 1 35 ? -1.742 -0.944 11.594 1 97.06 35 LEU B C 1
ATOM 2910 O O . LEU B 1 35 ? -1.088 -1.367 12.547 1 97.06 35 LEU B O 1
ATOM 2914 N N . SER B 1 36 ? -2.523 0.141 11.719 1 94.31 36 SER B N 1
ATOM 2915 C CA . SER B 1 36 ? -2.643 0.894 12.961 1 94.31 36 SER B CA 1
ATOM 2916 C C . SER B 1 36 ? -3.176 0.016 14.094 1 94.31 36 SER B C 1
ATOM 2918 O O . SER B 1 36 ? -2.947 0.303 15.266 1 94.31 36 SER B O 1
ATOM 2920 N N . SER B 1 37 ? -3.828 -1.051 13.711 1 94.62 37 SER B N 1
ATOM 2921 C CA . SER B 1 37 ? -4.387 -1.96 14.711 1 94.62 37 SER B CA 1
ATOM 2922 C C . SER B 1 37 ? -3.424 -3.102 15.016 1 94.62 37 SER B C 1
ATOM 2924 O O . SER B 1 37 ? -3.746 -3.998 15.797 1 94.62 37 SER B O 1
ATOM 2926 N N . MET B 1 38 ? -2.273 -3.074 14.461 1 94.56 38 MET B N 1
ATOM 2927 C CA . MET B 1 38 ? -1.306 -4.152 14.641 1 94.56 38 MET B CA 1
ATOM 2928 C C . MET B 1 38 ? 0.07 -3.596 14.984 1 94.56 38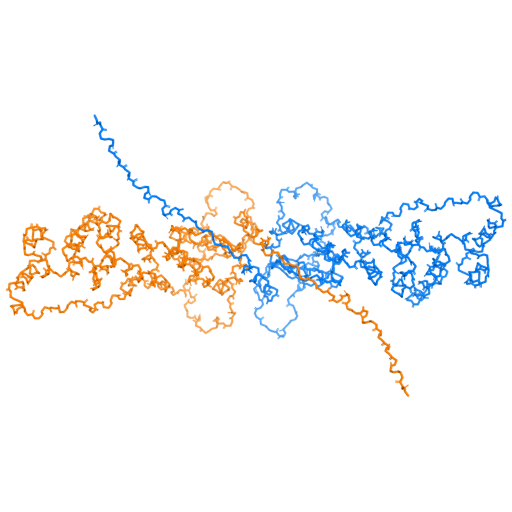 MET B C 1
ATOM 2930 O O . MET B 1 38 ? 1.025 -3.771 14.227 1 94.56 38 MET B O 1
ATOM 2934 N N . PRO B 1 39 ? 0.233 -3.068 16.219 1 93.12 39 PRO B N 1
ATOM 2935 C CA . PRO B 1 39 ? 1.485 -2.414 16.594 1 93.12 39 PRO B CA 1
ATOM 2936 C C . PRO B 1 39 ? 2.672 -3.375 16.625 1 93.12 39 PRO B C 1
ATOM 2938 O O . PRO B 1 39 ? 3.824 -2.941 16.531 1 93.12 39 PRO B O 1
ATOM 2941 N N . GLN B 1 40 ? 2.443 -4.723 16.719 1 92.19 40 GLN B N 1
ATOM 2942 C CA . GLN B 1 40 ? 3.52 -5.707 16.734 1 92.19 40 GLN B CA 1
ATOM 2943 C C . GLN B 1 40 ? 4.293 -5.684 15.414 1 92.19 40 GLN B C 1
ATOM 2945 O O . GLN B 1 40 ? 5.418 -6.188 15.336 1 92.19 40 GLN B O 1
ATOM 2950 N N . LEU B 1 41 ? 3.697 -5.047 14.43 1 95.19 41 LEU B N 1
ATOM 2951 C CA . LEU B 1 41 ? 4.332 -5.027 13.117 1 95.19 41 LEU B CA 1
ATOM 2952 C C . LEU B 1 41 ? 5.223 -3.797 12.961 1 95.19 41 LEU B C 1
ATOM 2954 O O . LEU B 1 41 ? 5.992 -3.701 12 1 95.19 41 LEU B O 1
ATOM 2958 N N . TYR B 1 42 ? 5.129 -2.889 13.898 1 95.12 42 TYR B N 1
ATOM 2959 C CA . TYR B 1 42 ? 5.918 -1.666 13.805 1 95.12 42 TYR B CA 1
ATOM 2960 C C . TYR B 1 42 ? 7.395 -1.95 14.07 1 95.12 42 TYR B C 1
ATOM 2962 O O . TYR B 1 42 ? 7.73 -2.812 14.883 1 95.12 42 TYR B O 1
ATOM 2970 N N . ASP B 1 43 ? 8.195 -1.295 13.352 1 94.19 43 ASP B N 1
ATOM 2971 C CA . ASP B 1 43 ? 9.625 -1.455 13.586 1 94.19 43 ASP B CA 1
ATOM 2972 C C . ASP B 1 43 ? 10.305 -0.103 13.797 1 94.19 43 ASP B C 1
ATOM 2974 O O . ASP B 1 43 ? 11.531 -0.017 13.836 1 94.19 43 ASP B O 1
ATOM 2978 N N . VAL B 1 44 ? 9.555 0.973 13.938 1 95.56 44 VAL B N 1
ATOM 2979 C CA . VAL B 1 44 ? 10.07 2.301 14.258 1 95.56 44 VAL B CA 1
ATOM 2980 C C . VAL B 1 44 ? 9.047 3.057 15.109 1 95.56 44 VAL B C 1
ATOM 2982 O O . VAL B 1 44 ? 7.84 2.84 14.977 1 95.56 44 VAL B O 1
ATOM 2985 N N . TYR B 1 45 ? 9.5 3.898 15.961 1 95.31 45 TYR B N 1
ATOM 2986 C CA . TYR B 1 45 ? 8.641 4.695 16.828 1 95.31 45 TYR B CA 1
ATOM 2987 C C . TYR B 1 45 ? 9.094 6.152 16.859 1 95.31 45 TYR B C 1
ATOM 2989 O O . TYR B 1 45 ? 10.281 6.441 16.734 1 95.31 45 TYR B O 1
ATOM 2997 N N . PHE B 1 46 ? 8.125 7.051 17.078 1 94.94 46 PHE B N 1
ATOM 2998 C CA . PHE B 1 46 ? 8.352 8.492 17.125 1 94.94 46 PHE B CA 1
ATOM 2999 C C . PHE B 1 46 ? 7.801 9.086 18.406 1 94.94 46 PHE B C 1
ATOM 3001 O O . PHE B 1 46 ? 6.719 8.703 18.859 1 94.94 46 PHE B O 1
ATOM 3008 N N . THR B 1 47 ? 8.57 9.906 19 1 94.44 47 THR B N 1
ATOM 3009 C CA . THR B 1 47 ? 8.07 10.742 20.094 1 94.44 47 THR B CA 1
ATOM 3010 C C . THR B 1 47 ? 7.629 12.109 19.562 1 94.44 47 THR B C 1
ATOM 3012 O O . THR B 1 47 ? 8.445 12.867 19.031 1 94.44 47 THR B O 1
ATOM 3015 N N . VAL B 1 48 ? 6.328 12.414 19.75 1 94.56 48 VAL B N 1
ATOM 3016 C CA . VAL B 1 48 ? 5.75 13.57 19.078 1 94.56 48 VAL B CA 1
ATOM 3017 C C . VAL B 1 48 ? 5.133 14.516 20.109 1 94.56 48 VAL B C 1
ATOM 3019 O O . VAL B 1 48 ? 4.457 14.062 21.031 1 94.56 48 VAL B O 1
ATOM 3022 N N . GLY B 1 49 ? 5.348 15.82 19.875 1 90.19 49 GLY B N 1
ATOM 3023 C CA . GLY B 1 49 ? 4.75 16.844 20.734 1 90.19 49 GLY B CA 1
ATOM 3024 C C . GLY B 1 49 ? 5.523 17.078 22.016 1 90.19 49 GLY B C 1
ATOM 3025 O O . GLY B 1 49 ? 6.512 16.391 22.281 1 90.19 49 GLY B O 1
ATOM 3026 N N . LYS B 1 50 ? 5 17.984 22.812 1 84.69 50 LYS B N 1
ATOM 3027 C CA . LYS B 1 50 ? 5.633 18.359 24.078 1 84.69 50 LYS B CA 1
ATOM 3028 C C . LYS B 1 50 ? 5.516 17.25 25.109 1 84.69 50 LYS B C 1
ATOM 3030 O O . LYS B 1 50 ? 6.445 17 25.875 1 84.69 50 LYS B O 1
ATOM 3035 N N . ALA B 1 51 ? 4.395 16.516 25.031 1 86.56 51 ALA B N 1
ATOM 3036 C CA . ALA B 1 51 ? 4.16 15.438 25.984 1 86.56 51 ALA B CA 1
ATOM 3037 C C . ALA B 1 51 ? 4.918 14.172 25.594 1 86.56 51 ALA B C 1
ATOM 3039 O O . ALA B 1 51 ? 5.027 13.234 26.391 1 86.56 51 ALA B O 1
ATOM 3040 N N . GLY B 1 52 ? 5.418 14.164 24.422 1 89.56 52 GLY B N 1
ATOM 3041 C CA . GLY B 1 52 ? 6.191 13.023 23.969 1 89.56 52 GLY B CA 1
ATOM 3042 C C . GLY B 1 52 ? 5.336 11.805 23.656 1 89.56 52 GLY B C 1
ATOM 3043 O O . GLY B 1 52 ? 5.625 10.703 24.125 1 89.56 52 GLY B O 1
ATOM 3044 N N . THR B 1 53 ? 4.301 11.961 22.922 1 93.25 53 THR B N 1
ATOM 3045 C CA . THR B 1 53 ? 3.436 10.859 22.531 1 93.25 53 THR B CA 1
ATOM 3046 C C . THR B 1 53 ? 4.168 9.906 21.594 1 93.25 53 THR B C 1
ATOM 3048 O O . THR B 1 53 ? 4.801 10.344 20.625 1 93.25 53 THR B O 1
ATOM 3051 N N . CYS B 1 54 ? 4.062 8.648 21.906 1 93.94 54 CYS B N 1
ATOM 3052 C CA . CYS B 1 54 ? 4.754 7.648 21.109 1 93.94 54 CYS B CA 1
ATOM 3053 C C . CYS B 1 54 ? 3.863 7.141 19.984 1 93.94 54 CYS B C 1
ATOM 3055 O O . CYS B 1 54 ? 2.756 6.664 20.219 1 93.94 54 CYS B O 1
ATOM 3057 N N . ILE B 1 55 ? 4.336 7.258 18.75 1 96.06 55 ILE B N 1
ATOM 3058 C CA . ILE B 1 55 ? 3.605 6.801 17.562 1 96.06 55 ILE B CA 1
ATOM 3059 C C . ILE B 1 55 ? 4.492 5.867 16.75 1 96.06 55 ILE B C 1
ATOM 3061 O O . ILE B 1 55 ? 5.645 6.191 16.453 1 96.06 55 ILE B O 1
ATOM 3065 N N . GLY B 1 56 ? 3.943 4.73 16.375 1 96.44 56 GLY B N 1
ATOM 3066 C CA . GLY B 1 56 ? 4.715 3.727 15.664 1 96.44 56 GLY B CA 1
ATOM 3067 C C . GLY B 1 56 ? 4.398 3.668 14.18 1 96.44 56 GLY B C 1
ATOM 3068 O O . GLY B 1 56 ? 3.436 4.289 13.719 1 96.44 56 GLY B O 1
ATOM 3069 N N . GLY B 1 57 ? 5.301 2.977 13.438 1 97.44 57 GLY B N 1
ATOM 3070 C CA . GLY B 1 57 ? 5.109 2.781 12.008 1 97.44 57 GLY B CA 1
ATOM 3071 C C . GLY B 1 57 ? 6.02 1.718 11.422 1 97.44 57 GLY B C 1
ATOM 3072 O O . GLY B 1 57 ? 6.715 1.016 12.164 1 97.44 57 GLY B O 1
ATOM 3073 N N . VAL B 1 58 ? 5.895 1.54 10.156 1 97.88 58 VAL B N 1
ATOM 3074 C CA . VAL B 1 58 ? 6.727 0.61 9.398 1 97.88 58 VAL B CA 1
ATOM 3075 C C . VAL B 1 58 ? 7.766 1.387 8.594 1 97.88 58 VAL B C 1
ATOM 3077 O O . VAL B 1 58 ? 7.418 2.133 7.676 1 97.88 58 VAL B O 1
ATOM 3080 N N . LYS B 1 59 ? 8.977 1.146 8.922 1 97.25 59 LYS B N 1
ATOM 3081 C CA . LYS B 1 59 ? 10.117 1.92 8.43 1 97.25 59 LYS B CA 1
ATOM 3082 C C . LYS B 1 59 ? 10.156 1.922 6.902 1 97.25 59 LYS B C 1
ATOM 3084 O O . LYS B 1 59 ? 10.289 2.979 6.281 1 97.25 59 LYS B O 1
ATOM 3089 N N . ALA B 1 60 ? 10.055 0.775 6.285 1 97.81 60 ALA B N 1
ATOM 3090 C CA . ALA B 1 60 ? 10.188 0.635 4.836 1 97.81 60 ALA B CA 1
ATOM 3091 C C . ALA B 1 60 ? 9.086 1.4 4.109 1 97.81 60 ALA B C 1
ATOM 3093 O O . ALA B 1 60 ? 9.336 2.031 3.08 1 97.81 60 ALA B O 1
ATOM 3094 N N . ILE B 1 61 ? 7.82 1.344 4.605 1 98.62 61 ILE B N 1
ATOM 3095 C CA . ILE B 1 61 ? 6.703 2.049 3.99 1 98.62 61 ILE B CA 1
ATOM 3096 C C . ILE B 1 61 ? 6.934 3.555 4.066 1 98.62 61 ILE B C 1
ATOM 3098 O O . ILE B 1 61 ? 6.777 4.266 3.072 1 98.62 61 ILE B O 1
ATOM 3102 N N . LEU B 1 62 ? 7.34 4.008 5.27 1 98.19 62 LEU B N 1
ATOM 3103 C CA . LEU B 1 62 ? 7.586 5.434 5.469 1 98.19 62 LEU B CA 1
ATOM 3104 C C . LEU B 1 62 ? 8.703 5.926 4.562 1 98.19 62 LEU B C 1
ATOM 3106 O O . LEU B 1 62 ? 8.586 6.98 3.936 1 98.19 62 LEU B O 1
ATOM 3110 N N . ALA B 1 63 ? 9.766 5.137 4.453 1 97.88 63 ALA B N 1
ATOM 3111 C CA . ALA B 1 63 ? 10.922 5.496 3.631 1 97.88 63 ALA B CA 1
ATOM 3112 C C . ALA B 1 63 ? 10.547 5.547 2.154 1 97.88 63 ALA B C 1
ATOM 3114 O O . ALA B 1 63 ? 11.07 6.371 1.4 1 97.88 63 ALA B O 1
ATOM 3115 N N . MET B 1 64 ? 9.633 4.699 1.707 1 98.06 64 MET B N 1
ATOM 3116 C CA . MET B 1 64 ? 9.234 4.645 0.305 1 98.06 64 MET B CA 1
ATOM 3117 C C . MET B 1 64 ? 8.391 5.855 -0.069 1 98.06 64 MET B C 1
ATOM 3119 O O . MET B 1 64 ? 8.398 6.293 -1.222 1 98.06 64 MET B O 1
ATOM 3123 N N . ARG B 1 65 ? 7.695 6.438 0.939 1 98.25 65 ARG B N 1
ATOM 3124 C CA . ARG B 1 65 ? 6.676 7.422 0.591 1 98.25 65 ARG B CA 1
ATOM 3125 C C . ARG B 1 65 ? 7.074 8.812 1.064 1 98.25 65 ARG B C 1
ATOM 3127 O O . ARG B 1 65 ? 6.305 9.766 0.915 1 98.25 65 ARG B O 1
ATOM 3134 N N . SER B 1 66 ? 8.219 8.977 1.65 1 97.75 66 SER B N 1
ATOM 3135 C CA . SER B 1 66 ? 8.773 10.258 2.072 1 97.75 66 SER B CA 1
ATOM 3136 C C . SER B 1 66 ? 10.297 10.25 2.002 1 97.75 66 SER B C 1
ATOM 3138 O O . SER B 1 66 ? 10.953 9.492 2.719 1 97.75 66 SER B O 1
ATOM 3140 N N . ARG B 1 67 ? 10.891 11.133 1.214 1 96.31 67 ARG B N 1
ATOM 3141 C CA . ARG B 1 67 ? 12.344 11.242 1.096 1 96.31 67 ARG B CA 1
ATOM 3142 C C . ARG B 1 67 ? 12.977 11.609 2.434 1 96.31 67 ARG B C 1
ATOM 3144 O O . ARG B 1 67 ? 14.086 11.172 2.742 1 96.31 67 ARG B O 1
ATOM 3151 N N . VAL B 1 68 ? 12.297 12.391 3.227 1 95.88 68 VAL B N 1
ATOM 3152 C CA . VAL B 1 68 ? 12.805 12.812 4.531 1 95.88 68 VAL B CA 1
ATOM 3153 C C . VAL B 1 68 ? 12.898 11.602 5.457 1 95.88 68 VAL B C 1
ATOM 3155 O O . VAL B 1 68 ? 13.93 11.391 6.105 1 95.88 68 VAL B O 1
ATOM 3158 N N . PHE B 1 69 ? 11.867 10.766 5.477 1 96.56 69 PHE B N 1
ATOM 3159 C CA . PHE B 1 69 ? 11.93 9.547 6.266 1 96.56 69 PHE B CA 1
ATOM 3160 C C . PHE B 1 69 ? 13.031 8.625 5.746 1 96.56 69 PHE B C 1
ATOM 3162 O O . PHE B 1 69 ? 13.719 7.969 6.527 1 96.56 69 PHE B O 1
ATOM 3169 N N . PHE B 1 70 ? 13.164 8.539 4.391 1 96.5 70 PHE B N 1
ATOM 3170 C CA . PHE B 1 70 ? 14.211 7.703 3.82 1 96.5 70 PHE B CA 1
ATOM 3171 C C . PHE B 1 70 ? 15.578 8.125 4.34 1 96.5 70 PHE B C 1
ATOM 3173 O O . PHE B 1 70 ? 16.359 7.285 4.809 1 96.5 70 PHE B O 1
ATOM 3180 N N . LYS B 1 71 ? 15.891 9.383 4.305 1 94.19 71 LYS B N 1
ATOM 3181 C CA . LYS B 1 71 ? 17.172 9.914 4.762 1 94.19 71 LYS B CA 1
ATOM 3182 C C . LYS B 1 71 ? 17.344 9.703 6.262 1 94.19 71 LYS B C 1
ATOM 3184 O O . LYS B 1 71 ? 18.453 9.445 6.734 1 94.19 71 LYS B O 1
ATOM 3189 N N . MET B 1 72 ? 16.25 9.828 6.984 1 91.44 72 MET B N 1
ATOM 3190 C CA . MET B 1 72 ? 16.266 9.656 8.438 1 91.44 72 MET B CA 1
ATOM 3191 C C . MET B 1 72 ? 16.656 8.234 8.812 1 91.44 72 MET B C 1
ATOM 3193 O O . MET B 1 72 ? 17.422 8.023 9.758 1 91.44 72 MET B O 1
ATOM 3197 N N . PHE B 1 73 ? 16.172 7.262 8.031 1 92.25 73 PHE B N 1
ATOM 3198 C CA . PHE B 1 73 ? 16.344 5.859 8.398 1 92.25 73 PHE B CA 1
ATOM 3199 C C . PHE B 1 73 ? 17.578 5.266 7.73 1 92.25 73 PHE B C 1
ATOM 3201 O O . PHE B 1 73 ? 18.172 4.324 8.25 1 92.25 73 PHE B O 1
ATOM 3208 N N . TYR B 1 74 ? 17.859 5.715 6.535 1 89.5 74 TYR B N 1
ATOM 3209 C CA . TYR B 1 74 ? 18.922 5.129 5.73 1 89.5 74 TYR B CA 1
ATOM 3210 C C . TYR B 1 74 ? 19.922 6.191 5.285 1 89.5 74 TYR B C 1
ATOM 3212 O O . TYR B 1 74 ? 20.078 6.441 4.086 1 89.5 74 TYR B O 1
ATOM 3220 N N . PRO B 1 75 ? 20.656 6.691 6.238 1 81.94 75 PRO B N 1
ATOM 3221 C CA . PRO B 1 75 ? 21.609 7.754 5.906 1 81.94 75 PRO B CA 1
ATOM 3222 C C . PRO B 1 75 ? 22.781 7.258 5.055 1 81.94 75 PRO B C 1
ATOM 3224 O O . PRO B 1 75 ? 23.188 6.098 5.168 1 81.94 75 PRO B O 1
ATOM 3227 N N . ASN B 1 76 ? 23.156 7.84 3.893 1 70.56 76 ASN B N 1
ATOM 3228 C CA . ASN B 1 76 ? 24.312 7.512 3.076 1 70.56 76 ASN B CA 1
ATOM 3229 C C . ASN B 1 76 ? 25.594 7.492 3.904 1 70.56 76 ASN B C 1
ATOM 3231 O O . ASN B 1 76 ? 25.859 8.414 4.68 1 70.56 76 ASN B O 1
ATOM 3235 N N . PRO B 1 77 ? 26.312 6.324 3.973 1 59.16 77 PRO B N 1
ATOM 3236 C CA . PRO B 1 77 ? 27.562 6.301 4.73 1 59.16 77 PRO B CA 1
ATOM 3237 C C . PRO B 1 77 ? 28.516 7.418 4.328 1 59.16 77 PRO B C 1
ATOM 3239 O O . PRO B 1 77 ? 29.297 7.898 5.152 1 59.16 77 PRO B O 1
ATOM 3242 N N . ASP B 1 78 ? 28.781 7.805 3.096 1 52.16 78 ASP B N 1
ATOM 3243 C CA . ASP B 1 78 ? 29.875 8.672 2.686 1 52.16 78 ASP B CA 1
ATOM 3244 C C . ASP B 1 78 ? 29.719 10.078 3.266 1 52.16 78 ASP B C 1
ATOM 3246 O O . ASP B 1 78 ? 30.688 10.836 3.355 1 52.16 78 ASP B O 1
ATOM 3250 N N . HIS B 1 79 ? 28.656 10.664 3.564 1 43.06 79 HIS B N 1
ATOM 3251 C CA . HIS B 1 79 ? 28.641 12.023 4.094 1 43.06 79 HIS B CA 1
ATOM 3252 C C . HIS B 1 79 ? 28.969 12.039 5.582 1 43.06 79 HIS B C 1
ATOM 3254 O O . HIS B 1 79 ? 28.922 13.094 6.219 1 43.06 79 HIS B O 1
ATOM 3260 N N . ALA B 1 80 ? 29.156 11.023 6.273 1 38.16 80 ALA B N 1
ATOM 3261 C CA . ALA B 1 80 ? 29.625 11.047 7.652 1 38.16 80 ALA B CA 1
ATOM 3262 C C . ALA B 1 80 ? 31.109 11.438 7.715 1 38.16 80 ALA B C 1
ATOM 3264 O O . ALA B 1 80 ? 31.672 11.594 8.805 1 38.16 80 ALA B O 1
ATOM 3265 N N . GLY B 1 81 ? 32.031 11.508 6.727 1 35.5 81 GLY B N 1
ATOM 3266 C CA . GLY B 1 81 ? 33.438 11.828 6.93 1 35.5 81 GLY B CA 1
ATOM 3267 C C . GLY B 1 81 ? 33.656 13.273 7.328 1 35.5 81 GLY B C 1
ATOM 3268 O O . GLY B 1 81 ? 34.719 13.609 7.863 1 35.5 81 GLY B O 1
ATOM 3269 N N . ARG B 1 82 ? 33.312 14.383 6.609 1 32.69 82 ARG B N 1
ATOM 3270 C CA . ARG B 1 82 ? 34.031 15.625 6.859 1 32.69 82 ARG B CA 1
ATOM 3271 C C . ARG B 1 82 ? 33.656 16.203 8.219 1 32.69 82 ARG B C 1
ATOM 3273 O O . ARG B 1 82 ? 34.531 16.75 8.922 1 32.69 82 ARG B O 1
ATOM 3280 N N . THR B 1 83 ? 32.5 16.734 8.5 1 30.48 83 THR B N 1
ATOM 3281 C CA . THR B 1 83 ? 32.312 17.688 9.578 1 30.48 83 THR B CA 1
ATOM 3282 C C . THR B 1 83 ? 32.188 16.984 10.922 1 30.48 83 THR B C 1
ATOM 3284 O O . THR B 1 83 ? 32.031 17.625 11.961 1 30.48 83 THR B O 1
ATOM 3287 N N . ALA B 1 84 ? 32 15.695 11.062 1 32.97 84 ALA B N 1
ATOM 3288 C CA . ALA B 1 84 ? 31.766 15.211 12.414 1 32.97 84 ALA B CA 1
ATOM 3289 C C . ALA B 1 84 ? 33.062 15.062 13.188 1 32.97 84 ALA B C 1
ATOM 3291 O O . ALA B 1 84 ? 33.125 14.398 14.227 1 32.97 84 ALA B O 1
ATOM 3292 N N . SER B 1 85 ? 34.219 15.578 12.906 1 30.62 85 SER B N 1
ATOM 3293 C CA . SER B 1 85 ? 35.281 15.375 13.883 1 30.62 85 SER B CA 1
ATOM 3294 C C . SER B 1 85 ? 34.875 15.906 15.258 1 30.62 85 SER B C 1
ATOM 3296 O O . SER B 1 85 ? 35.219 15.312 16.281 1 30.62 85 SER B O 1
ATOM 3298 N N . THR B 1 86 ? 34.625 17.281 15.414 1 28.17 86 THR B N 1
ATOM 3299 C CA . THR B 1 86 ? 34.875 17.844 16.734 1 28.17 86 THR B CA 1
ATOM 3300 C C . THR B 1 86 ? 33.875 17.297 17.75 1 28.17 86 THR B C 1
ATOM 3302 O O . THR B 1 86 ? 34.25 17 18.891 1 28.17 86 THR B O 1
ATOM 3305 N N . ASN B 1 87 ? 32.562 17.719 17.625 1 26.22 87 ASN B N 1
ATOM 3306 C CA . ASN B 1 87 ? 31.75 17.719 18.844 1 26.22 87 ASN B CA 1
ATOM 3307 C C . ASN B 1 87 ? 31.266 16.297 19.188 1 26.22 87 ASN B C 1
ATOM 3309 O O . ASN B 1 87 ? 30.078 16 19.047 1 26.22 87 ASN B O 1
ATOM 3313 N N . GLN B 1 88 ? 31.984 15.281 18.828 1 28.67 88 GLN B N 1
ATOM 3314 C CA . GLN B 1 88 ? 31.641 13.891 19.109 1 28.67 88 GLN B CA 1
ATOM 3315 C C . GLN B 1 88 ? 31.547 13.625 20.609 1 28.67 88 GLN B C 1
ATOM 3317 O O . GLN B 1 88 ? 31.156 12.531 21.016 1 28.67 88 GLN B O 1
ATOM 3322 N N . SER B 1 89 ? 32.188 14.398 21.422 1 27.75 89 SER B N 1
ATOM 3323 C CA . SER B 1 89 ? 32.438 14.039 22.812 1 27.75 89 SER B CA 1
ATOM 3324 C C . SER B 1 89 ? 31.125 14.102 23.625 1 27.75 89 SER B C 1
ATOM 3326 O O . SER B 1 89 ? 30.891 13.273 24.5 1 27.75 89 SER B O 1
ATOM 3328 N N . ALA B 1 90 ? 30.484 15.266 23.562 1 26.88 90 ALA B N 1
ATOM 3329 C CA . ALA B 1 90 ? 29.531 15.508 24.656 1 26.88 90 ALA B CA 1
ATOM 3330 C C . ALA B 1 90 ? 28.328 14.594 24.531 1 26.88 90 ALA B C 1
ATOM 3332 O O . ALA B 1 90 ? 27.75 14.18 25.547 1 26.88 90 ALA B O 1
ATOM 3333 N N . GLN B 1 91 ? 27.781 14.484 23.375 1 25.61 91 GLN B N 1
ATOM 3334 C CA . GLN B 1 91 ? 26.391 14.031 23.297 1 25.61 91 GLN B CA 1
ATOM 3335 C C . GLN B 1 91 ? 26.312 12.508 23.344 1 25.61 91 GLN B C 1
ATOM 3337 O O . GLN B 1 91 ? 25.234 11.938 23.172 1 25.61 91 GLN B O 1
ATOM 3342 N N . SER B 1 92 ? 27.25 11.781 23.688 1 28.53 92 SER B N 1
ATOM 3343 C CA . SER B 1 92 ? 27.438 10.359 23.969 1 28.53 92 SER B CA 1
ATOM 3344 C C . SER B 1 92 ? 26.531 9.891 25.109 1 28.53 92 SER B C 1
ATOM 3346 O O . SER B 1 92 ? 26.016 8.773 25.078 1 28.53 92 SER B O 1
ATOM 3348 N N . LYS B 1 93 ? 26.578 10.664 26.219 1 26.45 93 LYS B N 1
ATOM 3349 C CA . LYS B 1 93 ? 26.062 10.328 27.531 1 26.45 93 LYS B CA 1
ATOM 3350 C C . LYS B 1 93 ? 24.547 10.398 27.562 1 26.45 93 LYS B C 1
ATOM 3352 O O . LYS B 1 93 ? 23.891 9.625 28.281 1 26.45 93 LYS B O 1
ATOM 3357 N N . THR B 1 94 ? 24.031 11.438 27.062 1 25.31 94 THR B N 1
ATOM 3358 C CA . THR B 1 94 ? 22.609 11.711 27.25 1 25.31 94 THR B CA 1
ATOM 3359 C C . THR B 1 94 ? 21.766 10.805 26.344 1 25.31 94 THR B C 1
ATOM 3361 O O . THR B 1 94 ? 20.547 10.727 26.5 1 25.31 94 THR B O 1
ATOM 3364 N N . GLN B 1 95 ? 22.359 10.117 25.391 1 29.72 95 GLN B N 1
ATOM 3365 C CA . GLN B 1 95 ? 21.719 9.273 24.391 1 29.72 95 GLN B CA 1
ATOM 3366 C C . GLN B 1 95 ? 21.312 7.93 25 1 29.72 95 GLN B C 1
ATOM 3368 O O . GLN B 1 95 ? 20.359 7.289 24.531 1 29.72 95 GLN B O 1
ATOM 3373 N N . VAL B 1 96 ? 22.016 7.504 26.016 1 27.89 96 VAL B N 1
ATOM 3374 C CA . VAL B 1 96 ? 21.938 6.332 26.891 1 27.89 96 VAL B CA 1
ATOM 3375 C C . VAL B 1 96 ? 20.75 6.477 27.844 1 27.89 96 VAL B C 1
ATOM 3377 O O . VAL B 1 96 ? 20.141 5.48 28.234 1 27.89 96 VAL B O 1
ATOM 3380 N N . ILE B 1 97 ? 20.328 7.652 28.172 1 26.17 97 ILE B N 1
ATOM 3381 C CA . ILE B 1 97 ? 19.375 7.859 29.25 1 26.17 97 ILE B CA 1
ATOM 3382 C C . ILE B 1 97 ? 18 7.387 28.828 1 26.17 97 ILE B C 1
ATOM 3384 O O . ILE B 1 97 ? 17.297 6.719 29.594 1 26.17 97 ILE B O 1
ATOM 3388 N N . LYS B 1 98 ? 17.359 7.754 27.75 1 30.08 98 LYS B N 1
ATOM 3389 C CA . LYS B 1 98 ? 15.984 7.293 27.922 1 30.08 98 LYS B CA 1
ATOM 3390 C C . LYS B 1 98 ? 15.883 5.785 27.703 1 30.08 98 LYS B C 1
ATOM 3392 O O . LYS B 1 98 ? 14.781 5.238 27.641 1 30.08 98 LYS B O 1
ATOM 3397 N N . HIS B 1 99 ? 16.781 4.914 27.5 1 27.89 99 HIS B N 1
ATOM 3398 C CA . HIS B 1 99 ? 16.609 3.475 27.344 1 27.89 99 HIS B CA 1
ATOM 3399 C C . HIS B 1 99 ? 15.727 2.896 28.438 1 27.89 99 HIS B C 1
ATOM 3401 O O . HIS B 1 99 ? 14.812 2.115 28.172 1 27.89 99 HIS B O 1
ATOM 3407 N N . ALA B 1 100 ? 16.125 3.113 29.719 1 26.72 100 ALA B N 1
ATOM 3408 C CA . ALA B 1 100 ? 15.992 2.627 31.094 1 26.72 100 ALA B CA 1
ATOM 3409 C C . ALA B 1 100 ? 14.75 3.211 31.766 1 26.72 100 ALA B C 1
ATOM 3411 O O . ALA B 1 100 ? 14.266 2.668 32.75 1 26.72 100 ALA B O 1
ATOM 3412 N N . PHE B 1 101 ? 14.242 4.254 31.641 1 26.64 101 PHE B N 1
ATOM 3413 C CA . PHE B 1 101 ? 13.461 4.711 32.781 1 26.64 101 PHE B CA 1
ATOM 3414 C C . PHE B 1 101 ? 12.32 3.748 33.094 1 26.64 101 PHE B C 1
ATOM 3416 O O . PHE B 1 101 ? 12.109 3.367 34.25 1 26.64 101 PHE B O 1
ATOM 3423 N N . MET B 1 102 ? 11.164 3.359 32.812 1 27.61 102 MET B N 1
ATOM 3424 C CA . MET B 1 102 ? 10.266 2.365 33.406 1 27.61 102 MET B CA 1
ATOM 3425 C C . MET B 1 102 ? 10.531 0.982 32.812 1 27.61 102 MET B C 1
ATOM 3427 O O . MET B 1 102 ? 10.344 0.759 31.609 1 27.61 102 MET B O 1
ATOM 3431 N N . LEU B 1 103 ? 11.586 0.262 32.469 1 29.19 103 LEU B N 1
ATOM 3432 C CA . LEU B 1 103 ? 11.812 -0.996 33.156 1 29.19 103 LEU B CA 1
ATOM 3433 C C . LEU B 1 103 ? 11.383 -0.889 34.625 1 29.19 103 LEU B C 1
ATOM 3435 O O . LEU B 1 103 ? 10.977 -1.884 35.219 1 29.19 103 LEU B O 1
ATOM 3439 N N . LEU B 1 104 ? 11.484 0.147 35.219 1 28.41 104 LEU B N 1
ATOM 3440 C CA . LEU B 1 104 ? 11.328 0.224 36.656 1 28.41 104 LEU B CA 1
ATOM 3441 C C . LEU B 1 104 ? 9.852 0.331 37.062 1 28.41 104 LEU B C 1
ATOM 3443 O O . LEU B 1 104 ? 9.484 0.117 38.219 1 28.41 104 LEU B O 1
ATOM 3447 N N . LYS B 1 105 ? 8.969 0.878 36.938 1 28.02 105 LYS B N 1
ATOM 3448 C CA . LYS B 1 105 ? 8.125 0.609 38.094 1 28.02 105 LYS B CA 1
ATOM 3449 C C . LYS B 1 105 ? 7.84 -0.883 38.219 1 28.02 105 LYS B C 1
ATOM 3451 O O . LYS B 1 105 ? 7.965 -1.636 37.25 1 28.02 105 LYS B O 1
ATOM 3456 N N . LYS B 1 106 ? 7.262 -1.71 39.156 1 30.36 106 LYS B N 1
ATOM 3457 C CA . LYS B 1 106 ? 7.168 -3.012 39.781 1 30.36 106 LYS B CA 1
ATOM 3458 C C . LYS B 1 106 ? 7.043 -4.133 38.781 1 30.36 106 LYS B C 1
ATOM 3460 O O . LYS B 1 106 ? 7.82 -5.094 38.781 1 30.36 106 LYS B O 1
ATOM 3465 N N . GLU B 1 107 ? 5.82 -5.059 38.812 1 29.16 107 GLU B N 1
ATOM 3466 C CA . GLU B 1 107 ? 4.996 -6.254 38.969 1 29.16 107 GLU B CA 1
ATOM 3467 C C . GLU B 1 107 ? 4.504 -6.766 37.625 1 29.16 107 GLU B C 1
ATOM 3469 O O . GLU B 1 107 ? 4.062 -7.91 37.5 1 29.16 107 GLU B O 1
ATOM 3474 N N . VAL B 1 108 ? 3.656 -6.07 36.875 1 29.41 108 VAL B N 1
ATOM 3475 C CA . VAL B 1 108 ? 2.98 -6.965 35.938 1 29.41 108 VAL B CA 1
ATOM 3476 C C . VAL B 1 108 ? 3.977 -7.473 34.875 1 29.41 108 VAL B C 1
ATOM 3478 O O . VAL B 1 108 ? 4.551 -6.688 34.125 1 29.41 108 VAL B O 1
ATOM 3481 N N . SER B 1 109 ? 4.867 -8.781 34.875 1 29.91 109 SER B N 1
ATOM 3482 C CA . SER B 1 109 ? 5.969 -9.719 34.656 1 29.91 109 SER B CA 1
ATOM 3483 C C . SER B 1 109 ? 6.129 -10.062 33.188 1 29.91 109 SER B C 1
ATOM 3485 O O . SER B 1 109 ? 7 -10.859 32.812 1 29.91 109 SER B O 1
ATOM 3487 N N . PRO B 1 110 ? 5.121 -10.039 32.156 1 30.59 110 PRO B N 1
ATOM 3488 C CA . PRO B 1 110 ? 5.336 -11.07 31.141 1 30.59 110 PRO B CA 1
ATOM 3489 C C . PRO B 1 110 ? 6.648 -10.883 30.375 1 30.59 110 PRO B C 1
ATOM 3491 O O . PRO B 1 110 ? 7.215 -9.789 30.375 1 30.59 110 PRO B O 1
ATOM 3494 N N . LYS B 1 111 ? 7.457 -11.961 29.734 1 31.81 111 LYS B N 1
ATOM 3495 C CA . LYS B 1 111 ? 8.773 -12.25 29.172 1 31.81 111 LYS B CA 1
ATOM 3496 C C . LYS B 1 111 ? 9.078 -11.32 28 1 31.81 111 LYS B C 1
ATOM 3498 O O . LYS B 1 111 ? 8.617 -11.547 26.875 1 31.81 111 LYS B O 1
ATOM 3503 N N . ARG B 1 112 ? 9.055 -10.031 27.938 1 31.06 112 ARG B N 1
ATOM 3504 C CA . ARG B 1 112 ? 9.32 -8.867 27.094 1 31.06 112 ARG B CA 1
ATOM 3505 C C . ARG B 1 112 ? 10.703 -8.945 26.469 1 31.06 112 ARG B C 1
ATOM 3507 O O . ARG B 1 112 ? 11.203 -7.961 25.938 1 31.06 112 ARG B O 1
ATOM 3514 N N . ASP B 1 113 ? 11.539 -9.969 26.734 1 33.47 113 ASP B N 1
ATOM 3515 C CA . ASP B 1 113 ? 12.93 -9.906 26.312 1 33.47 113 ASP B CA 1
ATOM 3516 C C . ASP B 1 113 ? 13.023 -9.789 24.781 1 33.47 113 ASP B C 1
ATOM 3518 O O . ASP B 1 113 ? 14.109 -9.922 24.219 1 33.47 113 ASP B O 1
ATOM 3522 N N . GLN B 1 114 ? 12.023 -10.125 23.953 1 33.88 114 GLN B N 1
ATOM 3523 C CA . GLN B 1 114 ? 12.445 -10.156 22.547 1 33.88 114 GLN B CA 1
ATOM 3524 C C . GLN B 1 114 ? 12.875 -8.773 22.078 1 33.88 114 GLN B C 1
ATOM 3526 O O . GLN B 1 114 ? 12.102 -7.812 22.172 1 33.88 114 GLN B O 1
ATOM 3531 N N . LYS B 1 115 ? 14.133 -8.242 22.062 1 36.59 115 LYS B N 1
ATOM 3532 C CA . LYS B 1 115 ? 14.914 -7.102 21.594 1 36.59 115 LYS B CA 1
ATOM 3533 C C . LYS B 1 115 ? 14.375 -6.551 20.281 1 36.59 115 LYS B C 1
ATOM 3535 O O . LYS B 1 115 ? 14.688 -7.066 19.219 1 36.59 115 LYS B O 1
ATOM 3540 N N . THR B 1 116 ? 13.125 -6.246 20.016 1 42.59 116 THR B N 1
ATOM 3541 C CA . THR B 1 116 ? 12.727 -5.582 18.781 1 42.59 116 THR B CA 1
ATOM 3542 C C . THR B 1 116 ? 13.523 -4.297 18.578 1 42.59 116 THR B C 1
ATOM 3544 O O . THR B 1 116 ? 13.516 -3.41 19.438 1 42.59 116 THR B O 1
ATOM 3547 N N . ASP B 1 117 ? 14.75 -4.191 18 1 48.31 117 ASP B N 1
ATOM 3548 C CA . ASP B 1 117 ? 15.633 -3.098 17.609 1 48.31 117 ASP B CA 1
ATOM 3549 C C . ASP B 1 117 ? 14.844 -1.978 16.938 1 48.31 117 ASP B C 1
ATOM 3551 O O . ASP B 1 117 ? 15.07 -1.676 15.758 1 48.31 117 ASP B O 1
ATOM 3555 N N . ALA B 1 118 ? 13.703 -1.702 17.453 1 62.25 118 ALA B N 1
ATOM 3556 C CA . ALA B 1 118 ? 13.008 -0.601 16.797 1 62.25 118 ALA B CA 1
ATOM 3557 C C . ALA B 1 118 ? 13.648 0.74 17.141 1 62.25 118 ALA B C 1
ATOM 3559 O O . ALA B 1 118 ? 14.008 0.988 18.297 1 62.25 118 ALA B O 1
ATOM 3560 N N . SER B 1 119 ? 13.984 1.664 16.109 1 70.69 119 SER B N 1
ATOM 3561 C CA . SER B 1 119 ? 14.547 3.006 16.234 1 70.69 119 SER B CA 1
ATOM 3562 C C . SER B 1 119 ? 13.492 4.008 16.688 1 70.69 119 SER B C 1
ATOM 3564 O O . SER B 1 119 ? 12.312 3.867 16.359 1 70.69 119 SER B O 1
ATOM 3566 N N . THR B 1 120 ? 13.859 4.852 17.688 1 72.88 120 THR B N 1
ATOM 3567 C CA . THR B 1 120 ? 12.969 5.922 18.125 1 72.88 120 THR B CA 1
ATOM 3568 C C . THR B 1 120 ? 13.484 7.277 17.656 1 72.88 120 THR B C 1
ATOM 3570 O O . THR B 1 120 ? 14.672 7.57 17.766 1 72.88 120 THR B O 1
ATOM 3573 N N . PHE B 1 121 ? 12.609 8.016 16.984 1 82.75 121 PHE B N 1
ATOM 3574 C CA . PHE B 1 121 ? 12.945 9.336 16.453 1 82.75 121 PHE B CA 1
ATOM 3575 C C . PHE B 1 121 ? 12.086 10.414 17.109 1 82.75 121 PHE B C 1
ATOM 3577 O O . PHE B 1 121 ? 10.93 10.164 17.453 1 82.75 121 PHE B O 1
ATOM 3584 N N . HIS B 1 122 ? 12.648 11.57 17.359 1 81.75 122 HIS B N 1
ATOM 3585 C CA . HIS B 1 122 ? 11.891 12.719 17.844 1 81.75 122 HIS B CA 1
ATOM 3586 C C . HIS B 1 122 ? 11.445 13.609 16.688 1 81.75 122 HIS B C 1
ATOM 3588 O O . HIS B 1 122 ? 12.242 13.953 15.82 1 81.75 122 HIS B O 1
ATOM 3594 N N . VAL B 1 123 ? 10.141 13.781 16.672 1 82.12 123 VAL B N 1
ATOM 3595 C CA . VAL B 1 123 ? 9.578 14.633 15.633 1 82.12 123 VAL B CA 1
ATOM 3596 C C . VAL B 1 123 ? 9.219 15.992 16.219 1 82.12 123 VAL B C 1
ATOM 3598 O O . VAL B 1 123 ? 8.445 16.078 17.188 1 82.12 123 VAL B O 1
ATOM 3601 N N . GLY B 1 124 ? 9.977 17.031 16.031 1 73.69 124 GLY B N 1
ATOM 3602 C CA . GLY B 1 124 ? 9.852 18.406 16.453 1 73.69 124 GLY B CA 1
ATOM 3603 C C . GLY B 1 124 ? 8.469 18.75 16.969 1 73.69 124 GLY B C 1
ATOM 3604 O O . GLY B 1 124 ? 7.762 17.891 17.5 1 73.69 124 GLY B O 1
ATOM 3605 N N . ASP B 1 125 ? 8.023 19.922 16.875 1 81.88 125 ASP B N 1
ATOM 3606 C CA . ASP B 1 125 ? 6.848 20.531 17.5 1 81.88 125 ASP B CA 1
ATOM 3607 C C . ASP B 1 125 ? 5.594 20.266 16.672 1 81.88 125 ASP B C 1
ATOM 3609 O O . ASP B 1 125 ? 4.852 21.188 16.344 1 81.88 125 ASP B O 1
ATOM 3613 N N . LEU B 1 126 ? 5.453 19 16.297 1 92.38 126 LEU B N 1
ATOM 3614 C CA . LEU B 1 126 ? 4.211 18.641 15.617 1 92.38 126 LEU B CA 1
ATOM 3615 C C . LEU B 1 126 ? 3.182 18.109 16.609 1 92.38 126 LEU B C 1
ATOM 3617 O O . LEU B 1 126 ? 3.543 17.547 17.641 1 92.38 126 LEU B O 1
ATOM 3621 N N . GLU B 1 127 ? 1.937 18.438 16.312 1 94.81 127 GLU B N 1
ATOM 3622 C CA . GLU B 1 127 ? 0.853 17.891 17.125 1 94.81 127 GLU B CA 1
ATOM 3623 C C . GLU B 1 127 ? 0.698 16.391 16.875 1 94.81 127 GLU B C 1
ATOM 3625 O O . GLU B 1 127 ? 0.682 15.93 15.734 1 94.81 127 GLU B O 1
ATOM 3630 N N . PRO B 1 128 ? 0.548 15.594 17.969 1 96.06 128 PRO B N 1
ATOM 3631 C CA . PRO B 1 128 ? 0.472 14.133 17.859 1 96.06 128 PRO B CA 1
ATOM 3632 C C . PRO B 1 128 ? -0.68 13.672 16.969 1 96.06 128 PRO B C 1
ATOM 3634 O O . PRO B 1 128 ? -0.513 12.75 16.156 1 96.06 128 PRO B O 1
ATOM 3637 N N . LEU B 1 129 ? -1.824 14.266 17.094 1 96.44 129 LEU B N 1
ATOM 3638 C CA . LEU B 1 129 ? -2.975 13.836 16.297 1 96.44 129 LEU B CA 1
ATOM 3639 C C . LEU B 1 129 ? -2.734 14.086 14.812 1 96.44 129 LEU B C 1
ATOM 3641 O O . LEU B 1 129 ? -3.105 13.258 13.977 1 96.44 129 LEU B O 1
ATOM 3645 N N . ALA B 1 130 ? -2.184 15.242 14.469 1 97.31 130 ALA B N 1
ATOM 3646 C CA . ALA B 1 130 ? -1.847 15.547 13.086 1 97.31 130 ALA B CA 1
ATOM 3647 C C . ALA B 1 130 ? -0.83 14.547 12.539 1 97.31 130 ALA B C 1
ATOM 3649 O O . ALA B 1 130 ? -0.953 14.086 11.398 1 97.31 130 ALA B O 1
ATOM 3650 N N . PHE B 1 131 ? 0.102 14.227 13.367 1 97.69 131 PHE B N 1
ATOM 3651 C CA . PHE B 1 131 ? 1.115 13.266 12.961 1 97.69 131 PHE B CA 1
ATOM 3652 C C . PHE B 1 131 ? 0.498 11.883 12.758 1 97.69 131 PHE B C 1
ATOM 3654 O O . PHE B 1 131 ? 0.868 11.164 11.828 1 97.69 131 PHE B O 1
ATOM 3661 N N . SER B 1 132 ? -0.381 11.523 13.602 1 97.44 132 SER B N 1
ATOM 3662 C CA . SER B 1 132 ? -1.086 10.258 13.453 1 97.44 132 SER B CA 1
ATOM 3663 C C . SER B 1 132 ? -1.839 10.195 12.133 1 97.44 132 SER B C 1
ATOM 3665 O O . SER B 1 132 ? -1.866 9.148 11.477 1 97.44 132 SER B O 1
ATOM 3667 N N . ARG B 1 133 ? -2.461 11.305 11.734 1 97.94 133 ARG B N 1
ATOM 3668 C CA . ARG B 1 133 ? -3.15 11.359 10.445 1 97.94 133 ARG B CA 1
ATOM 3669 C C . ARG B 1 133 ? -2.168 11.188 9.289 1 97.94 133 ARG B C 1
ATOM 3671 O O . ARG B 1 133 ? -2.486 10.547 8.289 1 97.94 133 ARG B O 1
ATOM 3678 N N . LEU B 1 134 ? -1.043 11.812 9.461 1 98.44 134 LEU B N 1
ATOM 3679 C CA . LEU B 1 134 ? 0.009 11.648 8.461 1 98.44 134 LEU B CA 1
ATOM 3680 C C . LEU B 1 134 ? 0.407 10.18 8.32 1 98.44 134 LEU B C 1
ATOM 3682 O O . LEU B 1 134 ? 0.519 9.672 7.207 1 98.44 134 LEU B O 1
ATOM 3686 N N . MET B 1 135 ? 0.585 9.547 9.43 1 98.25 135 MET B N 1
ATOM 3687 C CA . MET B 1 135 ? 0.98 8.141 9.461 1 98.25 135 MET B CA 1
ATOM 3688 C C . MET B 1 135 ? -0.085 7.266 8.805 1 98.25 135 MET B C 1
ATOM 3690 O O . MET B 1 135 ? 0.238 6.32 8.086 1 98.25 135 MET B O 1
ATOM 3694 N N . GLU B 1 136 ? -1.292 7.574 9.102 1 98.31 136 GLU B N 1
ATOM 3695 C CA . GLU B 1 136 ? -2.402 6.852 8.484 1 98.31 136 GLU B CA 1
ATOM 3696 C C . GLU B 1 136 ? -2.342 6.934 6.961 1 98.31 136 GLU B C 1
ATOM 3698 O O . GLU B 1 136 ? -2.504 5.926 6.273 1 98.31 136 GLU B O 1
ATOM 3703 N N . PHE B 1 137 ? -2.107 8.078 6.473 1 98.75 137 PHE B N 1
ATOM 3704 C CA . PHE B 1 137 ? -2.049 8.281 5.027 1 98.75 137 PHE B CA 1
ATOM 3705 C C . PHE B 1 137 ? -0.847 7.562 4.43 1 98.75 137 PHE B C 1
ATOM 3707 O O . PHE B 1 137 ? -0.952 6.945 3.365 1 98.75 137 PHE B O 1
ATOM 3714 N N . LEU B 1 138 ? 0.253 7.707 5.059 1 98.69 138 LEU B N 1
ATOM 3715 C CA . LEU B 1 138 ? 1.468 7.098 4.527 1 98.69 138 LEU B CA 1
ATOM 3716 C C . LEU B 1 138 ? 1.34 5.582 4.48 1 98.69 138 LEU B C 1
ATOM 3718 O O . LEU B 1 138 ? 1.784 4.945 3.523 1 98.69 138 LEU B O 1
ATOM 3722 N N . HIS B 1 139 ? 0.718 4.98 5.457 1 98.56 139 HIS B N 1
ATOM 3723 C CA . HIS B 1 139 ? 0.602 3.529 5.523 1 98.56 139 HIS B CA 1
ATOM 3724 C C . HIS B 1 139 ? -0.534 3.027 4.641 1 98.56 139 HIS B C 1
ATOM 3726 O O . HIS B 1 139 ? -0.362 2.061 3.893 1 98.56 139 HIS B O 1
ATOM 3732 N N . GLY B 1 140 ? -1.604 3.607 4.703 1 98.12 140 GLY B N 1
ATOM 3733 C CA . GLY B 1 140 ? -2.799 3.037 4.102 1 98.12 140 GLY B CA 1
ATOM 3734 C C . GLY B 1 140 ? -3.264 3.787 2.869 1 98.12 140 GLY B C 1
ATOM 3735 O O . GLY B 1 140 ? -4.156 3.324 2.154 1 98.12 140 GLY B O 1
ATOM 3736 N N . GLY B 1 141 ? -2.729 5.035 2.639 1 98.25 141 GLY B N 1
ATOM 3737 C CA . GLY B 1 141 ? -3.084 5.797 1.451 1 98.25 141 GLY B CA 1
ATOM 3738 C C . GLY B 1 141 ? -4.301 6.676 1.65 1 98.25 141 GLY B C 1
ATOM 3739 O O . GLY B 1 141 ? -4.844 7.223 0.686 1 98.25 141 GLY B O 1
ATOM 3740 N N . SER B 1 142 ? -4.758 6.766 2.871 1 98.12 142 SER B N 1
ATOM 3741 C CA . SER B 1 142 ? -5.93 7.598 3.131 1 98.12 142 SER B CA 1
ATOM 3742 C C . SER B 1 142 ? -5.914 8.148 4.551 1 98.12 142 SER B C 1
ATOM 3744 O O . SER B 1 142 ? -5.234 7.605 5.426 1 98.12 142 SER B O 1
ATOM 3746 N N . CYS B 1 143 ? -6.605 9.25 4.727 1 97.81 143 CYS B N 1
ATOM 3747 C CA . CYS B 1 143 ? -6.812 9.805 6.059 1 97.81 143 CYS B CA 1
ATOM 3748 C C . CYS B 1 143 ? -7.973 10.797 6.059 1 97.81 143 CYS B C 1
ATOM 3750 O O . CYS B 1 143 ? -8.461 11.195 4.996 1 97.81 143 CYS B O 1
ATOM 3752 N N . ASP B 1 144 ? -8.422 11.094 7.199 1 97.38 144 ASP B N 1
ATOM 3753 C CA . ASP B 1 144 ? -9.492 12.078 7.359 1 97.38 144 ASP B CA 1
ATOM 3754 C C . ASP B 1 144 ? -8.922 13.477 7.547 1 97.38 144 ASP B C 1
ATOM 3756 O O . ASP B 1 144 ? -7.934 13.664 8.266 1 97.38 144 ASP B O 1
ATOM 3760 N N . LEU B 1 145 ? -9.508 14.43 6.836 1 97.81 145 LEU B N 1
ATOM 3761 C CA . LEU B 1 145 ? -9.188 15.844 7.004 1 97.81 145 LEU B CA 1
ATOM 3762 C C . LEU B 1 145 ? -10.25 16.547 7.836 1 97.81 145 LEU B C 1
ATOM 3764 O O . LEU B 1 145 ? -11.445 16.391 7.578 1 97.81 145 LEU B O 1
ATOM 3768 N N . ASP B 1 146 ? -9.883 17.172 8.828 1 96 146 ASP B N 1
ATOM 3769 C CA . ASP B 1 146 ? -10.781 17.953 9.672 1 96 146 ASP B CA 1
ATOM 3770 C C . ASP B 1 146 ? -10.109 19.234 10.156 1 96 146 ASP B C 1
ATOM 3772 O O . ASP B 1 146 ? -8.891 19.391 10.055 1 96 146 ASP B O 1
ATOM 3776 N N . ALA B 1 147 ? -10.883 20.141 10.648 1 93.38 147 ALA B N 1
ATOM 3777 C CA . ALA B 1 147 ? -10.383 21.469 11 1 93.38 147 ALA B CA 1
ATOM 3778 C C . ALA B 1 147 ? -9.398 21.406 12.164 1 93.38 147 ALA B C 1
ATOM 3780 O O . ALA B 1 147 ? -8.445 22.188 12.227 1 93.38 147 ALA B O 1
ATOM 3781 N N . ARG B 1 148 ? -9.562 20.484 13.008 1 93.62 148 ARG B N 1
ATOM 3782 C CA . ARG B 1 148 ? -8.758 20.375 14.219 1 93.62 148 ARG B CA 1
ATOM 3783 C C . ARG B 1 148 ? -7.324 19.984 13.898 1 93.62 148 ARG B C 1
ATOM 3785 O O . ARG B 1 148 ? -6.387 20.453 14.547 1 93.62 148 ARG B O 1
ATOM 3792 N N . THR B 1 149 ? -7.16 19.141 12.844 1 96.44 149 THR B N 1
ATOM 3793 C CA . THR B 1 149 ? -5.832 18.609 12.586 1 96.44 149 THR B CA 1
ATOM 3794 C C . THR B 1 149 ? -5.258 19.172 11.289 1 96.44 149 THR B C 1
ATOM 3796 O O . THR B 1 149 ? -4.066 19.016 11.016 1 96.44 149 THR B O 1
ATOM 3799 N N . ALA B 1 150 ? -6.02 19.906 10.57 1 97.75 150 ALA B N 1
ATOM 3800 C CA . ALA B 1 150 ? -5.656 20.25 9.203 1 97.75 150 ALA B CA 1
ATOM 3801 C C . ALA B 1 150 ? -4.41 21.141 9.172 1 97.75 150 ALA B C 1
ATOM 3803 O O . ALA B 1 150 ? -3.512 20.922 8.352 1 97.75 150 ALA B O 1
ATOM 3804 N N . VAL B 1 151 ? -4.305 22.109 10.047 1 97.75 151 VAL B N 1
ATOM 3805 C CA . VAL B 1 151 ? -3.16 23.016 10.023 1 97.75 151 VAL B CA 1
ATOM 3806 C C . VAL B 1 151 ? -1.895 22.266 10.43 1 97.75 151 VAL B C 1
ATOM 3808 O O . VAL B 1 151 ? -0.86 22.375 9.766 1 97.75 151 VAL B O 1
ATOM 3811 N N . GLY B 1 152 ? -1.985 21.484 11.516 1 97.62 152 GLY B N 1
ATOM 3812 C CA . GLY B 1 152 ? -0.862 20.641 11.914 1 97.62 152 GLY B CA 1
ATOM 3813 C C . GLY B 1 152 ? -0.455 19.641 10.844 1 97.62 152 GLY B C 1
ATOM 3814 O O . GLY B 1 152 ? 0.734 19.391 10.648 1 97.62 152 GLY B O 1
ATOM 3815 N N . LEU B 1 153 ? -1.417 19.109 10.164 1 98.31 153 LEU B N 1
ATOM 3816 C CA . LEU B 1 153 ? -1.154 18.172 9.086 1 98.31 153 LEU B CA 1
ATOM 3817 C C . LEU B 1 153 ? -0.447 18.859 7.922 1 98.31 153 LEU B C 1
ATOM 3819 O O . LEU B 1 153 ? 0.45 18.266 7.305 1 98.31 153 LEU B O 1
ATOM 3823 N N . LEU B 1 154 ? -0.863 20.109 7.609 1 98.19 154 LEU B N 1
ATOM 3824 C CA . LEU B 1 154 ? -0.179 20.891 6.574 1 98.19 154 LEU B CA 1
ATOM 3825 C C . LEU B 1 154 ? 1.29 21.094 6.93 1 98.19 154 LEU B C 1
ATOM 3827 O O . LEU B 1 154 ? 2.168 20.922 6.082 1 98.19 154 LEU B O 1
ATOM 3831 N N . ALA B 1 155 ? 1.551 21.406 8.18 1 96.94 155 ALA B N 1
ATOM 3832 C CA . ALA B 1 155 ? 2.924 21.562 8.648 1 96.94 155 ALA B CA 1
ATOM 3833 C C . ALA B 1 155 ? 3.707 20.266 8.508 1 96.94 155 ALA B C 1
ATOM 3835 O O . ALA B 1 155 ? 4.844 20.266 8.031 1 96.94 155 ALA B O 1
ATOM 3836 N N . ALA B 1 156 ? 3.094 19.172 8.867 1 97.38 156 ALA B N 1
ATOM 3837 C CA . ALA B 1 156 ? 3.742 17.875 8.805 1 97.38 156 ALA B CA 1
ATOM 3838 C C . ALA B 1 156 ? 4.055 17.484 7.359 1 97.38 156 ALA B C 1
ATOM 3840 O O . ALA B 1 156 ? 5.145 16.984 7.066 1 97.38 156 ALA B O 1
ATOM 3841 N N . THR B 1 157 ? 3.029 17.656 6.488 1 97.75 157 THR B N 1
ATOM 3842 C CA . THR B 1 157 ? 3.238 17.312 5.086 1 97.75 157 THR B CA 1
ATOM 3843 C C . THR B 1 157 ? 4.348 18.156 4.477 1 97.75 157 THR B C 1
ATOM 3845 O O . THR B 1 157 ? 5.082 17.688 3.604 1 97.75 157 THR B O 1
ATOM 3848 N N . ASP B 1 158 ? 4.449 19.391 4.918 1 95.38 158 ASP B N 1
ATOM 3849 C CA . ASP B 1 158 ? 5.531 20.266 4.465 1 95.38 158 ASP B CA 1
ATOM 3850 C C . ASP B 1 158 ? 6.887 19.766 4.957 1 95.38 158 ASP B C 1
ATOM 3852 O O . ASP B 1 158 ? 7.848 19.703 4.191 1 95.38 158 ASP B O 1
ATOM 3856 N N . TYR B 1 159 ? 6.965 19.391 6.172 1 94 159 TYR B N 1
ATOM 3857 C CA . TYR B 1 159 ? 8.203 18.922 6.781 1 94 159 TYR B CA 1
ATOM 3858 C C . TYR B 1 159 ? 8.664 17.609 6.145 1 94 159 TYR B C 1
ATOM 3860 O O . TYR B 1 159 ? 9.836 17.453 5.812 1 94 159 TYR B O 1
ATOM 3868 N N . PHE B 1 160 ? 7.773 16.703 5.898 1 96.31 160 PHE B N 1
ATOM 3869 C CA . PHE B 1 160 ? 8.141 15.367 5.438 1 96.31 160 PHE B CA 1
ATOM 3870 C C . PHE B 1 160 ? 8.023 15.273 3.92 1 96.31 160 PHE B C 1
ATOM 3872 O O . PHE B 1 160 ? 8.172 14.195 3.348 1 96.31 160 PHE B O 1
ATOM 3879 N N . ALA B 1 161 ? 7.719 16.312 3.244 1 96.12 161 ALA B N 1
ATOM 3880 C CA . ALA B 1 161 ? 7.703 16.438 1.79 1 96.12 161 ALA B CA 1
ATOM 3881 C C . ALA B 1 161 ? 6.715 15.461 1.166 1 96.12 161 ALA B C 1
ATOM 3883 O O . ALA B 1 161 ? 7.078 14.68 0.281 1 96.12 161 ALA B O 1
ATOM 3884 N N . ILE B 1 162 ? 5.473 15.531 1.602 1 97.88 162 ILE B N 1
ATOM 3885 C CA . ILE B 1 162 ? 4.406 14.695 1.057 1 97.88 162 ILE B CA 1
ATOM 3886 C C . ILE B 1 162 ? 3.479 15.547 0.191 1 97.88 162 ILE B C 1
ATOM 3888 O O . ILE B 1 162 ? 2.432 16 0.655 1 97.88 162 ILE B O 1
ATOM 3892 N N . ASP B 1 163 ? 3.717 15.586 -1.077 1 97 163 ASP B N 1
ATOM 3893 C CA . ASP B 1 163 ? 3.111 16.562 -1.977 1 97 163 ASP B CA 1
ATOM 3894 C C . ASP B 1 163 ? 1.623 16.281 -2.174 1 97 163 ASP B C 1
ATOM 3896 O O . ASP B 1 163 ? 0.803 17.203 -2.154 1 97 163 ASP B O 1
ATOM 3900 N N . ASP B 1 164 ? 1.294 15.023 -2.434 1 96.94 164 ASP B N 1
ATOM 3901 C CA . ASP B 1 164 ? -0.094 14.664 -2.715 1 96.94 164 ASP B CA 1
ATOM 3902 C C . ASP B 1 164 ? -1.004 15.047 -1.548 1 96.94 164 ASP B C 1
ATOM 3904 O O . ASP B 1 164 ? -2.029 15.703 -1.74 1 96.94 164 ASP B O 1
ATOM 3908 N N . LEU B 1 165 ? -0.657 14.672 -0.396 1 98.38 165 LEU B N 1
ATOM 3909 C CA . LEU B 1 165 ? -1.454 14.977 0.787 1 98.38 165 LEU B CA 1
ATOM 3910 C C . LEU B 1 165 ? -1.423 16.469 1.094 1 98.38 165 LEU B C 1
ATOM 3912 O O . LEU B 1 165 ? -2.426 17.031 1.529 1 98.38 165 LEU B O 1
ATOM 3916 N N . GLN B 1 166 ? -0.281 17.141 0.891 1 98.25 166 GLN B N 1
ATOM 3917 C CA . GLN B 1 166 ? -0.148 18.578 1.113 1 98.25 166 GLN B CA 1
ATOM 3918 C C . GLN B 1 166 ? -1.165 19.359 0.285 1 98.25 166 GLN B C 1
ATOM 3920 O O . GLN B 1 166 ? -1.832 20.25 0.799 1 98.25 166 GLN B O 1
ATOM 3925 N N . ALA B 1 167 ? -1.275 18.953 -0.948 1 97.88 167 ALA B N 1
ATOM 3926 C CA . ALA B 1 167 ? -2.217 19.609 -1.845 1 97.88 167 ALA B CA 1
ATOM 3927 C C . ALA B 1 167 ? -3.654 19.422 -1.368 1 97.88 167 ALA B C 1
ATOM 3929 O O . ALA B 1 167 ? -4.461 20.359 -1.42 1 97.88 167 ALA B O 1
ATOM 3930 N N . ALA B 1 168 ? -3.957 18.234 -0.915 1 97.94 168 ALA B N 1
ATOM 3931 C CA . ALA B 1 168 ? -5.305 17.938 -0.438 1 97.94 168 ALA B CA 1
ATOM 3932 C C . ALA B 1 168 ? -5.637 18.75 0.812 1 97.94 168 ALA B C 1
ATOM 3934 O O . ALA B 1 168 ? -6.742 19.281 0.944 1 97.94 168 ALA B O 1
ATOM 3935 N N . VAL B 1 169 ? -4.738 18.844 1.715 1 98.31 169 VAL B N 1
ATOM 3936 C CA . VAL B 1 169 ? -4.949 19.578 2.965 1 98.31 169 VAL B CA 1
ATOM 3937 C C . VAL B 1 169 ? -5.094 21.062 2.68 1 98.31 169 VAL B C 1
ATOM 3939 O O . VAL B 1 169 ? -5.945 21.734 3.264 1 98.31 169 VAL B O 1
ATOM 3942 N N . LEU B 1 170 ? -4.262 21.609 1.801 1 97.31 170 LEU B N 1
ATOM 3943 C CA . LEU B 1 170 ? -4.348 23.016 1.422 1 97.31 170 LEU B CA 1
ATOM 3944 C C . LEU B 1 170 ? -5.715 23.328 0.828 1 97.31 170 LEU B C 1
ATOM 3946 O O . LEU B 1 170 ? -6.328 24.344 1.184 1 97.31 170 LEU B O 1
ATOM 3950 N N . SER B 1 171 ? -6.125 22.469 -0.078 1 96.62 171 SER B N 1
ATOM 3951 C CA . SER B 1 171 ? -7.441 22.656 -0.679 1 96.62 171 SER B CA 1
ATOM 3952 C C . SER B 1 171 ? -8.539 22.625 0.376 1 96.62 171 SER B C 1
ATOM 3954 O O . SER B 1 171 ? -9.484 23.406 0.327 1 96.62 171 SER B O 1
ATOM 3956 N N . PHE B 1 172 ? -8.461 21.703 1.247 1 97.38 172 PHE B N 1
ATOM 3957 C CA . PHE B 1 172 ? -9.422 21.578 2.338 1 97.38 172 PHE B CA 1
ATOM 3958 C C . PHE B 1 172 ? -9.469 22.844 3.174 1 97.38 172 PHE B C 1
ATOM 3960 O O . PHE B 1 172 ? -10.547 23.375 3.453 1 97.38 172 PHE B O 1
ATOM 3967 N N . LEU B 1 173 ? -8.312 23.422 3.562 1 97 173 LEU B N 1
ATOM 3968 C CA . LEU B 1 173 ? -8.211 24.609 4.41 1 97 173 LEU B CA 1
ATOM 3969 C C . LEU B 1 173 ? -8.719 25.844 3.674 1 97 173 LEU B C 1
ATOM 3971 O O . LEU B 1 173 ? -9.383 26.688 4.27 1 97 173 LEU B O 1
ATOM 3975 N N . GLU B 1 174 ? -8.414 25.891 2.434 1 94.44 174 GLU B N 1
ATOM 3976 C CA . GLU B 1 174 ? -8.844 27.031 1.638 1 94.44 174 GLU B CA 1
ATOM 3977 C C . GLU B 1 174 ? -10.367 27.172 1.64 1 94.44 174 GLU B C 1
ATOM 3979 O O . GLU B 1 174 ? -10.898 28.281 1.662 1 94.44 174 GLU B O 1
ATOM 3984 N N . THR B 1 175 ? -11.008 26.031 1.63 1 93 175 THR B N 1
ATOM 3985 C CA . THR B 1 175 ? -12.469 26.062 1.602 1 93 175 THR B CA 1
ATOM 3986 C C . THR B 1 175 ? -13.031 26.359 2.988 1 93 175 THR B C 1
ATOM 3988 O O . THR B 1 175 ? -14.219 26.641 3.131 1 93 175 THR B O 1
ATOM 3991 N N . ARG B 1 176 ? -12.203 26.391 3.98 1 92.69 176 ARG B N 1
ATOM 3992 C CA . ARG B 1 176 ? -12.664 26.547 5.355 1 92.69 176 ARG B CA 1
ATOM 3993 C C . ARG B 1 176 ? -12.297 27.938 5.887 1 92.69 176 ARG B C 1
ATOM 3995 O O . ARG B 1 176 ? -12.531 28.234 7.059 1 92.69 176 ARG B O 1
ATOM 4002 N N . ILE B 1 177 ? -11.68 28.734 5.035 1 95.5 177 ILE B N 1
ATOM 4003 C CA . ILE B 1 177 ? -11.445 30.125 5.418 1 95.5 177 ILE B CA 1
ATOM 4004 C C . ILE B 1 177 ? -12.758 30.906 5.371 1 95.5 177 ILE B C 1
ATOM 4006 O O . ILE B 1 177 ? -13.172 31.375 4.309 1 95.5 177 ILE B O 1
ATOM 4010 N N . THR B 1 178 ? -13.414 31.031 6.473 1 95.38 178 THR B N 1
ATOM 4011 C CA . THR B 1 178 ? -14.68 31.734 6.68 1 95.38 178 THR B CA 1
ATOM 4012 C C . THR B 1 178 ? -14.57 32.688 7.859 1 95.38 178 THR B C 1
ATOM 4014 O O . THR B 1 178 ? -13.602 32.656 8.617 1 95.38 178 THR B O 1
ATOM 4017 N N . ILE B 1 179 ? -15.531 33.531 7.98 1 96.5 179 ILE B N 1
ATOM 4018 C CA . ILE B 1 179 ? -15.531 34.5 9.055 1 96.5 179 ILE B CA 1
ATOM 4019 C C . ILE B 1 179 ? -15.492 33.812 10.406 1 96.5 179 ILE B C 1
ATOM 4021 O O . ILE B 1 179 ? -14.719 34.188 11.289 1 96.5 179 ILE B O 1
ATOM 4025 N N . GLU B 1 180 ? -16.203 32.75 10.57 1 94.19 180 GLU B N 1
ATOM 4026 C CA . GLU B 1 180 ? -16.344 32.031 11.828 1 94.19 180 GLU B CA 1
ATOM 4027 C C . GLU B 1 180 ? -15.062 31.281 12.195 1 94.19 180 GLU B C 1
ATOM 4029 O O . GLU B 1 180 ? -14.75 31.109 13.375 1 94.19 180 GLU B O 1
ATOM 4034 N N . LEU B 1 181 ? -14.25 30.938 11.148 1 95.19 181 LEU B N 1
ATOM 4035 C CA . LEU B 1 181 ? -13.117 30.062 11.422 1 95.19 181 LEU B CA 1
ATOM 4036 C C . LEU B 1 181 ? -11.805 30.812 11.297 1 95.19 181 LEU B C 1
ATOM 4038 O O . LEU B 1 181 ? -10.742 30.297 11.664 1 95.19 181 LEU B O 1
ATOM 4042 N N . ALA B 1 182 ? -11.852 32 10.945 1 96.62 182 ALA B N 1
ATOM 4043 C CA . ALA B 1 182 ? -10.648 32.781 10.633 1 96.62 182 ALA B CA 1
ATOM 4044 C C . ALA B 1 182 ? -9.742 32.906 11.859 1 96.62 182 ALA B C 1
ATOM 4046 O O . ALA B 1 182 ? -8.547 32.625 11.781 1 96.62 182 ALA B O 1
ATOM 4047 N N . CYS B 1 183 ? -10.312 33.281 13 1 97.12 183 CYS B N 1
ATOM 4048 C CA . CYS B 1 183 ? -9.5 33.469 14.195 1 97.12 183 CYS B CA 1
ATOM 4049 C C . CYS B 1 183 ? -8.898 32.156 14.672 1 97.12 183 CYS B C 1
ATOM 4051 O O . CYS B 1 183 ? -7.742 32.094 15.102 1 97.12 183 CYS B O 1
ATOM 4053 N N . TYR B 1 184 ? -9.672 31.125 14.586 1 96.06 184 TYR B N 1
ATOM 4054 C CA . TYR B 1 184 ? -9.18 29.797 14.961 1 96.06 184 TYR B CA 1
ATOM 4055 C C . TYR B 1 184 ? -8 29.391 14.086 1 96.06 184 TYR B C 1
ATOM 4057 O O . TYR B 1 184 ? -6.965 28.953 14.602 1 96.06 184 TYR B O 1
ATOM 4065 N N . LEU B 1 185 ? -8.141 29.547 12.797 1 97.19 185 LEU B N 1
ATOM 4066 C CA . LEU B 1 185 ? -7.102 29.156 11.844 1 97.19 185 LEU B CA 1
ATOM 4067 C C . LEU B 1 185 ? -5.848 30 12.031 1 97.19 185 LEU B C 1
ATOM 4069 O O . LEU B 1 185 ? -4.727 29.5 11.922 1 97.19 185 LEU B O 1
ATOM 4073 N N . LEU B 1 186 ? -6.043 31.266 12.336 1 97.5 186 LEU B N 1
ATOM 4074 C CA . LEU B 1 186 ? -4.91 32.156 12.602 1 97.5 186 LEU B CA 1
ATOM 4075 C C . LEU B 1 186 ? -4.133 31.688 13.828 1 97.5 186 LEU B C 1
ATOM 4077 O O . LEU B 1 186 ? -2.904 31.609 13.797 1 97.5 186 LEU B O 1
ATOM 4081 N N . SER B 1 187 ? -4.871 31.344 14.852 1 97 187 SER B N 1
ATOM 4082 C CA . SER B 1 187 ? -4.242 30.875 16.078 1 97 187 SER B CA 1
ATOM 4083 C C . SER B 1 187 ? -3.486 29.562 15.859 1 97 187 SER B C 1
ATOM 4085 O O . SER B 1 187 ? -2.365 29.406 16.344 1 97 187 SER B O 1
ATOM 4087 N N . GLU B 1 188 ? -4.055 28.641 15.141 1 96.06 188 GLU B N 1
ATOM 4088 C CA . GLU B 1 188 ? -3.422 27.359 14.852 1 96.06 188 GLU B CA 1
ATOM 4089 C C . GLU B 1 188 ? -2.189 27.531 13.969 1 96.06 188 GLU B C 1
ATOM 4091 O O . GLU B 1 188 ? -1.158 26.906 14.203 1 96.06 188 GLU B O 1
ATOM 4096 N N . ALA B 1 189 ? -2.303 28.375 12.93 1 96.62 189 ALA B N 1
ATOM 4097 C CA . ALA B 1 189 ? -1.209 28.594 11.984 1 96.62 189 ALA B CA 1
ATOM 4098 C C . ALA B 1 189 ? -0.006 29.234 12.672 1 96.62 189 ALA B C 1
ATOM 4100 O O . ALA B 1 189 ? 1.142 28.938 12.328 1 96.62 189 ALA B O 1
ATOM 4101 N N . GLU B 1 190 ? -0.288 30.062 13.633 1 95.69 190 GLU B N 1
ATOM 4102 C CA . GLU B 1 190 ? 0.779 30.75 14.359 1 95.69 190 GLU B CA 1
ATOM 4103 C C . GLU B 1 190 ? 1.735 29.75 15.008 1 95.69 190 GLU B C 1
ATOM 4105 O O . GLU B 1 190 ? 2.941 30 15.078 1 95.69 190 GLU B O 1
ATOM 4110 N N . LYS B 1 191 ? 1.226 28.609 15.438 1 93.94 191 LYS B N 1
ATOM 4111 C CA . LYS B 1 191 ? 2.014 27.594 16.125 1 93.94 191 LYS B CA 1
ATOM 4112 C C . LYS B 1 191 ? 3.066 27 15.188 1 93.94 191 LYS B C 1
ATOM 4114 O O . LYS B 1 191 ? 4.055 26.422 15.648 1 93.94 191 LYS B O 1
ATOM 4119 N N . TYR B 1 192 ? 2.791 27.156 13.891 1 94.62 192 TYR B N 1
ATOM 4120 C CA . TYR B 1 192 ? 3.652 26.5 12.914 1 94.62 192 TYR B CA 1
ATOM 4121 C C . TYR B 1 192 ? 4.23 27.5 11.922 1 94.62 192 TYR B C 1
ATOM 4123 O O . TYR B 1 192 ? 4.418 27.188 10.75 1 94.62 192 TYR B O 1
ATOM 4131 N N . ILE B 1 193 ? 4.48 28.656 12.336 1 92.62 193 ILE B N 1
ATOM 4132 C CA . ILE B 1 193 ? 4.84 29.781 11.469 1 92.62 193 ILE B CA 1
ATOM 4133 C C . ILE B 1 193 ? 6.199 29.516 10.82 1 92.62 193 ILE B C 1
ATOM 4135 O O . ILE B 1 193 ? 6.535 30.109 9.797 1 92.62 193 ILE B O 1
ATOM 4139 N N . GLN B 1 194 ? 6.996 28.578 11.344 1 90.69 194 GLN B N 1
ATOM 4140 C CA . GLN B 1 194 ? 8.328 28.281 10.82 1 90.69 194 GLN B CA 1
ATOM 4141 C C . GLN B 1 194 ? 8.242 27.562 9.477 1 90.69 194 GLN B C 1
ATOM 4143 O O . GLN B 1 194 ? 9.227 27.5 8.734 1 90.69 194 GLN B O 1
ATOM 4148 N N . PHE B 1 195 ? 7.113 27.016 9.141 1 91.94 195 PHE B N 1
ATOM 4149 C CA . PHE B 1 195 ? 6.961 26.25 7.906 1 91.94 195 PHE B CA 1
ATOM 4150 C C . PHE B 1 195 ? 6.484 27.141 6.773 1 91.94 195 PHE B C 1
ATOM 4152 O O . PHE B 1 195 ? 5.605 27.984 6.969 1 91.94 195 PHE B O 1
ATOM 4159 N N . LYS B 1 196 ? 6.992 26.969 5.602 1 93.19 196 LYS B N 1
ATOM 4160 C CA . LYS B 1 196 ? 6.754 27.828 4.445 1 93.19 196 LYS B CA 1
ATOM 4161 C C . LYS B 1 196 ? 5.281 27.828 4.055 1 93.19 196 LYS B C 1
ATOM 4163 O O . LYS B 1 196 ? 4.703 28.891 3.809 1 93.19 196 LYS B O 1
ATOM 4168 N N . LYS B 1 197 ? 4.707 26.641 3.984 1 94.56 197 LYS B N 1
ATOM 4169 C CA . LYS B 1 197 ? 3.32 26.547 3.539 1 94.56 197 LYS B CA 1
ATOM 4170 C C . LYS B 1 197 ? 2.371 27.172 4.559 1 94.56 197 LYS B C 1
ATOM 4172 O O . LYS B 1 197 ? 1.306 27.672 4.199 1 94.56 197 LYS B O 1
ATOM 4177 N N . ILE B 1 198 ? 2.787 27.156 5.738 1 96.19 198 ILE B N 1
ATOM 4178 C CA . ILE B 1 198 ? 1.976 27.781 6.785 1 96.19 198 ILE B CA 1
ATOM 4179 C C . ILE B 1 198 ? 2.039 29.297 6.668 1 96.19 198 ILE B C 1
ATOM 4181 O O . ILE B 1 198 ? 1.031 29.984 6.855 1 96.19 198 ILE B O 1
ATOM 4185 N N . LYS B 1 199 ? 3.193 29.828 6.383 1 95.31 199 LYS B N 1
ATOM 4186 C CA . LYS B 1 199 ? 3.336 31.266 6.168 1 95.31 199 LYS B CA 1
ATOM 4187 C C . LYS B 1 199 ? 2.408 31.75 5.059 1 95.31 199 LYS B C 1
ATOM 4189 O O . LYS B 1 199 ? 1.773 32.812 5.188 1 95.31 199 LYS B O 1
ATOM 4194 N N . ALA B 1 200 ? 2.371 30.969 4.066 1 95.56 200 ALA B N 1
ATOM 4195 C CA . ALA B 1 200 ? 1.483 31.312 2.957 1 95.56 200 ALA B CA 1
ATOM 4196 C C . ALA B 1 200 ? 0.023 31.297 3.4 1 95.56 200 ALA B C 1
ATOM 4198 O O . ALA B 1 200 ? -0.758 32.156 3.016 1 95.56 200 ALA B O 1
ATOM 4199 N N . LEU B 1 201 ? -0.33 30.312 4.152 1 96.19 201 LEU B N 1
ATOM 4200 C CA . LEU B 1 201 ? -1.685 30.219 4.684 1 96.19 201 LEU B CA 1
ATOM 4201 C C . LEU B 1 201 ? -1.998 31.406 5.59 1 96.19 201 LEU B C 1
ATOM 4203 O O . LEU B 1 201 ? -3.09 31.969 5.523 1 96.19 201 LEU B O 1
ATOM 4207 N N . LEU B 1 202 ? -1.044 31.75 6.398 1 96 202 LEU B N 1
ATOM 4208 C CA . LEU B 1 202 ? -1.204 32.875 7.309 1 96 202 LEU B CA 1
ATOM 4209 C C . LEU B 1 202 ? -1.438 34.188 6.535 1 96 202 LEU B C 1
ATOM 4211 O O . LEU B 1 202 ? -2.289 34.969 6.91 1 96 202 LEU B O 1
ATOM 4215 N N . SER B 1 203 ? -0.679 34.375 5.543 1 94.69 203 SER B N 1
ATOM 4216 C CA . SER B 1 203 ? -0.836 35.531 4.711 1 94.69 203 SER B CA 1
ATOM 4217 C C . SER B 1 203 ? -2.242 35.625 4.125 1 94.69 203 SER B C 1
ATOM 4219 O O . SER B 1 203 ? -2.865 36.688 4.141 1 94.69 203 SER B O 1
ATOM 4221 N N . ARG B 1 204 ? -2.697 34.562 3.648 1 96.12 204 ARG B N 1
ATOM 4222 C CA . ARG B 1 204 ? -4.043 34.531 3.09 1 96.12 204 ARG B CA 1
ATOM 4223 C C . ARG B 1 204 ? -5.09 34.812 4.164 1 96.12 204 ARG B C 1
ATOM 4225 O O . ARG B 1 204 ? -6.07 35.5 3.914 1 96.12 204 ARG B O 1
ATOM 4232 N N . LEU B 1 205 ? -4.914 34.25 5.258 1 97 205 LEU B N 1
ATOM 4233 C CA . LEU B 1 205 ? -5.828 34.438 6.375 1 97 205 LEU B CA 1
ATOM 4234 C C . LEU B 1 205 ? -5.848 35.906 6.801 1 97 205 LEU B C 1
ATOM 4236 O O . LEU B 1 205 ? -6.914 36.438 7.102 1 97 205 LEU B O 1
ATOM 4240 N N . LEU B 1 206 ? -4.703 36.5 6.848 1 95.81 206 LEU B N 1
ATOM 4241 C CA . LEU B 1 206 ? -4.613 37.906 7.223 1 95.81 206 LEU B CA 1
ATOM 4242 C C . LEU B 1 206 ? -5.316 38.781 6.199 1 95.81 206 LEU B C 1
ATOM 4244 O O . LEU B 1 206 ? -6.023 39.75 6.566 1 95.81 206 LEU B O 1
ATOM 4248 N N . GLU B 1 207 ? -5.137 38.469 4.973 1 95.44 207 GLU B N 1
ATOM 4249 C CA . GLU B 1 207 ? -5.832 39.188 3.914 1 95.44 207 GLU B CA 1
ATOM 4250 C C . GLU B 1 207 ? -7.344 39.031 4.039 1 95.44 207 GLU B C 1
ATOM 4252 O O . GLU B 1 207 ? -8.086 40 3.914 1 95.44 207 GLU B O 1
ATOM 4257 N N . PHE B 1 208 ? -7.793 37.875 4.227 1 97 208 PHE B N 1
ATOM 4258 C CA . PHE B 1 208 ? -9.219 37.594 4.391 1 97 208 PHE B CA 1
ATOM 4259 C C . PHE B 1 208 ? -9.773 38.375 5.586 1 97 208 PHE B C 1
ATOM 4261 O O . PHE B 1 208 ? -10.859 38.938 5.508 1 97 208 PHE B O 1
ATOM 4268 N N . THR B 1 209 ? -9.047 38.344 6.652 1 96.56 209 THR B N 1
ATOM 4269 C CA . THR B 1 209 ? -9.461 39.031 7.871 1 96.56 209 THR B CA 1
ATOM 4270 C C . THR B 1 209 ? -9.555 40.531 7.633 1 96.56 209 THR B C 1
ATOM 4272 O O . THR B 1 209 ? -10.477 41.188 8.117 1 96.56 209 THR B O 1
ATOM 4275 N N . ALA B 1 210 ? -8.57 41.062 6.922 1 94.31 210 ALA B N 1
ATOM 4276 C CA . ALA B 1 210 ? -8.594 42.5 6.598 1 94.31 210 ALA B CA 1
ATOM 4277 C C . ALA B 1 210 ? -9.828 42.844 5.789 1 94.31 210 ALA B C 1
ATOM 4279 O O . ALA B 1 210 ? -10.461 43.875 6.035 1 94.31 210 ALA B O 1
ATOM 4280 N N . LYS B 1 211 ? -10.164 42 4.871 1 95.12 211 LYS B N 1
ATOM 4281 C CA . LYS B 1 211 ? -11.312 42.25 4 1 95.12 211 LYS B CA 1
ATOM 4282 C C . LYS B 1 211 ? -12.617 42.125 4.777 1 95.12 211 LYS B C 1
ATOM 4284 O O . LYS B 1 211 ? -13.602 42.812 4.445 1 95.12 211 LYS B O 1
ATOM 4289 N N . ASN B 1 212 ? -12.648 41.312 5.773 1 96.62 212 ASN B N 1
ATOM 4290 C CA . ASN B 1 212 ? -13.852 41.094 6.57 1 96.62 212 ASN B CA 1
ATOM 4291 C C . ASN B 1 212 ? -13.68 41.594 8 1 96.62 212 ASN B C 1
ATOM 4293 O O . ASN B 1 212 ? -14.195 41 8.938 1 96.62 212 ASN B O 1
ATOM 4297 N N . ALA B 1 213 ? -12.961 42.656 8.172 1 95.44 213 ALA B N 1
ATOM 4298 C CA . ALA B 1 213 ? -12.508 43.156 9.469 1 95.44 213 ALA B CA 1
ATOM 4299 C C . ALA B 1 213 ? -13.688 43.5 10.367 1 95.44 213 ALA B C 1
ATOM 4301 O O . ALA B 1 213 ? -13.703 43.156 11.555 1 95.44 213 ALA B O 1
ATOM 4302 N N . CYS B 1 214 ? -14.703 44.094 9.875 1 93.06 214 CYS B N 1
ATOM 4303 C CA . CYS B 1 214 ? -15.836 44.562 10.664 1 93.06 214 CYS B CA 1
ATOM 4304 C C . CYS B 1 214 ? -16.5 43.438 11.406 1 93.06 214 CYS B C 1
ATOM 4306 O O . CYS B 1 214 ? -16.859 43.562 12.578 1 93.06 214 CYS B O 1
ATOM 4308 N N . GLU B 1 215 ? -16.641 42.375 10.734 1 96 215 GLU B N 1
ATOM 4309 C CA . GLU B 1 215 ? -17.297 41.219 11.328 1 96 215 GLU B CA 1
ATOM 4310 C C . GLU B 1 215 ? -16.359 40.438 12.234 1 96 215 GLU B C 1
ATOM 4312 O O . GLU B 1 215 ? -16.719 40.062 13.352 1 96 215 GLU B O 1
ATOM 4317 N N . ILE B 1 216 ? -15.102 40.25 11.836 1 97 216 ILE B N 1
ATOM 4318 C CA . ILE B 1 216 ? -14.156 39.375 12.516 1 97 216 ILE B CA 1
ATOM 4319 C C . ILE B 1 216 ? -13.695 40 13.82 1 97 216 ILE B C 1
ATOM 4321 O O . ILE B 1 216 ? -13.547 39.312 14.836 1 97 216 ILE B O 1
ATOM 4325 N N . LEU B 1 217 ? -13.555 41.312 13.891 1 95.62 217 LEU B N 1
ATOM 4326 C CA . LEU B 1 217 ? -13.078 42.031 15.07 1 95.62 217 LEU B CA 1
ATOM 4327 C C . LEU B 1 217 ? -14.086 41.938 16.203 1 95.62 217 LEU B C 1
ATOM 4329 O O . LEU B 1 217 ? -13.727 42.062 17.375 1 95.62 217 LEU B O 1
ATOM 4333 N N . ARG B 1 218 ? -15.297 41.688 15.875 1 94.38 218 ARG B N 1
ATOM 4334 C CA . ARG B 1 218 ? -16.359 41.688 16.875 1 94.38 218 ARG B CA 1
ATOM 4335 C C . ARG B 1 218 ? -16.578 40.281 17.438 1 94.38 218 ARG B C 1
ATOM 4337 O O . ARG B 1 218 ? -17.312 40.125 18.406 1 94.38 218 ARG B O 1
ATOM 4344 N N . LEU B 1 219 ? -15.945 39.344 16.844 1 95.12 219 LEU B N 1
ATOM 4345 C CA . LEU B 1 219 ? -16.094 37.969 17.312 1 95.12 219 LEU B CA 1
ATOM 4346 C C . LEU B 1 219 ? -15.328 37.75 18.609 1 95.12 219 LEU B C 1
ATOM 4348 O O . LEU B 1 219 ? -14.219 38.281 18.781 1 95.12 219 LEU B O 1
ATOM 4352 N N . PRO B 1 220 ? -15.906 37 19.578 1 95.81 220 PRO B N 1
ATOM 4353 C CA . PRO B 1 220 ? -15.188 36.656 20.797 1 95.81 220 PRO B CA 1
ATOM 4354 C C . PRO B 1 220 ? -13.875 35.938 20.531 1 95.81 220 PRO B C 1
ATOM 4356 O O . PRO B 1 220 ? -12.906 36.062 21.281 1 95.81 220 PRO B O 1
ATOM 4359 N N . ALA B 1 221 ? -13.867 35.219 19.406 1 96.56 221 ALA B N 1
ATOM 4360 C CA . ALA B 1 221 ? -12.68 34.438 19.047 1 96.56 221 ALA B CA 1
ATOM 4361 C C . ALA B 1 221 ? -11.492 35.375 18.766 1 96.56 221 ALA B C 1
ATOM 4363 O O . ALA B 1 221 ? -10.344 34.969 18.953 1 96.56 221 ALA B O 1
ATOM 4364 N N . PHE B 1 222 ? -11.719 36.562 18.391 1 97.56 222 PHE B N 1
ATOM 4365 C CA . PHE B 1 222 ? -10.656 37.531 18.125 1 97.56 222 PHE B CA 1
ATOM 4366 C C . PHE B 1 222 ? -9.859 37.812 19.406 1 97.56 222 PHE B C 1
ATOM 4368 O O . PHE B 1 222 ? -8.641 37.969 19.359 1 97.56 222 PHE B O 1
ATOM 4375 N N . CYS B 1 223 ? -10.516 37.688 20.547 1 97 223 CYS B N 1
ATOM 4376 C CA . CYS B 1 223 ? -9.914 38.031 21.828 1 97 223 CYS B CA 1
ATOM 4377 C C . CYS B 1 223 ? -9.016 36.906 22.328 1 97 223 CYS B C 1
ATOM 4379 O O . CYS B 1 223 ? -8.242 37.094 23.266 1 97 223 CYS B O 1
ATOM 4381 N N . SER B 1 224 ? -9.055 35.812 21.641 1 95.81 224 SER B N 1
ATOM 4382 C CA . SER B 1 224 ? -8.234 34.688 22.047 1 95.81 224 SER B CA 1
ATOM 4383 C C . SER B 1 224 ? -6.934 34.625 21.266 1 95.81 224 SER B C 1
ATOM 4385 O O . SER B 1 224 ? -6.059 33.812 21.562 1 95.81 224 SER B O 1
ATOM 4387 N N . LEU B 1 225 ? -6.797 35.5 20.312 1 97.38 225 LEU B N 1
ATOM 4388 C CA . LEU B 1 225 ? -5.59 35.531 19.484 1 97.38 225 LEU B CA 1
ATOM 4389 C C . LEU B 1 225 ? -4.402 36.062 20.297 1 97.38 225 LEU B C 1
ATOM 4391 O O . LEU B 1 225 ? -4.59 36.75 21.312 1 97.38 225 LEU B O 1
ATOM 4395 N N . SER B 1 226 ? -3.248 35.719 19.844 1 96.44 226 SER B N 1
ATOM 4396 C CA . SER B 1 226 ? -2.039 36.219 20.484 1 96.44 226 SER B CA 1
ATOM 4397 C C . SER B 1 226 ? -1.843 37.719 20.156 1 96.44 226 SER B C 1
ATOM 4399 O O . SER B 1 226 ? -2.377 38.219 19.172 1 96.44 226 SER B O 1
ATOM 4401 N N . ARG B 1 227 ? -1.112 38.312 21.016 1 95.94 227 ARG B N 1
ATOM 4402 C CA . ARG B 1 227 ? -0.832 39.75 20.828 1 95.94 227 ARG B CA 1
ATOM 4403 C C . ARG B 1 227 ? -0.17 40 19.469 1 95.94 227 ARG B C 1
ATOM 4405 O O . ARG B 1 227 ? -0.478 40.969 18.797 1 95.94 227 ARG B O 1
ATOM 4412 N N . SER B 1 228 ? 0.729 39.125 19.141 1 94.88 228 SER B N 1
ATOM 4413 C CA . SER B 1 228 ? 1.474 39.25 17.891 1 94.88 228 SER B CA 1
ATOM 4414 C C . SER B 1 228 ? 0.545 39.188 16.688 1 94.88 228 SER B C 1
ATOM 4416 O O . SER B 1 228 ? 0.689 39.969 15.75 1 94.88 228 SER B O 1
ATOM 4418 N N . VAL B 1 229 ? -0.414 38.344 16.703 1 95.81 229 VAL B N 1
ATOM 4419 C CA . VAL B 1 229 ? -1.338 38.188 15.578 1 95.81 229 VAL B CA 1
ATOM 4420 C C . VAL B 1 229 ? -2.279 39.375 15.523 1 95.81 229 VAL B C 1
ATOM 4422 O O . VAL B 1 229 ? -2.564 39.906 14.438 1 95.81 229 VAL B O 1
ATOM 4425 N N . VAL B 1 230 ? -2.777 39.781 16.656 1 96.56 230 VAL B N 1
ATOM 4426 C CA . VAL B 1 230 ? -3.652 40.969 16.719 1 96.56 230 VAL B CA 1
ATOM 4427 C C . VAL B 1 230 ? -2.926 42.188 16.156 1 96.56 230 VAL B C 1
ATOM 4429 O O . VAL B 1 230 ? -3.504 42.969 15.398 1 96.56 230 VAL B O 1
ATOM 4432 N N . ARG B 1 231 ? -1.736 42.344 16.594 1 95.44 231 ARG B N 1
ATOM 4433 C CA . ARG B 1 231 ? -0.938 43.469 16.094 1 95.44 231 ARG B CA 1
ATOM 4434 C C . ARG B 1 231 ? -0.822 43.406 14.578 1 95.44 231 ARG B C 1
ATOM 4436 O O . ARG B 1 231 ? -0.966 44.438 13.906 1 95.44 231 ARG B O 1
ATOM 4443 N N . LEU B 1 232 ? -0.59 42.312 14.031 1 93.38 232 LEU B N 1
ATOM 4444 C CA . LEU B 1 232 ? -0.451 42.125 12.586 1 93.38 232 LEU B CA 1
ATOM 4445 C C . LEU B 1 232 ? -1.747 42.5 11.875 1 93.38 232 LEU B C 1
ATOM 4447 O O . LEU B 1 232 ? -1.72 43.062 10.781 1 93.38 232 LEU B O 1
ATOM 4451 N N . ILE B 1 233 ? -2.816 42.062 12.438 1 95.06 233 ILE B N 1
ATOM 4452 C CA . ILE B 1 233 ? -4.117 42.344 11.844 1 95.06 233 ILE B CA 1
ATOM 4453 C C . ILE B 1 233 ? -4.375 43.844 11.852 1 95.06 233 ILE B C 1
ATOM 4455 O O . ILE B 1 233 ? -4.738 44.438 10.828 1 95.06 233 ILE B O 1
ATOM 4459 N N . LEU B 1 234 ? -4.148 44.5 12.953 1 94.19 234 LEU B N 1
ATOM 4460 C CA . LEU B 1 234 ? -4.492 45.906 13.141 1 94.19 234 LEU B CA 1
ATOM 4461 C C . LEU B 1 234 ? -3.521 46.812 12.383 1 94.19 234 LEU B C 1
ATOM 4463 O O . LEU B 1 234 ? -3.857 47.938 12.047 1 94.19 234 LEU B O 1
ATOM 4467 N N . SER B 1 235 ? -2.375 46.375 12.109 1 91.81 235 SER B N 1
ATOM 4468 C CA . SER B 1 235 ? -1.348 47.156 11.453 1 91.81 235 SER B CA 1
ATOM 4469 C C . SER B 1 235 ? -1.518 47.156 9.938 1 91.81 235 SER B C 1
ATOM 4471 O O . SER B 1 235 ? -0.819 47.875 9.227 1 91.81 235 SER B O 1
ATOM 4473 N N . ARG B 1 236 ? -2.367 46.406 9.5 1 89.06 236 ARG B N 1
ATOM 4474 C CA . ARG B 1 236 ? -2.531 46.281 8.062 1 89.06 236 ARG B CA 1
ATOM 4475 C C . ARG B 1 236 ? -3.125 47.531 7.465 1 89.06 236 ARG B C 1
ATOM 4477 O O . ARG B 1 236 ? -4.004 48.156 8.062 1 89.06 236 ARG B O 1
ATOM 4484 N N . GLY B 1 237 ? -2.6 47.938 6.301 1 82 237 GLY B N 1
ATOM 4485 C CA . GLY B 1 237 ? -3.045 49.125 5.613 1 82 237 GLY B CA 1
ATOM 4486 C C . GLY B 1 237 ? -4.363 48.969 4.891 1 82 237 GLY B C 1
ATOM 4487 O O . GLY B 1 237 ? -5.062 49.938 4.605 1 82 237 GLY B O 1
ATOM 4488 N N . ASP B 1 238 ? -4.641 47.75 4.453 1 82.81 238 ASP B N 1
ATOM 4489 C CA . ASP B 1 238 ? -5.852 47.469 3.691 1 82.81 238 ASP B CA 1
ATOM 4490 C C . ASP B 1 238 ? -6.973 46.969 4.609 1 82.81 238 ASP B C 1
ATOM 4492 O O . ASP B 1 238 ? -7.883 46.281 4.176 1 82.81 238 ASP B O 1
ATOM 4496 N N . PHE B 1 239 ? -6.965 47.469 5.781 1 82.81 239 PHE B N 1
ATOM 4497 C CA . PHE B 1 239 ? -7.914 47.062 6.809 1 82.81 239 PHE B CA 1
ATOM 4498 C C . PHE B 1 239 ? -9.258 47.75 6.605 1 82.81 239 PHE B C 1
ATOM 4500 O O . PHE B 1 239 ? -9.344 48.969 6.586 1 82.81 239 PHE B O 1
ATOM 4507 N N . ASN B 1 240 ? -10.234 46.938 6.383 1 86.06 240 ASN B N 1
ATOM 4508 C CA . ASN B 1 240 ? -11.57 47.438 6.086 1 86.06 240 ASN B CA 1
ATOM 4509 C C . ASN B 1 240 ? -12.383 47.656 7.359 1 86.06 240 ASN B C 1
ATOM 4511 O O . ASN B 1 240 ? -13.445 47.062 7.539 1 86.06 240 ASN B O 1
ATOM 4515 N N . ALA B 1 241 ? -12.023 48.406 8.266 1 91.25 241 ALA B N 1
ATOM 4516 C CA . ALA B 1 241 ? -12.703 48.844 9.492 1 91.25 241 ALA B CA 1
ATOM 4517 C C . ALA B 1 241 ? -12.258 50.219 9.914 1 91.25 241 ALA B C 1
ATOM 4519 O O . ALA B 1 241 ? -11.172 50.688 9.547 1 91.25 241 ALA B O 1
ATOM 4520 N N . SER B 1 242 ? -13.102 50.938 10.617 1 93.38 242 SER B N 1
ATOM 4521 C CA . SER B 1 242 ? -12.758 52.281 11.117 1 93.38 242 SER B CA 1
ATOM 4522 C C . SER B 1 242 ? -11.688 52.188 12.195 1 93.38 242 SER B C 1
ATOM 4524 O O . SER B 1 242 ? -11.523 51.156 12.836 1 93.38 242 SER B O 1
ATOM 4526 N N . GLU B 1 243 ? -10.938 53.281 12.32 1 94.38 243 GLU B N 1
ATOM 4527 C CA . GLU B 1 243 ? -9.914 53.344 13.359 1 94.38 243 GLU B CA 1
ATOM 4528 C C . GLU B 1 243 ? -10.539 53.219 14.75 1 94.38 243 GLU B C 1
ATOM 4530 O O . GLU B 1 243 ? -9.922 52.656 15.664 1 94.38 243 GLU B O 1
ATOM 4535 N N . TRP B 1 244 ? -11.734 53.688 14.797 1 94.69 244 TRP B N 1
ATOM 4536 C CA . TRP B 1 244 ? -12.461 53.531 16.047 1 94.69 244 TRP B CA 1
ATOM 4537 C C . TRP B 1 244 ? -12.766 52.062 16.328 1 94.69 244 TRP B C 1
ATOM 4539 O O . TRP B 1 244 ? -12.617 51.594 17.469 1 94.69 244 TRP B O 1
ATOM 4549 N N . ASP B 1 245 ? -13.203 51.312 15.305 1 94.75 245 ASP B N 1
ATOM 4550 C CA . ASP B 1 245 ? -13.484 49.906 15.445 1 94.75 245 ASP B CA 1
ATOM 4551 C C . ASP B 1 245 ? -12.219 49.125 15.797 1 94.75 245 ASP B C 1
ATOM 4553 O O . ASP B 1 245 ? -12.266 48.156 16.578 1 94.75 245 ASP B O 1
ATOM 4557 N N . LYS B 1 246 ? -11.078 49.562 15.227 1 95.56 246 LYS B N 1
ATOM 4558 C CA . LYS B 1 246 ? -9.797 48.969 15.578 1 95.56 246 LYS B CA 1
ATOM 4559 C C . LYS B 1 246 ? -9.508 49.125 17.078 1 95.56 246 LYS B C 1
ATOM 4561 O O . LYS B 1 246 ? -9.117 48.156 17.734 1 95.56 246 LYS B O 1
ATOM 4566 N N . PHE B 1 247 ? -9.734 50.312 17.516 1 96.19 247 PHE B N 1
ATOM 4567 C CA . PHE B 1 247 ? -9.453 50.594 18.922 1 96.19 247 PHE B CA 1
ATOM 4568 C C . PHE B 1 247 ? -10.359 49.781 19.828 1 96.19 247 PHE B C 1
ATOM 4570 O O . PHE B 1 247 ? -9.898 49.219 20.828 1 96.19 247 PHE B O 1
ATOM 4577 N N . LYS B 1 248 ? -11.617 49.719 19.516 1 95.88 248 LYS B N 1
ATOM 4578 C CA . LYS B 1 248 ? -12.562 48.938 20.312 1 95.88 248 LYS B CA 1
ATOM 4579 C C . LYS B 1 248 ? -12.156 47.469 20.375 1 95.88 248 LYS B C 1
ATOM 4581 O O . LYS B 1 248 ? -12.219 46.844 21.438 1 95.88 248 LYS B O 1
ATOM 4586 N N . ALA B 1 249 ? -11.789 46.969 19.219 1 96.56 249 ALA B N 1
ATOM 4587 C CA . ALA B 1 249 ? -11.352 45.594 19.156 1 96.56 249 ALA B CA 1
ATOM 4588 C C . ALA B 1 249 ? -10.102 45.375 20 1 96.56 249 ALA B C 1
ATOM 4590 O O . ALA B 1 249 ? -9.992 44.375 20.719 1 96.56 249 ALA B O 1
ATOM 4591 N N . ALA B 1 250 ? -9.117 46.281 19.891 1 97.25 250 ALA B N 1
ATOM 4592 C CA . ALA B 1 250 ? -7.895 46.188 20.688 1 97.25 250 ALA B CA 1
ATOM 4593 C C . ALA B 1 250 ? -8.219 46.219 22.172 1 97.25 250 ALA B C 1
ATOM 4595 O O . ALA B 1 250 ? -7.629 45.469 22.969 1 97.25 250 ALA B O 1
ATOM 4596 N N . GLN B 1 251 ? -9.094 47.094 22.5 1 96.88 251 GLN B N 1
ATOM 4597 C CA . GLN B 1 251 ? -9.5 47.219 23.891 1 96.88 251 GLN B CA 1
ATOM 4598 C C . GLN B 1 251 ? -10.117 45.906 24.406 1 96.88 251 GLN B C 1
ATOM 4600 O O . GLN B 1 251 ? -9.766 45.438 25.484 1 96.88 251 GLN B O 1
ATOM 4605 N N . ALA B 1 252 ? -11.07 45.438 23.672 1 96.94 252 ALA B N 1
ATOM 4606 C CA . ALA B 1 252 ? -11.711 44.156 24.047 1 96.94 252 ALA B CA 1
ATOM 4607 C C . ALA B 1 252 ? -10.688 43.062 24.203 1 96.94 252 ALA B C 1
ATOM 4609 O O . ALA B 1 252 ? -10.75 42.25 25.141 1 96.94 252 ALA B O 1
ATOM 4610 N N . TRP B 1 253 ? -9.82 42.969 23.219 1 97.75 253 TRP B N 1
ATOM 4611 C CA . TRP B 1 253 ? -8.75 41.969 23.281 1 97.75 253 TRP B CA 1
ATOM 4612 C C . TRP B 1 253 ? -7.902 42.156 24.531 1 97.75 253 TRP B C 1
ATOM 4614 O O . TRP B 1 253 ? -7.562 41.188 25.219 1 97.75 253 TRP B O 1
ATOM 4624 N N . GLY B 1 254 ? -7.508 43.438 24.875 1 97.38 254 GLY B N 1
ATOM 4625 C CA . GLY B 1 254 ? -6.695 43.75 26.031 1 97.38 254 GLY B CA 1
ATOM 4626 C C . GLY B 1 254 ? -7.336 43.281 27.344 1 97.38 254 GLY B C 1
ATOM 4627 O O . GLY B 1 254 ? -6.656 42.75 28.219 1 97.38 254 GLY B O 1
ATOM 4628 N N . VAL B 1 255 ? -8.602 43.531 27.422 1 96.56 255 VAL B N 1
ATOM 4629 C CA . VAL B 1 255 ? -9.344 43.156 28.625 1 96.56 255 VAL B CA 1
ATOM 4630 C C . VAL B 1 255 ? -9.289 41.625 28.781 1 96.56 255 VAL B C 1
ATOM 4632 O O . VAL B 1 255 ? -9.039 41.125 29.875 1 96.56 255 VAL B O 1
ATOM 4635 N N . ALA B 1 256 ? -9.555 40.938 27.734 1 96.94 256 ALA B N 1
ATOM 4636 C CA . ALA B 1 256 ? -9.508 39.469 27.766 1 96.94 256 ALA B CA 1
ATOM 4637 C C . ALA B 1 256 ? -8.109 38.969 28.078 1 96.94 256 ALA B C 1
ATOM 4639 O O . ALA B 1 256 ? -7.941 38.031 28.828 1 96.94 256 ALA B O 1
ATOM 4640 N N . TYR B 1 257 ? -7.086 39.594 27.469 1 96.75 257 TYR B N 1
ATOM 4641 C CA . TYR B 1 257 ? -5.691 39.25 27.719 1 96.75 257 TYR B CA 1
ATOM 4642 C C . TYR B 1 257 ? -5.332 39.406 29.188 1 96.75 257 TYR B C 1
ATOM 4644 O O . TYR B 1 257 ? -4.652 38.562 29.766 1 96.75 257 TYR B O 1
ATOM 4652 N N . CYS B 1 258 ? -5.797 40.406 29.828 1 96.06 258 CYS B N 1
ATOM 4653 C CA . CYS B 1 258 ? -5.488 40.688 31.219 1 96.06 258 CYS B CA 1
ATOM 4654 C C . CYS B 1 258 ? -6.215 39.719 32.156 1 96.06 258 CYS B C 1
ATOM 4656 O O . CYS B 1 258 ? -5.73 39.438 33.25 1 96.06 258 CYS B O 1
ATOM 4658 N N . ARG B 1 259 ? -7.34 39.312 31.734 1 95.75 259 ARG B N 1
ATOM 4659 C CA . ARG B 1 259 ? -8.055 38.312 32.5 1 95.75 259 ARG B CA 1
ATOM 4660 C C . ARG B 1 259 ? -7.266 37 32.562 1 95.75 259 ARG B C 1
ATOM 4662 O O . ARG B 1 259 ? -7.262 36.312 33.594 1 95.75 259 ARG B O 1
ATOM 4669 N N . LYS B 1 260 ? -6.605 36.688 31.516 1 94.38 260 LYS B N 1
ATOM 4670 C CA . LYS B 1 260 ? -5.82 35.469 31.422 1 94.38 260 LYS B CA 1
ATOM 4671 C C . LYS B 1 260 ? -4.441 35.656 32.062 1 94.38 260 LYS B C 1
ATOM 4673 O O . LYS B 1 260 ? -3.855 34.719 32.562 1 94.38 260 LYS B O 1
ATOM 4678 N N . ASN B 1 261 ? -3.959 36.938 31.891 1 94.25 261 ASN B N 1
ATOM 4679 C CA . ASN B 1 261 ? -2.666 37.312 32.438 1 94.25 261 ASN B CA 1
ATOM 4680 C C . ASN B 1 261 ? -2.811 38.375 33.562 1 94.25 261 ASN B C 1
ATOM 4682 O O . ASN B 1 261 ? -2.564 39.562 33.312 1 94.25 261 ASN B O 1
ATOM 4686 N N . LYS B 1 262 ? -2.908 37.969 34.781 1 92.19 262 LYS B N 1
ATOM 4687 C CA . LYS B 1 262 ? -3.283 38.844 35.875 1 92.19 262 LYS B CA 1
ATOM 4688 C C . LYS B 1 262 ? -2.145 39.812 36.219 1 92.19 262 LYS B C 1
ATOM 4690 O O . LYS B 1 262 ? -2.377 40.875 36.812 1 92.19 262 LYS B O 1
ATOM 4695 N N . GLU B 1 263 ? -1.041 39.5 35.844 1 93.94 263 GLU B N 1
ATOM 4696 C CA . GLU B 1 263 ? 0.104 40.344 36.219 1 93.94 263 GLU B CA 1
ATOM 4697 C C . GLU B 1 263 ? 0.308 41.5 35.25 1 93.94 263 GLU B C 1
ATOM 4699 O O . GLU B 1 263 ? 1.037 42.438 35.562 1 93.94 263 GLU B O 1
ATOM 4704 N N . THR B 1 264 ? -0.383 41.469 34.188 1 93.88 264 THR B N 1
ATOM 4705 C CA . THR B 1 264 ? -0.178 42.469 33.156 1 93.88 264 THR B CA 1
ATOM 4706 C C . THR B 1 264 ? -1.283 43.531 33.219 1 93.88 264 THR B C 1
ATOM 4708 O O . THR B 1 264 ? -2.465 43.188 33.312 1 93.88 264 THR B O 1
ATOM 4711 N N . SER B 1 265 ? -0.914 44.75 33.219 1 94.56 265 SER B N 1
ATOM 4712 C CA . SER B 1 265 ? -1.888 45.844 33.156 1 94.56 265 SER B CA 1
ATOM 4713 C C . SER B 1 265 ? -2.449 46 31.75 1 94.56 265 SER B C 1
ATOM 4715 O O . SER B 1 265 ? -1.82 45.594 30.766 1 94.56 265 SER B O 1
ATOM 4717 N N . LEU B 1 266 ? -3.656 46.562 31.703 1 95.62 266 LEU B N 1
ATOM 4718 C CA . LEU B 1 266 ? -4.289 46.812 30.406 1 95.62 266 LEU B CA 1
ATOM 4719 C C . LEU B 1 266 ? -3.43 47.719 29.547 1 95.62 266 LEU B C 1
ATOM 4721 O O . LEU B 1 266 ? -3.336 47.531 28.328 1 95.62 266 LEU B O 1
ATOM 4725 N N . LYS B 1 267 ? -2.834 48.719 30.156 1 95.31 267 LYS B N 1
ATOM 4726 C CA . LYS B 1 267 ? -1.962 49.656 29.453 1 95.31 267 LYS B CA 1
ATOM 4727 C C . LYS B 1 267 ? -0.774 48.938 28.828 1 95.31 267 LYS B C 1
ATOM 4729 O O . LYS B 1 267 ? -0.429 49.188 27.672 1 95.31 267 LYS B O 1
ATOM 4734 N N . GLU B 1 268 ? -0.219 48.062 29.578 1 95.56 268 GLU B N 1
ATOM 4735 C CA . GLU B 1 268 ? 0.917 47.312 29.094 1 95.56 268 GLU B CA 1
ATOM 4736 C C . GLU B 1 268 ? 0.506 46.375 27.953 1 95.56 268 GLU B C 1
ATOM 4738 O O . GLU B 1 268 ? 1.25 46.219 26.969 1 95.56 268 GLU B O 1
ATOM 4743 N N . ALA B 1 269 ? -0.652 45.75 28.109 1 95.81 269 ALA B N 1
ATOM 4744 C CA . ALA B 1 269 ? -1.155 44.844 27.094 1 95.81 269 ALA B CA 1
ATOM 4745 C C . ALA B 1 269 ? -1.428 45.562 25.781 1 95.81 269 ALA B C 1
ATOM 4747 O O . ALA B 1 269 ? -1.181 45 24.703 1 95.81 269 ALA B O 1
ATOM 4748 N N . LEU B 1 270 ? -1.854 46.781 25.797 1 96.81 270 LEU B N 1
ATOM 4749 C CA . LEU B 1 270 ? -2.332 47.5 24.625 1 96.81 270 LEU B CA 1
ATOM 4750 C C . LEU B 1 270 ? -1.21 48.312 23.984 1 96.81 270 LEU B C 1
ATOM 4752 O O . LEU B 1 270 ? -1.341 48.781 22.844 1 96.81 270 LEU B O 1
ATOM 4756 N N . GLU B 1 271 ? -0.156 48.531 24.688 1 94.75 271 GLU B N 1
ATOM 4757 C CA . GLU B 1 271 ? 0.917 49.438 24.266 1 94.75 271 GLU B CA 1
ATOM 4758 C C . GLU B 1 271 ? 1.337 49.156 22.828 1 94.75 271 GLU B C 1
ATOM 4760 O O . GLU B 1 271 ? 1.356 50.062 22 1 94.75 271 GLU B O 1
ATOM 4765 N N . PRO B 1 272 ? 1.622 47.906 22.5 1 94.12 272 PRO B N 1
ATOM 4766 C CA . PRO B 1 272 ? 2.043 47.625 21.125 1 94.12 272 PRO B CA 1
ATOM 4767 C C . PRO B 1 272 ? 0.905 47.781 20.125 1 94.12 272 PRO B C 1
ATOM 4769 O O . PRO B 1 272 ? 1.153 48 18.938 1 94.12 272 PRO B O 1
ATOM 4772 N N . LEU B 1 273 ? -0.35 47.688 20.547 1 96.12 273 LEU B N 1
ATOM 4773 C CA . LEU B 1 273 ? -1.498 47.781 19.641 1 96.12 273 LEU B CA 1
ATOM 4774 C C . LEU B 1 273 ? -1.882 49.219 19.359 1 96.12 273 LEU B C 1
ATOM 4776 O O . LEU B 1 273 ? -2.383 49.531 18.281 1 96.12 273 LEU B O 1
ATOM 4780 N N . VAL B 1 274 ? -1.655 50.062 20.344 1 94.5 274 VAL B N 1
ATOM 4781 C CA . VAL B 1 274 ? -1.978 51.469 20.234 1 94.5 274 VAL B CA 1
ATOM 4782 C C . VAL B 1 274 ? -1.208 52.094 19.062 1 94.5 274 VAL B C 1
ATOM 4784 O O . VAL B 1 274 ? -1.718 52.969 18.359 1 94.5 274 VAL B O 1
ATOM 4787 N N . GLU B 1 275 ? -0.061 51.594 18.828 1 92.12 275 GLU B N 1
ATOM 4788 C CA . GLU B 1 275 ? 0.792 52.094 17.75 1 92.12 275 GLU B CA 1
ATOM 4789 C C . GLU B 1 275 ? 0.211 51.75 16.375 1 92.12 275 GLU B C 1
ATOM 4791 O O . GLU B 1 275 ? 0.574 52.375 15.375 1 92.12 275 GLU B O 1
ATOM 4796 N N . CYS B 1 276 ? -0.698 50.812 16.375 1 93.56 276 CYS B N 1
ATOM 4797 C CA . CYS B 1 276 ? -1.251 50.344 15.117 1 93.56 276 CYS B CA 1
ATOM 4798 C C . CYS B 1 276 ? -2.529 51.094 14.766 1 93.56 276 CYS B C 1
ATOM 4800 O O . CYS B 1 276 ? -3.123 50.844 13.711 1 93.56 276 CYS B O 1
ATOM 4802 N N . ILE B 1 277 ? -2.91 52.062 15.508 1 94.88 277 ILE B N 1
ATOM 4803 C CA . ILE B 1 277 ? -4.18 52.75 15.32 1 94.88 277 ILE B CA 1
ATOM 4804 C C . ILE B 1 277 ? -3.92 54.219 14.969 1 94.88 277 ILE B C 1
ATOM 4806 O O . ILE B 1 277 ? -3.102 54.875 15.609 1 94.88 277 ILE B O 1
ATOM 4810 N N . ALA B 1 278 ? -4.551 54.719 13.945 1 93.88 278 ALA B N 1
ATOM 4811 C CA . ALA B 1 278 ? -4.48 56.125 13.562 1 93.88 278 ALA B CA 1
ATOM 4812 C C . ALA B 1 278 ? -5.508 56.938 14.328 1 93.88 278 ALA B C 1
ATOM 4814 O O . ALA B 1 278 ? -6.609 57.188 13.828 1 93.88 278 ALA B O 1
ATOM 4815 N N . PHE B 1 279 ? -5.117 57.531 15.398 1 95.19 279 PHE B N 1
ATOM 4816 C CA . PHE B 1 279 ? -6.051 58.188 16.297 1 95.19 279 PHE B CA 1
ATOM 4817 C C . PHE B 1 279 ? -6.508 59.531 15.695 1 95.19 279 PHE B C 1
ATOM 4819 O O . PHE B 1 279 ? -7.527 60.062 16.109 1 95.19 279 PHE B O 1
ATOM 4826 N N . ASN B 1 280 ? -5.66 60.094 14.766 1 94.06 280 ASN B N 1
ATOM 4827 C CA . ASN B 1 280 ? -6.074 61.312 14.086 1 94.06 280 ASN B CA 1
ATOM 4828 C C . ASN B 1 280 ? -7.34 61.094 13.258 1 94.06 280 ASN B C 1
ATOM 4830 O O . ASN B 1 280 ? -8.008 62.062 12.883 1 94.06 280 ASN B O 1
ATOM 4834 N N . GLU B 1 281 ? -7.656 59.812 13 1 94.19 281 GLU B N 1
ATOM 4835 C CA . GLU B 1 281 ? -8.836 59.5 12.203 1 94.19 281 GLU B CA 1
ATOM 4836 C C . GLU B 1 281 ? -10.008 59.094 13.094 1 94.19 281 GLU B C 1
ATOM 4838 O O . GLU B 1 281 ? -11.094 58.781 12.602 1 94.19 281 GLU B O 1
ATOM 4843 N N . VAL B 1 282 ? -9.82 59.062 14.336 1 95.81 282 VAL B N 1
ATOM 4844 C CA . VAL B 1 282 ? -10.891 58.844 15.305 1 95.81 282 VAL B CA 1
ATOM 4845 C C . VAL B 1 282 ? -11.555 60.156 15.68 1 95.81 282 VAL B C 1
ATOM 4847 O O . VAL B 1 282 ? -10.867 61.156 16 1 95.81 282 VAL B O 1
ATOM 4850 N N . PRO B 1 283 ? -12.883 60.219 15.648 1 96.06 283 PRO B N 1
ATOM 4851 C CA . PRO B 1 283 ? -13.562 61.469 15.992 1 96.06 283 PRO B CA 1
ATOM 4852 C C . PRO B 1 283 ? -13.188 62 17.375 1 96.06 283 PRO B C 1
ATOM 4854 O O . PRO B 1 283 ? -13.047 61.219 18.312 1 96.06 283 PRO B O 1
ATOM 4857 N N . ALA B 1 284 ? -13.094 63.344 17.516 1 95.94 284 ALA B N 1
ATOM 4858 C CA . ALA B 1 284 ? -12.633 64 18.719 1 95.94 284 ALA B CA 1
ATOM 4859 C C . ALA B 1 284 ? -13.523 63.656 19.922 1 95.94 284 ALA B C 1
ATOM 4861 O O . ALA B 1 284 ? -13.039 63.5 21.031 1 95.94 284 ALA B O 1
ATOM 4862 N N . VAL B 1 285 ? -14.766 63.531 19.641 1 96.25 285 VAL B N 1
ATOM 4863 C CA . VAL B 1 285 ? -15.719 63.219 20.703 1 96.25 285 VAL B CA 1
ATOM 4864 C C . VAL B 1 285 ? -15.383 61.875 21.328 1 96.25 285 VAL B C 1
ATOM 4866 O O . VAL B 1 285 ? -15.383 61.719 22.562 1 96.25 285 VAL B O 1
ATOM 4869 N N . LEU B 1 286 ? -15.07 60.938 20.484 1 95.94 286 LEU B N 1
ATOM 4870 C CA . LEU B 1 286 ? -14.75 59.594 20.953 1 95.94 286 LEU B CA 1
ATOM 4871 C C . LEU B 1 286 ? -13.398 59.562 21.656 1 95.94 286 LEU B C 1
ATOM 4873 O O . LEU B 1 286 ? -13.219 58.875 22.641 1 95.94 286 LEU B O 1
ATOM 4877 N N . LEU B 1 287 ? -12.406 60.344 21.156 1 96.19 287 LEU B N 1
ATOM 4878 C CA . LEU B 1 287 ? -11.086 60.438 21.781 1 96.19 287 LEU B CA 1
ATOM 4879 C C . LEU B 1 287 ? -11.203 60.969 23.203 1 96.19 287 LEU B C 1
ATOM 4881 O O . LEU B 1 287 ? -10.609 60.406 24.141 1 96.19 287 LEU B O 1
ATOM 4885 N N . MET B 1 288 ? -11.984 61.938 23.406 1 95.56 288 MET B N 1
ATOM 4886 C CA . MET B 1 288 ? -12.047 62.656 24.672 1 95.56 288 MET B CA 1
ATOM 4887 C C . MET B 1 288 ? -12.945 61.906 25.656 1 95.56 288 MET B C 1
ATOM 4889 O O . MET B 1 288 ? -12.648 61.875 26.859 1 95.56 288 MET B O 1
ATOM 4893 N N . GLN B 1 289 ? -13.992 61.312 25.172 1 95.44 289 GLN B N 1
ATOM 4894 C CA . GLN B 1 289 ? -14.984 60.75 26.078 1 95.44 289 GLN B CA 1
ATOM 4895 C C . GLN B 1 289 ? -14.703 59.281 26.375 1 95.44 289 GLN B C 1
ATOM 4897 O O . GLN B 1 289 ? -15.078 58.75 27.422 1 95.44 289 GLN B O 1
ATOM 4902 N N . ASN B 1 290 ? -14.109 58.594 25.453 1 94.75 290 ASN B N 1
ATOM 4903 C CA . ASN B 1 290 ? -13.922 57.156 25.594 1 94.75 290 ASN B CA 1
ATOM 4904 C C . ASN B 1 290 ? -12.453 56.812 25.734 1 94.75 290 ASN B C 1
ATOM 4906 O O . ASN B 1 290 ? -12.055 56.125 26.703 1 94.75 290 ASN B O 1
ATOM 4910 N N . VAL B 1 291 ? -11.578 57.25 24.859 1 95.88 291 VAL B N 1
ATOM 4911 C CA . VAL B 1 291 ? -10.18 56.844 24.812 1 95.88 291 VAL B CA 1
ATOM 4912 C C . VAL B 1 291 ? -9.43 57.438 26 1 95.88 291 VAL B C 1
ATOM 4914 O O . VAL B 1 291 ? -8.719 56.719 26.719 1 95.88 291 VAL B O 1
ATOM 4917 N N . ARG B 1 292 ? -9.586 58.719 26.234 1 95.19 292 ARG B N 1
ATOM 4918 C CA . ARG B 1 292 ? -8.867 59.438 27.281 1 95.19 292 ARG B CA 1
ATOM 4919 C C . ARG B 1 292 ? -9.219 58.875 28.656 1 95.19 292 ARG B C 1
ATOM 4921 O O . ARG B 1 292 ? -8.352 58.75 29.531 1 95.19 292 ARG B O 1
ATOM 4928 N N . LYS B 1 293 ? -10.461 58.5 28.875 1 93.81 293 LYS B N 1
ATOM 4929 C CA . LYS B 1 293 ? -10.953 58.062 30.172 1 93.81 293 LYS B CA 1
ATOM 4930 C C . LYS B 1 293 ? -10.344 56.719 30.547 1 93.81 293 LYS B C 1
ATOM 4932 O O . LYS B 1 293 ? -10.172 56.406 31.719 1 93.81 293 LYS B O 1
ATOM 4937 N N . LEU B 1 294 ? -9.969 55.938 29.562 1 92.81 294 LEU B N 1
ATOM 4938 C CA . LEU B 1 294 ? -9.438 54.625 29.797 1 92.81 294 LEU B CA 1
ATOM 4939 C C . LEU B 1 294 ? -7.98 54.688 30.234 1 92.81 294 LEU B C 1
ATOM 4941 O O . LEU B 1 294 ? -7.477 53.719 30.859 1 92.81 294 LEU B O 1
ATOM 4945 N N . ASP B 1 295 ? -7.273 55.75 29.953 1 92.94 295 ASP B N 1
ATOM 4946 C CA . ASP B 1 295 ? -5.902 56.031 30.359 1 92.94 295 ASP B CA 1
ATOM 4947 C C . ASP B 1 295 ? -4.953 54.938 29.875 1 92.94 295 ASP B C 1
ATOM 4949 O O . ASP B 1 295 ? -4.07 54.5 30.609 1 92.94 295 ASP B O 1
ATOM 4953 N N . VAL B 1 296 ? -5.254 54.375 28.703 1 94.81 296 VAL B N 1
ATOM 4954 C CA . VAL B 1 296 ? -4.41 53.344 28.156 1 94.81 296 VAL B CA 1
ATOM 4955 C C . VAL B 1 296 ? -3.568 53.906 27 1 94.81 296 VAL B C 1
ATOM 4957 O O . VAL B 1 296 ? -2.539 53.344 26.641 1 94.81 296 VAL B O 1
ATOM 4960 N N . VAL B 1 297 ? -3.967 55.031 26.484 1 96.25 297 VAL B N 1
ATOM 4961 C CA . VAL B 1 297 ? -3.258 55.719 25.422 1 96.25 297 VAL B CA 1
ATOM 4962 C C . VAL B 1 297 ? -2.502 56.906 25.984 1 96.25 297 VAL B C 1
ATOM 4964 O O . VAL B 1 297 ? -3.07 57.719 26.734 1 96.25 297 VAL B O 1
ATOM 4967 N N . PRO B 1 298 ? -1.263 57.031 25.688 1 94.38 298 PRO B N 1
ATOM 4968 C CA . PRO B 1 298 ? -0.507 58.188 26.172 1 94.38 298 PRO B CA 1
ATOM 4969 C C . PRO B 1 298 ? -1.141 59.531 25.766 1 94.38 298 PRO B C 1
ATOM 4971 O O . PRO B 1 298 ? -1.592 59.688 24.625 1 94.38 298 PRO B O 1
ATOM 4974 N N . PRO B 1 299 ? -1.143 60.406 26.688 1 94.56 299 PRO B N 1
ATOM 4975 C CA . PRO B 1 299 ? -1.801 61.688 26.438 1 94.56 299 PRO B CA 1
ATOM 4976 C C . PRO B 1 299 ? -1.231 62.406 25.219 1 94.56 299 PRO B C 1
ATOM 4978 O O . PRO B 1 299 ? -1.969 63.094 24.5 1 94.56 299 PRO B O 1
ATOM 4981 N N . HIS B 1 300 ? 0.028 62.281 25.031 1 93.25 300 HIS B N 1
ATOM 4982 C CA . HIS B 1 300 ? 0.622 63 23.906 1 93.25 300 HIS B CA 1
ATOM 4983 C C . HIS B 1 300 ? 0.063 62.469 22.578 1 93.25 300 HIS B C 1
ATOM 4985 O O . HIS B 1 300 ? -0.055 63.25 21.625 1 93.25 300 HIS B O 1
ATOM 4991 N N . VAL B 1 301 ? -0.244 61.219 22.516 1 94.31 301 VAL B N 1
ATOM 4992 C CA . VAL B 1 301 ? -0.813 60.656 21.297 1 94.31 301 VAL B CA 1
ATOM 4993 C C . VAL B 1 301 ? -2.195 61.25 21.047 1 94.31 301 VAL B C 1
ATOM 4995 O O . VAL B 1 301 ? -2.529 61.594 19.906 1 94.31 301 VAL B O 1
ATOM 4998 N N . ILE B 1 302 ? -3.027 61.375 22.078 1 94.94 302 ILE B N 1
ATOM 4999 C CA . ILE B 1 302 ? -4.359 61.969 21.969 1 94.94 302 ILE B CA 1
ATOM 5000 C C . ILE B 1 302 ? -4.242 63.438 21.562 1 94.94 302 ILE B C 1
ATOM 5002 O O . ILE B 1 302 ? -4.957 63.906 20.688 1 94.94 302 ILE B O 1
ATOM 5006 N N . MET B 1 303 ? -3.264 64.062 22.172 1 94.44 303 MET B N 1
ATOM 5007 C CA . MET B 1 303 ? -3.031 65.5 21.891 1 94.44 303 MET B CA 1
ATOM 5008 C C . MET B 1 303 ? -2.652 65.688 20.438 1 94.44 303 MET B C 1
ATOM 5010 O O . MET B 1 303 ? -3.176 66.625 19.766 1 94.44 303 MET B O 1
ATOM 5014 N N . GLU B 1 304 ? -1.801 65 20.031 1 93.94 304 GLU B N 1
ATOM 5015 C CA . GLU B 1 304 ? -1.342 65.062 18.656 1 93.94 304 GLU B CA 1
ATOM 5016 C C . GLU B 1 304 ? -2.473 64.812 17.672 1 93.94 304 GLU B C 1
ATOM 5018 O O . GLU B 1 304 ? -2.564 65.438 16.609 1 93.94 304 GLU B O 1
ATOM 5023 N N . ALA B 1 305 ? -3.27 63.844 17.969 1 94.56 305 ALA B N 1
ATOM 5024 C CA . ALA B 1 305 ? -4.406 63.5 17.125 1 94.56 305 ALA B CA 1
ATOM 5025 C C . ALA B 1 305 ? -5.387 64.688 17.016 1 94.56 305 ALA B C 1
ATOM 5027 O O . ALA B 1 305 ? -5.848 65 15.93 1 94.56 305 ALA B O 1
ATOM 5028 N N . LEU B 1 306 ? -5.68 65.312 18.141 1 95 306 LEU B N 1
ATOM 5029 C CA . LEU B 1 306 ? -6.598 66.438 18.188 1 95 306 LEU B CA 1
ATOM 5030 C C . LEU B 1 306 ? -6.012 67.625 17.453 1 95 306 LEU B C 1
ATOM 5032 O O . LEU B 1 306 ? -6.73 68.312 16.734 1 95 306 LEU B O 1
ATOM 5036 N N . ALA B 1 307 ? -4.699 67.75 17.672 1 94.38 307 ALA B N 1
ATOM 5037 C CA . ALA B 1 307 ? -4.02 68.875 16.984 1 94.38 307 ALA B CA 1
ATOM 5038 C C . ALA B 1 307 ? -4.09 68.688 15.469 1 94.38 307 ALA B C 1
ATOM 5040 O O . ALA B 1 307 ? -4.328 69.688 14.742 1 94.38 307 ALA B O 1
ATOM 5041 N N . TYR B 1 308 ? -3.883 67.562 15.055 1 93.5 308 TYR B N 1
ATOM 5042 C CA . TYR B 1 308 ? -3.947 67.25 13.625 1 93.5 308 TYR B CA 1
ATOM 5043 C C . TYR B 1 308 ? -5.344 67.5 13.078 1 93.5 308 TYR B C 1
ATOM 5045 O O . TYR 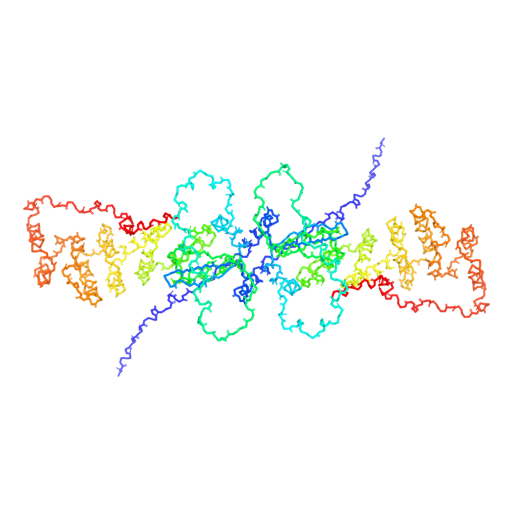B 1 308 ? -5.496 68.062 11.977 1 93.5 308 TYR B O 1
ATOM 5053 N N . GLN B 1 309 ? -6.352 67.125 13.789 1 93.12 309 GLN B N 1
ATOM 5054 C CA . GLN B 1 309 ? -7.73 67.312 13.352 1 93.12 309 GLN B CA 1
ATOM 5055 C C . GLN B 1 309 ? -8.086 68.75 13.297 1 93.12 309 GLN B C 1
ATOM 5057 O O . GLN B 1 309 ? -8.859 69.188 12.438 1 93.12 309 GLN B O 1
ATOM 5062 N N . ALA B 1 310 ? -7.5 69.5 14.266 1 93.62 310 ALA B N 1
ATOM 5063 C CA . ALA B 1 310 ? -7.738 70.938 14.305 1 93.62 310 ALA B CA 1
ATOM 5064 C C . ALA B 1 310 ? -7.012 71.625 13.156 1 93.62 310 ALA B C 1
ATOM 5066 O O . ALA B 1 310 ? -7.566 72.5 12.523 1 93.62 310 ALA B O 1
ATOM 5067 N N . ASP B 1 311 ? -5.785 71.312 13.039 1 91.94 311 ASP B N 1
ATOM 5068 C CA . ASP B 1 311 ? -4.945 71.875 11.984 1 91.94 311 ASP B CA 1
ATOM 5069 C C . ASP B 1 311 ? -3.826 70.938 11.602 1 91.94 311 ASP B C 1
ATOM 5071 O O . ASP B 1 311 ? -2.812 70.812 12.297 1 91.94 311 ASP B O 1
ATOM 5075 N N . PRO B 1 312 ? -3.975 70.188 10.453 1 89.19 312 PRO B N 1
ATOM 5076 C CA . PRO B 1 312 ? -2.988 69.188 10.047 1 89.19 312 PRO B CA 1
ATOM 5077 C C . PRO B 1 312 ? -1.571 69.75 9.961 1 89.19 312 PRO B C 1
ATOM 5079 O O . PRO B 1 312 ? -0.597 69 10.102 1 89.19 312 PRO B O 1
ATOM 5082 N N . THR B 1 313 ? -1.458 71 9.773 1 88.69 313 THR B N 1
ATOM 5083 C CA . THR B 1 313 ? -0.148 71.625 9.625 1 88.69 313 THR B CA 1
ATOM 5084 C C . THR B 1 313 ? 0.492 71.875 10.992 1 88.69 313 THR B C 1
ATOM 5086 O O . THR B 1 313 ? 1.684 72.125 11.078 1 88.69 313 THR B O 1
ATOM 5089 N N . SER B 1 314 ? -0.322 71.875 11.922 1 88.31 314 SER B N 1
ATOM 5090 C CA . SER B 1 314 ? 0.13 72.188 13.273 1 88.31 314 SER B CA 1
ATOM 5091 C C . SER B 1 314 ? 1.007 71.062 13.82 1 88.31 314 SER B C 1
ATOM 5093 O O . SER B 1 314 ? 1.696 71.188 14.828 1 88.31 314 SER B O 1
ATOM 5095 N N . VAL B 1 315 ? 0.855 69.938 13.336 1 79.38 315 VAL B N 1
ATOM 5096 C CA . VAL B 1 315 ? 1.623 68.812 13.828 1 79.38 315 VAL B CA 1
ATOM 5097 C C . VAL B 1 315 ? 2.682 68.438 12.797 1 79.38 315 VAL B C 1
ATOM 5099 O O . VAL B 1 315 ? 2.453 68.562 11.594 1 79.38 315 VAL B O 1
ATOM 5102 N N . ALA B 1 316 ? 3.91 68.625 13.109 1 62.59 316 ALA B N 1
ATOM 5103 C CA . ALA B 1 316 ? 4.961 68.188 12.195 1 62.59 316 ALA B CA 1
ATOM 5104 C C . ALA B 1 316 ? 4.562 66.875 11.492 1 62.59 316 ALA B C 1
ATOM 5106 O O . ALA B 1 316 ? 3.729 66.125 11.992 1 62.59 316 ALA B O 1
ATOM 5107 N N . SER B 1 317 ? 5 66.688 10.141 1 52.75 317 SER B N 1
ATOM 5108 C CA . SER B 1 317 ? 4.676 65.625 9.195 1 52.75 317 SER B CA 1
ATOM 5109 C C . SER B 1 317 ? 4.363 64.312 9.93 1 52.75 317 SER B C 1
ATOM 5111 O O . SER B 1 317 ? 5.121 63.906 10.805 1 52.75 317 SER B O 1
ATOM 5113 N N . THR B 1 318 ? 3.205 64.25 10.172 1 46.75 318 THR B N 1
ATOM 5114 C CA . THR B 1 318 ? 2.572 63 10.664 1 46.75 318 THR B CA 1
ATOM 5115 C C . THR B 1 318 ? 3.383 61.781 10.266 1 46.75 318 THR B C 1
ATOM 5117 O O . THR B 1 318 ? 3.791 61.656 9.109 1 46.75 318 THR B O 1
ATOM 5120 N N . PRO B 1 319 ? 4.078 61.219 11.148 1 39.84 319 PRO B N 1
ATOM 5121 C CA . PRO B 1 319 ? 4.711 59.938 10.812 1 39.84 319 PRO B CA 1
ATOM 5122 C C . PRO B 1 319 ? 3.914 59.125 9.781 1 39.84 319 PRO B C 1
ATOM 5124 O O . PRO B 1 319 ? 2.684 59.094 9.844 1 39.84 319 PRO B O 1
ATOM 5127 N N . GLU B 1 320 ? 4.199 59.406 8.398 1 38.62 320 GLU B N 1
ATOM 5128 C CA . GLU B 1 320 ? 3.703 58.438 7.422 1 38.62 320 GLU B CA 1
ATOM 5129 C C . GLU 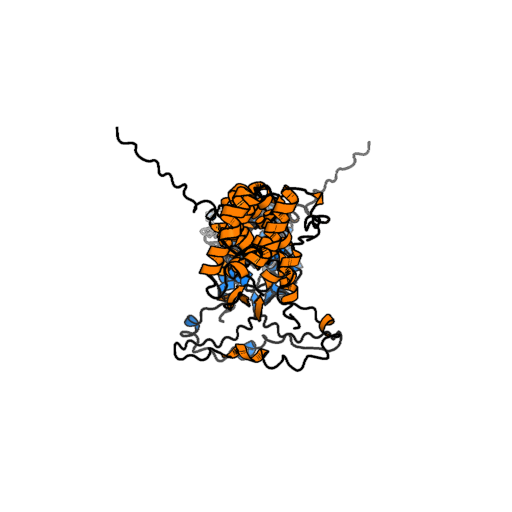B 1 320 ? 3.328 57.125 8.086 1 38.62 320 GLU B C 1
ATOM 5131 O O . GLU B 1 320 ? 3.965 56.719 9.062 1 38.62 320 GLU B O 1
ATOM 5136 N N . ARG B 1 321 ? 2.15 56.75 8.031 1 38.38 321 ARG B N 1
ATOM 5137 C CA . ARG B 1 321 ? 1.613 55.406 8.336 1 38.38 321 ARG B CA 1
ATOM 5138 C C . ARG B 1 321 ? 2.705 54.344 8.273 1 38.38 321 ARG B C 1
ATOM 5140 O O . ARG B 1 321 ? 3.557 54.375 7.379 1 38.38 321 ARG B O 1
ATOM 5147 N N . GLY B 1 322 ? 3.146 53.875 9.375 1 35.5 322 GLY B N 1
ATOM 5148 C CA . GLY B 1 322 ? 3.895 52.625 9.539 1 35.5 322 GLY B CA 1
ATOM 5149 C C . GLY B 1 322 ? 3.75 51.688 8.367 1 35.5 322 GLY B C 1
ATOM 5150 O O . GLY B 1 322 ? 3.115 50.625 8.484 1 35.5 322 GLY B O 1
ATOM 5151 N N . THR B 1 323 ? 3.463 52.25 7.215 1 35.72 323 THR B N 1
ATOM 5152 C CA . THR B 1 323 ? 3.457 51.312 6.094 1 35.72 323 THR B CA 1
ATOM 5153 C C . THR B 1 323 ? 4.676 50.375 6.145 1 35.72 323 THR B C 1
ATOM 5155 O O . THR B 1 323 ? 4.801 49.469 5.336 1 35.72 323 THR B O 1
ATOM 5158 N N . ASN B 1 324 ? 5.773 50.969 6.605 1 33.56 324 ASN B N 1
ATOM 5159 C CA . ASN B 1 324 ? 7 50.188 6.453 1 33.56 324 ASN B CA 1
ATOM 5160 C C . ASN B 1 324 ? 6.945 48.906 7.262 1 33.56 324 ASN B C 1
ATOM 5162 O O . ASN B 1 324 ? 7.98 48.281 7.539 1 33.56 324 ASN B O 1
ATOM 5166 N N . ILE B 1 325 ? 6.047 48.875 8.234 1 35.56 325 ILE B N 1
ATOM 5167 C CA . ILE B 1 325 ? 6.188 47.562 8.82 1 35.56 325 ILE B CA 1
ATOM 5168 C C . ILE B 1 325 ? 5.98 46.5 7.746 1 35.56 325 ILE B C 1
ATOM 5170 O O . ILE B 1 325 ? 4.867 46.312 7.238 1 35.56 325 ILE B O 1
ATOM 5174 N N . ARG B 1 326 ? 6.738 46.562 6.738 1 35.88 326 ARG B N 1
ATOM 5175 C CA . ARG B 1 326 ? 6.824 45.344 5.922 1 35.88 326 ARG B CA 1
ATOM 5176 C C . ARG B 1 326 ? 6.461 44.125 6.734 1 35.88 326 ARG B C 1
ATOM 5178 O O . ARG B 1 326 ? 7.234 43.688 7.59 1 35.88 326 ARG B O 1
ATOM 5185 N N . GLN B 1 327 ? 5.293 44.062 7.184 1 44.31 327 GLN B N 1
ATOM 5186 C CA . GLN B 1 327 ? 4.539 43.094 7.973 1 44.31 327 GLN B CA 1
ATOM 5187 C C . GLN B 1 327 ? 4.809 41.656 7.496 1 44.31 327 GLN B C 1
ATOM 5189 O O . GLN B 1 327 ? 4.035 41.094 6.715 1 44.31 327 GLN B O 1
ATOM 5194 N N . THR B 1 328 ? 5.965 41.438 7.07 1 43.91 328 THR B N 1
ATOM 5195 C CA . THR B 1 328 ? 6.281 40.062 6.695 1 43.91 328 THR B CA 1
ATOM 5196 C C . THR B 1 328 ? 6.031 39.125 7.867 1 43.91 328 THR B C 1
ATOM 5198 O O . THR B 1 328 ? 6.133 39.531 9.031 1 43.91 328 THR B O 1
ATOM 5201 N N . THR B 1 329 ? 5.191 38.156 7.656 1 52 329 THR B N 1
ATOM 5202 C CA . THR B 1 329 ? 5.082 37 8.531 1 52 329 THR B CA 1
ATOM 5203 C C . THR B 1 329 ? 6.387 36.75 9.273 1 52 329 THR B C 1
ATOM 5205 O O . THR B 1 329 ? 6.445 35.906 10.188 1 52 329 THR B O 1
ATOM 5208 N N . ASP B 1 330 ? 7.438 37.531 8.875 1 49.62 330 ASP B N 1
ATOM 5209 C CA . ASP B 1 330 ? 8.75 37.344 9.492 1 49.62 330 ASP B CA 1
ATOM 5210 C C . ASP B 1 330 ? 8.742 37.812 10.945 1 49.62 330 ASP B C 1
ATOM 5212 O O . ASP B 1 330 ? 9.516 37.344 11.766 1 49.62 330 ASP B O 1
ATOM 5216 N N . ALA B 1 331 ? 7.84 38.625 11.25 1 49.09 331 ALA B N 1
ATOM 5217 C CA . ALA B 1 331 ? 7.793 39.156 12.617 1 49.09 331 ALA B CA 1
ATOM 5218 C C . ALA B 1 331 ? 7.344 38.062 13.594 1 49.09 331 ALA B C 1
ATOM 5220 O O . ALA B 1 331 ? 7.633 38.156 14.789 1 49.09 331 ALA B O 1
ATOM 5221 N N . LEU B 1 332 ? 6.637 37.156 13.094 1 52.81 332 LEU B N 1
ATOM 5222 C CA . LEU B 1 332 ? 6.199 36.031 13.938 1 52.81 332 LEU B CA 1
ATOM 5223 C C . LEU B 1 332 ? 7.328 35.031 14.148 1 52.81 332 LEU B C 1
ATOM 5225 O O . LEU B 1 332 ? 7.27 34.219 15.055 1 52.81 332 LEU B O 1
ATOM 5229 N N . ASP B 1 333 ? 8.43 35.125 13.242 1 48.66 333 ASP B N 1
ATOM 5230 C CA . ASP B 1 333 ? 9.508 34.156 13.242 1 48.66 333 ASP B CA 1
ATOM 5231 C C . ASP B 1 333 ? 10.438 34.344 14.438 1 48.66 333 ASP B C 1
ATOM 5233 O O . ASP B 1 333 ? 11.305 33.531 14.711 1 48.66 333 ASP B O 1
ATOM 5237 N N . THR B 1 334 ? 10.438 35.5 15.086 1 35.03 334 THR B N 1
ATOM 5238 C CA . THR B 1 334 ? 11.492 35.656 16.094 1 35.03 334 THR B CA 1
ATOM 5239 C C . THR B 1 334 ? 11.352 34.594 17.188 1 35.03 334 THR B C 1
ATOM 5241 O O . THR B 1 334 ? 11.859 34.75 18.297 1 35.03 334 THR B O 1
ATOM 5244 N N . ARG B 1 335 ? 10.562 33.531 16.969 1 33.47 335 ARG B N 1
ATOM 5245 C CA . ARG B 1 335 ? 10.758 32.5 18 1 33.47 335 ARG B CA 1
ATOM 5246 C C . ARG B 1 335 ? 12.211 32.031 18.031 1 33.47 335 ARG B C 1
ATOM 5248 O O . ARG B 1 335 ? 12.945 32.219 17.062 1 33.47 335 ARG B O 1
ATOM 5255 N N . GLU B 1 336 ? 12.656 30.984 19.078 1 29.98 336 GLU B N 1
ATOM 5256 C CA . GLU B 1 336 ? 13.898 30.391 19.562 1 29.98 336 GLU B CA 1
ATOM 5257 C C . GLU B 1 336 ? 14.656 29.703 18.422 1 29.98 336 GLU B C 1
ATOM 5259 O O . GLU B 1 336 ? 14.109 28.812 17.75 1 29.98 336 GLU B O 1
ATOM 5264 N N . GLU B 1 337 ? 15.414 30.234 17.578 1 31.56 337 GLU B N 1
ATOM 5265 C CA . GLU B 1 337 ? 16.562 29.5 17.047 1 31.56 337 GLU B CA 1
ATOM 5266 C C . GLU B 1 337 ? 17 28.406 18.031 1 31.56 337 GLU B C 1
ATOM 5268 O O . GLU B 1 337 ? 17.859 28.641 18.891 1 31.56 337 GLU B O 1
ATOM 5273 N N . ARG B 1 338 ? 16.125 27.688 18.688 1 29.23 338 ARG B N 1
ATOM 5274 C CA . ARG B 1 338 ? 16.781 26.578 19.375 1 29.23 338 ARG B CA 1
ATOM 5275 C C . ARG B 1 338 ? 17.562 25.703 18.391 1 29.23 338 ARG B C 1
ATOM 5277 O O . ARG B 1 338 ? 17.078 25.422 17.297 1 29.23 338 ARG B O 1
ATOM 5284 N N . SER B 1 339 ? 18.938 25.656 18.484 1 27.97 339 SER B N 1
ATOM 5285 C CA . SER B 1 339 ? 20.094 24.969 17.922 1 27.97 339 SER B CA 1
ATOM 5286 C C . SER B 1 339 ? 19.781 23.5 17.656 1 27.97 339 SER B C 1
ATOM 5288 O O . SER B 1 339 ? 19.531 22.734 18.594 1 27.97 339 SER B O 1
ATOM 5290 N N . TYR B 1 340 ? 18.938 23.203 16.859 1 24.34 340 TYR B N 1
ATOM 5291 C CA . TYR B 1 340 ? 19.094 21.828 16.391 1 24.34 340 TYR B CA 1
ATOM 5292 C C . TYR B 1 340 ? 20.547 21.562 16 1 24.34 340 TYR B C 1
ATOM 5294 O O . TYR B 1 340 ? 20.891 21.578 14.812 1 24.34 340 TYR B O 1
ATOM 5302 N N . LYS B 1 341 ? 21.547 22.266 16.703 1 25.09 341 LYS B N 1
ATOM 5303 C CA . LYS B 1 341 ? 22.891 21.719 16.594 1 25.09 341 LYS B CA 1
ATOM 5304 C C . LYS B 1 341 ? 22.938 20.266 17.047 1 25.09 341 LYS B C 1
ATOM 5306 O O . LYS B 1 341 ? 23.984 19.75 17.422 1 25.09 341 LYS B O 1
ATOM 5311 N N . GLY B 1 342 ? 21.984 19.219 16.844 1 18.61 342 GLY B N 1
ATOM 5312 C CA . GLY B 1 342 ? 22.797 18.016 16.734 1 18.61 342 GLY B CA 1
ATOM 5313 C C . GLY B 1 342 ? 23.578 17.938 15.438 1 18.61 342 GLY B C 1
ATOM 5314 O O . GLY B 1 342 ? 23.219 18.562 14.445 1 18.61 342 GLY B O 1
#

Foldseek 3Di:
DDPPPPPCPPPPPPPVPDDDDDDDLLVQLVVQLCVQVPQVQFLAWEQAAPVGDIDTAHQVLLLVQFVQSVCVVPPDPVVPPDDPPDPVPDVVPVPVCAPDCDDDDDDVDDPPPPPSNRYYYYDPHADPVLVVQVRSCSRNVDGDADPVNLLSVLLVCQVRVRPVVNVVSVVVVVVVLDLVCLLVLLQSLLSRLVGPVSLVVNVVSLVSCQVVVLSNLPDPSLLVHDLLSLQLSLQDPSRDDALVSNVVSLQSSLVSVCVVVVVDDSLRSCVSVLLSGLCLRPDLVCLVPPVVVVVSDDPVSSVLSVQCVVPVVRHPPDPPRVPPPPSRSVVSVPDDPPPPVD/DDPPPPPCPPPPPPPVPDDDDDDDLLVQLVVQLCVQVPQVQFQAWEQAAPVGDIDTAHQVLLLVQFVQSVCVVPPDPVVVPDDPPDPVPDPVPVVPPVPDDPVDDDDPDDPPPPPSNRYYYYDPHADPVLVVQVRSCSRNVDGDADPVNLLSVLLVCQVRVRPVVNVVSVVVVVVVLDLVCLLVLLQSLLSRLVGPVSLVVNVVSLVSCQVVVLSNLPDPSLLVHDLLSLQLSLQDPSRDDALVSNVVSLQSSLVSVCVVVVVDDSLRSCVSVLLSGLCLRPDLVCLVPPVVVVVSDDPVSSVLSVQCNVPVVRHPPDPPRVPPVPSRSVVSVPDDPPPPVD

Secondary structure (DSSP, 8-state):
-----------TTTTTT--EEEE-HHHHHHHHGGGGG-GGG--EEEEETTTTEEEEE-HHHHHHH-HHHHHHHS--GGGGSSTTSSTTSGGGSTT-TTS-S-S---SS----------EEEEETT--HHHHHHHHHHHHHSEEEE-HHHHHHHHHHHHHTT-HHHHHHHHHHHHTT--HHHHHHHHHHHHTTTTSHHHHHHHHHHHHHHHHTHHHHTTSGGGGGS-HHHHHHHHT-TT--S-HHHHHHHHHHHHHHHHHH-TTS-HHHHHHHHHTTS-GGGS-HHHIIIIIHHHT-S-HHHHHHHHHHHH-GGGSSS----STT----GGGGG-S-------/-----------TTTTTT--EEEE-HHHHHHHHGGGGG-GGG--EEEEETTTTEEEEE-HHHHHHH-HHHHHHHS--GGGGSSGGGGGGSGGGSTTTGGGTTTT-S-------------EEEEETT--HHHHHHHHHHHHHSEEEE-HHHHHHHHHHHHHTT-HHHHHHHHHHHHTT--HHHHHHHHHHHHTTTTSHHHHHHHHHHHHHHHHTHHHHTTSGGGGGS-HHHHHHHHT-TT--S-HHHHHHHHHHHHHHHHHH-TTS-HHHHHHHHHTTS-GGGS-HHHIIIIIHHHT-S-HHHHHHHHHHHH-GGGSSS----STT----GGGGG-S-------